Protein 6EEZ (pdb70)

Foldseek 3Di:
DDDVVLVVLLVLCVVCVCLQVPPVFAKAADPPAPWEKEKEDQLQDPLRLVCLVLVVVVRVVRRYIYGYQQAHDPDDQRLVLLLLLVLVCVLPSVLSSQSVNVSSVPHDGDDPVVSVVSCVVSPHDPVSSVCSSPVCVVVSVVRNVSSNVVCVSSPLPDDIWMDINSGIGGTNDDSVVVVVVSVVVD/DDDPVLVVLLVLCVVCVCLQVVPVAAKAAEPPAPWEKEKEAQLVDLLRLVCLVLVVVLRVVRHYIYGYQQAHDPDDQSLVLQLLLVLVCVLPSVLSSQSVNVSSVDPDTHDPVVSVVSCVVSPHDPVSSVCSSPVCVVVSVVSNVSSNVSCVSSPLPDDIWMDINSGIGGTNDDSVVVVVVSVVPDDDDD/DLLQLVLCVVCVCPQQPPVAQKAAEPPAPKEKEKEDFLVDLLRLVCLVLVVVLRVVRRYIYGYQQAHDPDDQRVVLQLLLVLVCVVPSVLSSQSVNLSSPDPDTHDPVVSQVSVVVRPDHPDCSVVSCVVCVVVSCVRNVSSNVSCVSSVQDDDIWMDINSDIRHTHDDSVVVVVSSVVVD/DDPQLVLCVVCVCLQVPPVAAKAADPPQPWEKEKEFFLQDLLLLVCLVLVVVLRVVRRYMYGYQDAHDPDDLRVVLLLLLVLLCVVPSVLSVQLVNVSSVDDDTHDPVVSVVSVVVSPPDVVSSVVSSPVCVPVSCVRNVSSNVSCVSSVQDDDIWMDIDSDIRDTHDDSVVVVVVSVVVD

Organism: Wolbachia pipientis wMel (NCBI:txid163164)

Secondary structure (DSSP, 8-state):
--HHHHHHHHHHHHHTHHHHT-TTS-EEE-TT-S-EEEEEE-TT-HHHHHTHHHHHHHHHTSS-EEEEEE---S-HHHHHHHHHHHHHHHH-GGGHHHHHHHHHH--S---HHHHHHHHHHTT--HHHHHHHHHHTHHHHHHHHHHHHHHHHHHT--SS-EEEETTEEEESS--HHHHHHHHHHH-/--HHHHHHHHHHHHHTHHHHT-TTS-EEE-TT---EEEEEE-TT-HHHHHTHHHHHHHHHTSS-EEEEEE---S-HHHHHHHHHHHHHHHH-GGGHHHHHHHHHH--S---HHHHHHHHHHTT--HHHHHHHHHHTHHHHHHHHHHHHHHHHHTT--SS-EEEETTEEEESS--HHHHHHHHHHH--EE-/--HHHHHHHHTHHHHT-TTS-EEE-TT---EEEEEE-TT-HHHHHTHHHHHHHHHTSS-EEEEEE---S-HHHHHHHHHHHHHHHH-GGGHHHHHHHHHH--S---HHHHHHHHHHTT--TTHHHHHHHHTHHHHHHHHHHHHHHHHHHT--SS-EEEETTEEEESS--HHHHHHHHHHH-/--HHHHHHHHTHHHHT-TTS-EEE-TT-S-EEEEEE-TT-HHHHHTHHHHHHHHHTSS-EEEEEE---S-HHHHHHHHHHHHHHHH-GGGHHHHHHHHHH--S---HHHHHHHHHHHT--HHHHHHHHHHTHHHHHHHHHHHHHHHHHTT--SS-EEEETTEEEESS--HHHHHHHHHHT-

Structure (mmCIF, N/CA/C/O backbone):
data_6EEZ
#
_entry.id   6EEZ
#
_cell.length_a   54.407
_cell.length_b   104.796
_cell.length_c   67.691
_cell.angle_alpha   90.00
_cell.angle_beta   96.48
_cell.angle_gamma   90.00
#
_symmetry.space_group_name_H-M   'P 1 21 1'
#
loop_
_entity.id
_entity.type
_entity.pdbx_description
1 polymer 'DsbA-like disulfide oxidoreductase'
2 water water
#
loop_
_atom_site.group_PDB
_atom_site.id
_atom_site.type_symbol
_atom_site.label_atom_id
_atom_site.label_alt_id
_atom_site.label_comp_id
_atom_site.label_asym_id
_atom_site.label_entity_id
_atom_site.label_seq_id
_atom_site.pdbx_PDB_ins_code
_atom_site.Cartn_x
_atom_site.Cartn_y
_atom_site.Cartn_z
_atom_site.occupancy
_atom_site.B_iso_or_equiv
_atom_site.auth_seq_id
_atom_site.auth_comp_id
_atom_site.auth_asym_id
_atom_site.auth_atom_id
_atom_site.pdbx_PDB_model_num
ATOM 1 N N . SER A 1 1 ? 21.051 16.624 55.927 1.00 70.82 63 SER A N 1
ATOM 2 C CA . SER A 1 1 ? 21.118 18.019 55.507 1.00 72.56 63 SER A CA 1
ATOM 3 C C . SER A 1 1 ? 19.822 18.409 54.781 1.00 73.77 63 SER A C 1
ATOM 4 O O . SER A 1 1 ? 18.724 18.188 55.313 1.00 74.08 63 SER A O 1
ATOM 11 N N . ASN A 1 2 ? 19.933 18.986 53.583 1.00 55.77 64 ASN A N 1
ATOM 12 C CA . ASN A 1 2 ? 18.753 19.412 52.846 1.00 55.75 64 ASN A CA 1
ATOM 13 C C . ASN A 1 2 ? 19.064 19.670 51.368 1.00 53.66 64 ASN A C 1
ATOM 14 O O . ASN A 1 2 ? 20.149 19.330 50.887 1.00 51.79 64 ASN A O 1
ATOM 25 N N . ALA A 1 3 ? 18.109 20.263 50.656 1.00 53.41 65 ALA A N 1
ATOM 26 C CA . ALA A 1 3 ? 18.155 20.325 49.196 1.00 52.43 65 ALA A CA 1
ATOM 27 C C . ALA A 1 3 ? 19.354 21.112 48.670 1.00 51.13 65 ALA A C 1
ATOM 28 O O . ALA A 1 3 ? 20.088 20.628 47.792 1.00 49.36 65 ALA A O 1
ATOM 35 N N . ALA A 1 4 ? 19.556 22.308 49.221 1.00 47.57 66 ALA A N 1
ATOM 36 C CA . ALA A 1 4 ? 20.569 23.234 48.730 1.00 47.12 66 ALA A CA 1
ATOM 37 C C . ALA A 1 4 ? 21.927 22.585 48.808 1.00 45.57 66 ALA A C 1
ATOM 38 O O . ALA A 1 4 ? 22.690 22.592 47.846 1.00 43.86 66 ALA A O 1
ATOM 45 N N . ARG A 1 5 ? 22.202 21.982 49.952 1.00 52.24 67 ARG A N 1
ATOM 46 C CA . ARG A 1 5 ? 23.471 21.321 50.169 1.00 51.30 67 ARG A CA 1
ATOM 47 C C . ARG A 1 5 ? 23.608 20.042 49.320 1.00 48.85 67 ARG A C 1
ATOM 48 O O . ARG A 1 5 ? 24.703 19.706 48.872 1.00 46.91 67 ARG A O 1
ATOM 69 N N . ASP A 1 6 ? 22.507 19.332 49.085 1.00 43.57 68 ASP A N 1
ATOM 70 C CA . ASP A 1 6 ? 22.565 18.200 48.170 1.00 41.74 68 ASP A CA 1
ATOM 71 C C . ASP A 1 6 ? 22.833 18.686 46.754 1.00 40.44 68 ASP A C 1
ATOM 72 O O . ASP A 1 6 ? 23.550 18.033 45.997 1.00 38.84 68 ASP A O 1
ATOM 81 N N . ASN A 1 7 ? 22.263 19.827 46.387 1.00 43.42 69 ASN A N 1
ATOM 82 C CA . ASN A 1 7 ? 22.539 20.378 45.069 1.00 42.85 69 ASN A CA 1
ATOM 83 C C . ASN A 1 7 ? 24.034 20.649 44.869 1.00 42.00 69 ASN A C 1
ATOM 84 O O . ASN A 1 7 ? 24.590 20.325 43.815 1.00 40.99 69 ASN A O 1
ATOM 95 N N . VAL A 1 8 ? 24.685 21.232 45.880 1.00 39.97 70 VAL A N 1
ATOM 96 C CA . VAL A 1 8 ? 26.129 21.470 45.828 1.00 39.56 70 VAL A CA 1
ATOM 97 C C . VAL A 1 8 ? 26.881 20.164 45.666 1.00 37.51 70 VAL A C 1
ATOM 98 O O . VAL A 1 8 ? 27.827 20.081 44.873 1.00 36.87 70 VAL A O 1
ATOM 111 N N . THR A 1 9 ? 26.457 19.139 46.401 1.00 38.32 71 THR A N 1
ATOM 112 C CA . THR A 1 9 ? 27.080 17.817 46.294 1.00 36.90 71 THR A CA 1
ATOM 113 C C . THR A 1 9 ? 27.029 17.285 44.854 1.00 35.84 71 THR A C 1
ATOM 114 O O . THR A 1 9 ? 28.017 16.788 44.318 1.00 34.80 71 THR A O 1
ATOM 125 N N . LYS A 1 10 ? 25.863 17.411 44.241 1.00 43.42 72 LYS A N 1
ATOM 126 C CA . LYS A 1 10 ? 25.682 17.053 42.852 1.00 43.07 72 LYS A CA 1
ATOM 127 C C . LYS A 1 10 ? 26.648 17.813 41.911 1.00 43.32 72 LYS A C 1
ATOM 128 O O . LYS A 1 10 ? 27.287 17.185 41.045 1.00 42.63 72 LYS A O 1
ATOM 147 N N . SER A 1 11 ? 26.772 19.139 42.084 1.00 40.69 73 SER A N 1
ATOM 148 C CA . SER A 1 11 ? 27.741 19.925 41.306 1.00 41.23 73 SER A CA 1
ATOM 149 C C . SER A 1 11 ? 29.189 19.443 41.537 1.00 39.90 73 SER A C 1
ATOM 150 O O . SER A 1 11 ? 29.968 19.348 40.589 1.00 39.38 73 SER A O 1
ATOM 158 N N . LYS A 1 12 ? 29.555 19.133 42.782 1.00 39.34 74 LYS A N 1
ATOM 159 C CA . LYS A 1 12 ? 30.920 18.665 43.056 1.00 39.09 74 LYS A CA 1
ATOM 160 C C . LYS A 1 12 ? 31.175 17.316 42.379 1.00 37.71 74 LYS A C 1
ATOM 161 O O . LYS A 1 12 ? 32.226 17.110 41.779 1.00 37.18 74 LYS A O 1
ATOM 180 N N . ILE A 1 13 ? 30.217 16.401 42.477 1.00 36.76 75 ILE A N 1
ATOM 181 C CA . ILE A 1 13 ? 30.349 15.100 41.814 1.00 35.37 75 ILE A CA 1
ATOM 182 C C . ILE A 1 13 ? 30.557 15.321 40.305 1.00 35.16 75 ILE A C 1
ATOM 183 O O . ILE A 1 13 ? 31.470 14.742 39.734 1.00 34.30 75 ILE A O 1
ATOM 199 N N . SER A 1 14 ? 29.787 16.202 39.666 1.00 39.46 76 SER A N 1
ATOM 200 C CA . SER A 1 14 ? 30.056 16.514 38.259 1.00 40.47 76 SER A CA 1
ATOM 201 C C . SER A 1 14 ? 31.468 17.075 38.047 1.00 40.46 76 SER A C 1
ATOM 202 O O . SER A 1 14 ? 32.142 16.701 37.084 1.00 40.23 76 SER A O 1
ATOM 210 N N . GLN A 1 15 ? 31.922 17.963 38.934 1.00 38.14 77 GLN A N 1
ATOM 211 C CA . GLN A 1 15 ? 33.265 18.556 38.769 1.00 38.92 77 GLN A CA 1
ATOM 212 C C . GLN A 1 15 ? 34.351 17.486 38.840 1.00 38.51 77 GLN A C 1
ATOM 213 O O . GLN A 1 15 ? 35.304 17.501 38.065 1.00 38.37 77 GLN A O 1
ATOM 227 N N . TYR A 1 16 ? 34.206 16.573 39.786 1.00 36.60 78 TYR A N 1
ATOM 228 C CA . TYR A 1 16 ? 35.203 15.519 40.007 1.00 36.25 78 TYR A CA 1
ATOM 229 C C . TYR A 1 16 ? 34.826 14.177 39.369 1.00 35.52 78 TYR A C 1
ATOM 230 O O . TYR A 1 16 ? 35.343 13.129 39.768 1.00 34.63 78 TYR A O 1
ATOM 248 N N . LYS A 1 17 ? 33.947 14.202 38.368 1.00 38.25 79 LYS A N 1
ATOM 249 C CA . LYS A 1 17 ? 33.418 12.954 37.819 1.00 37.67 79 LYS A CA 1
ATOM 250 C C . LYS A 1 17 ? 34.528 12.101 37.196 1.00 37.70 79 LYS A C 1
ATOM 251 O O . LYS A 1 17 ? 34.494 10.892 37.306 1.00 37.32 79 LYS A O 1
ATOM 270 N N . ASP A 1 18 ? 35.522 12.717 36.568 1.00 40.53 80 ASP A N 1
ATOM 271 C CA . ASP A 1 18 ? 36.634 11.959 35.990 1.00 40.89 80 ASP A CA 1
ATOM 272 C C . ASP A 1 18 ? 37.432 11.231 37.056 1.00 39.50 80 ASP A C 1
ATOM 273 O O . ASP A 1 18 ? 37.989 10.169 36.816 1.00 39.33 80 ASP A O 1
ATOM 282 N N . GLN A 1 19 ? 37.502 11.828 38.235 1.00 37.48 81 GLN A N 1
ATOM 283 C CA . GLN A 1 19 ? 38.255 11.246 39.318 1.00 36.67 81 GLN A CA 1
ATOM 284 C C . GLN A 1 19 ? 37.409 10.191 40.029 1.00 35.50 81 GLN A C 1
ATOM 285 O O . GLN A 1 19 ? 37.830 9.046 40.124 1.00 35.47 81 GLN A O 1
ATOM 299 N N . ILE A 1 20 ? 36.221 10.577 40.501 1.00 33.04 82 ILE A N 1
ATOM 300 C CA . ILE A 1 20 ? 35.280 9.658 41.137 1.00 32.25 82 ILE A CA 1
ATOM 301 C C . ILE A 1 20 ? 35.048 8.367 40.329 1.00 32.13 82 ILE A C 1
ATOM 302 O O . ILE A 1 20 ? 35.057 7.278 40.886 1.00 31.48 82 ILE A O 1
ATOM 318 N N . PHE A 1 21 ? 34.825 8.490 39.029 1.00 34.53 83 PHE A N 1
ATOM 319 C CA . PHE A 1 21 ? 34.513 7.314 38.229 1.00 34.49 83 PHE A CA 1
ATOM 320 C C . PHE A 1 21 ? 35.720 6.859 37.418 1.00 35.40 83 PHE A C 1
ATOM 321 O O . PHE A 1 21 ? 35.561 6.193 36.418 1.00 35.93 83 PHE A O 1
ATOM 338 N N . ASP A 1 22 ? 36.924 7.206 37.877 1.00 35.99 84 ASP A N 1
ATOM 339 C CA . ASP A 1 22 ? 38.180 6.705 37.287 1.00 36.92 84 ASP A CA 1
ATOM 340 C C . ASP A 1 22 ? 38.141 5.171 37.097 1.00 36.78 84 ASP A C 1
ATOM 341 O O . ASP A 1 22 ? 37.806 4.427 38.020 1.00 36.30 84 ASP A O 1
ATOM 350 N N . LEU A 1 23 ? 38.491 4.713 35.897 1.00 41.91 85 LEU A N 1
ATOM 351 C CA . LEU A 1 23 ? 38.349 3.308 35.545 1.00 42.07 85 LEU A CA 1
ATOM 352 C C . LEU A 1 23 ? 39.537 2.444 35.983 1.00 42.81 85 LEU A C 1
ATOM 353 O O . LEU A 1 23 ? 39.456 1.234 35.925 1.00 43.25 85 LEU A O 1
ATOM 369 N N . THR A 1 24 ? 40.631 3.050 36.428 1.00 38.56 86 THR A N 1
ATOM 370 C CA . THR A 1 24 ? 41.827 2.289 36.804 1.00 39.41 86 THR A CA 1
ATOM 371 C C . THR A 1 24 ? 41.774 1.742 38.240 1.00 38.96 86 THR A C 1
ATOM 372 O O . THR A 1 24 ? 42.710 1.085 38.703 1.00 39.92 86 THR A O 1
ATOM 383 N N . TYR A 1 25 ? 40.682 1.999 38.939 1.00 35.68 87 TYR A N 1
ATOM 384 C CA . TYR A 1 25 ? 40.542 1.550 40.321 1.00 35.54 87 TYR A CA 1
ATOM 385 C C . TYR A 1 25 ? 39.745 0.256 40.374 1.00 35.39 87 TYR A C 1
ATOM 386 O O . TYR A 1 25 ? 39.001 -0.020 39.456 1.00 35.28 87 TYR A O 1
ATOM 404 N N . PRO A 1 26 ? 39.889 -0.530 41.448 1.00 35.44 88 PRO A N 1
ATOM 405 C CA . PRO A 1 26 ? 39.225 -1.842 41.464 1.00 35.37 88 PRO A CA 1
ATOM 406 C C . PRO A 1 26 ? 37.723 -1.715 41.551 1.00 34.02 88 PRO A C 1
ATOM 407 O O . PRO A 1 26 ? 37.246 -0.830 42.276 1.00 33.29 88 PRO A O 1
ATOM 418 N N . TYR A 1 27 ? 37.005 -2.618 40.882 1.00 35.82 89 TYR A N 1
ATOM 419 C CA . TYR A 1 27 ? 35.560 -2.614 40.898 1.00 34.87 89 TYR A CA 1
ATOM 420 C C . TYR A 1 27 ? 34.971 -4.042 40.908 1.00 35.29 89 TYR A C 1
ATOM 421 O O . TYR A 1 27 ? 35.600 -5.006 40.464 1.00 36.05 89 TYR A O 1
ATOM 439 N N . SER A 1 28 ? 33.740 -4.155 41.400 1.00 36.13 90 SER A N 1
ATOM 440 C CA . SER A 1 28 ? 32.960 -5.385 41.267 1.00 37.15 90 SER A CA 1
ATOM 441 C C . SER A 1 28 ? 31.589 -5.058 40.724 1.00 36.56 90 SER A C 1
ATOM 442 O O . SER A 1 28 ? 31.165 -3.899 40.716 1.00 35.79 90 SER A O 1
ATOM 450 N N . GLY A 1 29 ? 30.895 -6.086 40.275 1.00 35.36 91 GLY A N 1
ATOM 451 C CA . GLY A 1 29 ? 29.560 -5.920 39.762 1.00 35.46 91 GLY A CA 1
ATOM 452 C C . GLY A 1 29 ? 29.574 -5.759 38.255 1.00 35.93 91 GLY A C 1
ATOM 453 O O . GLY A 1 29 ? 30.459 -6.286 37.568 1.00 36.25 91 GLY A O 1
ATOM 457 N N . ASN A 1 30 ? 28.586 -5.042 37.728 1.00 39.09 92 ASN A N 1
ATOM 458 C CA . ASN A 1 30 ? 28.420 -4.977 36.288 1.00 39.76 92 ASN A CA 1
ATOM 459 C C . ASN A 1 30 ? 29.215 -3.823 35.708 1.00 39.25 92 ASN A C 1
ATOM 460 O O . ASN A 1 30 ? 28.869 -2.657 35.894 1.00 38.76 92 ASN A O 1
ATOM 471 N N . GLU A 1 31 ? 30.291 -4.178 35.015 1.00 43.12 93 GLU A N 1
ATOM 472 C CA . GLU A 1 31 ? 31.185 -3.229 34.362 1.00 43.45 93 GLU A CA 1
ATOM 473 C C . GLU A 1 31 ? 30.420 -2.241 33.498 1.00 43.87 93 GLU A C 1
ATOM 474 O O . GLU A 1 31 ? 30.816 -1.082 33.370 1.00 43.17 93 GLU A O 1
ATOM 486 N N . ASN A 1 32 ? 29.325 -2.710 32.907 1.00 46.69 94 ASN A N 1
ATOM 487 C CA . ASN A 1 32 ? 28.599 -1.928 31.911 1.00 47.62 94 ASN A CA 1
ATOM 488 C C . ASN A 1 32 ? 27.337 -1.241 32.440 1.00 47.02 94 ASN A C 1
ATOM 489 O O . ASN A 1 32 ? 26.575 -0.638 31.667 1.00 48.64 94 ASN A O 1
ATOM 500 N N . SER A 1 33 ? 27.130 -1.324 33.748 1.00 38.84 95 SER A N 1
ATOM 501 C CA . SER A 1 33 ? 26.006 -0.655 34.386 1.00 38.55 95 SER A CA 1
ATOM 502 C C . SER A 1 33 ? 26.240 0.849 34.425 1.00 38.20 95 SER A C 1
ATOM 503 O O . SER A 1 33 ? 27.353 1.285 34.721 1.00 37.61 95 SER A O 1
ATOM 511 N N . SER A 1 34 ? 25.207 1.644 34.143 1.00 41.86 96 SER A N 1
ATOM 512 C CA . SER A 1 34 ? 25.324 3.109 34.273 1.00 41.61 96 SER A CA 1
ATOM 513 C C . SER A 1 34 ? 25.133 3.573 35.720 1.00 40.64 96 SER A C 1
ATOM 514 O O . SER A 1 34 ? 25.397 4.739 36.044 1.00 40.75 96 SER A O 1
ATOM 522 N N . VAL A 1 35 ? 24.651 2.674 36.578 1.00 36.99 97 VAL A N 1
ATOM 523 C CA . VAL A 1 35 ? 24.488 2.981 37.989 1.00 36.11 97 VAL A CA 1
ATOM 524 C C . VAL A 1 35 ? 25.739 2.556 38.741 1.00 35.10 97 VAL A C 1
ATOM 525 O O . VAL A 1 35 ? 25.904 1.388 39.093 1.00 35.28 97 VAL A O 1
ATOM 538 N N . ILE A 1 36 ? 26.610 3.522 38.978 1.00 31.26 98 ILE A N 1
ATOM 539 C CA . ILE A 1 36 ? 27.936 3.274 39.495 1.00 30.68 98 ILE A CA 1
ATOM 540 C C . ILE A 1 36 ? 28.057 3.791 40.926 1.00 30.42 98 ILE A C 1
ATOM 541 O O . ILE A 1 36 ? 27.820 4.972 41.196 1.00 31.04 98 ILE A O 1
ATOM 557 N N . ALA A 1 37 ? 28.400 2.896 41.842 1.00 31.08 99 ALA A N 1
ATOM 558 C CA . ALA A 1 37 ? 28.656 3.284 43.215 1.00 30.42 99 ALA A CA 1
ATOM 559 C C . ALA A 1 37 ? 30.161 3.407 43.420 1.00 30.01 99 ALA A C 1
ATOM 560 O O . ALA A 1 37 ? 30.927 2.645 42.831 1.00 30.17 99 ALA A O 1
ATOM 567 N N . VAL A 1 38 ? 30.587 4.373 44.232 1.00 26.93 100 VAL A N 1
ATOM 568 C CA . VAL A 1 38 ? 32.001 4.557 44.538 1.00 26.86 100 VAL A CA 1
ATOM 569 C C . VAL A 1 38 ? 32.210 4.666 46.049 1.00 26.60 100 VAL A C 1
ATOM 570 O O . VAL A 1 38 ? 31.805 5.652 46.678 1.00 26.23 100 VAL A O 1
ATOM 583 N N . GLY A 1 39 ? 32.841 3.640 46.630 1.00 27.10 101 GLY A N 1
ATOM 584 C CA . GLY A 1 39 ? 32.944 3.518 48.080 1.00 27.32 101 GLY A CA 1
ATOM 585 C C . GLY A 1 39 ? 34.316 3.949 48.550 1.00 27.83 101 GLY A C 1
ATOM 586 O O . GLY A 1 39 ? 35.310 3.601 47.916 1.00 28.70 101 GLY A O 1
ATOM 590 N N . PHE A 1 40 ? 34.355 4.738 49.628 1.00 27.96 102 PHE A N 1
ATOM 591 C CA . PHE A 1 40 ? 35.611 5.238 50.221 1.00 29.04 102 PHE A CA 1
ATOM 592 C C . PHE A 1 40 ? 35.774 4.695 51.631 1.00 29.67 102 PHE A C 1
ATOM 593 O O . PHE A 1 40 ? 34.956 4.988 52.493 1.00 28.85 102 PHE A O 1
ATOM 610 N N . LEU A 1 41 ? 36.837 3.916 51.853 1.00 33.02 103 LEU A N 1
ATOM 611 C CA . LEU A 1 41 ? 37.011 3.117 53.078 1.00 33.54 103 LEU A CA 1
ATOM 612 C C . LEU A 1 41 ? 38.450 3.133 53.614 1.00 33.96 103 LEU A C 1
ATOM 613 O O . LEU A 1 41 ? 39.413 3.205 52.862 1.00 34.56 103 LEU A O 1
ATOM 629 N N . ASP A 1 42 ? 38.556 3.085 54.936 1.00 32.67 104 ASP A N 1
ATOM 630 C CA . ASP A 1 42 ? 39.798 2.818 55.653 1.00 33.51 104 ASP A CA 1
ATOM 631 C C . ASP A 1 42 ? 39.578 1.470 56.323 1.00 34.91 104 ASP A C 1
ATOM 632 O O . ASP A 1 42 ? 38.576 1.277 57.017 1.00 35.42 104 ASP A O 1
ATOM 641 N N . TYR A 1 43 ? 40.492 0.529 56.108 1.00 35.37 105 TYR A N 1
ATOM 642 C CA . TYR A 1 43 ? 40.290 -0.821 56.621 1.00 37.19 105 TYR A CA 1
ATOM 643 C C . TYR A 1 43 ? 40.259 -0.920 58.163 1.00 38.41 105 TYR A C 1
ATOM 644 O O . TYR A 1 43 ? 39.629 -1.837 58.706 1.00 39.96 105 TYR A O 1
ATOM 662 N N . SER A 1 44 ? 40.910 0.008 58.868 1.00 39.62 106 SER A N 1
ATOM 663 C CA . SER A 1 44 ? 40.961 -0.040 60.334 1.00 40.45 106 SER A CA 1
ATOM 664 C C . SER A 1 44 ? 39.809 0.736 60.980 1.00 40.27 106 SER A C 1
ATOM 665 O O . SER A 1 44 ? 39.696 0.789 62.202 1.00 41.40 106 SER A O 1
ATOM 673 N N . CYS A 1 45 ? 38.956 1.342 60.164 1.00 37.30 107 CYS A N 1
ATOM 674 C CA A CYS A 1 45 ? 37.841 2.136 60.675 0.63 37.10 107 CYS A CA 1
ATOM 675 C CA B CYS A 1 45 ? 37.836 2.128 60.675 0.37 37.09 107 CYS A CA 1
ATOM 676 C C . CYS A 1 45 ? 36.670 1.232 61.087 1.00 38.09 107 CYS A C 1
ATOM 677 O O . CYS A 1 45 ? 36.225 0.379 60.317 1.00 38.60 107 CYS A O 1
ATOM 690 N N . GLY A 1 46 ? 36.182 1.419 62.310 1.00 37.63 108 GLY A N 1
ATOM 691 C CA . GLY A 1 46 ? 35.113 0.588 62.855 1.00 38.92 108 GLY A CA 1
ATOM 692 C C . GLY A 1 46 ? 33.841 0.565 62.004 1.00 38.49 108 GLY A C 1
ATOM 693 O O . GLY A 1 46 ? 33.230 -0.494 61.845 1.00 39.32 108 GLY A O 1
ATOM 697 N N . HIS A 1 47 ? 33.417 1.725 61.481 1.00 35.16 109 HIS A N 1
ATOM 698 C CA . HIS A 1 47 ? 32.202 1.779 60.671 1.00 35.17 109 HIS A CA 1
ATOM 699 C C . HIS A 1 47 ? 32.457 1.191 59.304 1.00 35.32 109 HIS A C 1
ATOM 700 O O . HIS A 1 47 ? 31.558 0.613 58.729 1.00 36.28 109 HIS A O 1
ATOM 714 N N . CYS A 1 48 ? 33.673 1.311 58.791 1.00 34.32 110 CYS A N 1
ATOM 715 C CA A CYS A 1 48 ? 34.018 0.702 57.519 0.40 34.61 110 CYS A CA 1
ATOM 716 C CA B CYS A 1 48 ? 34.006 0.699 57.508 0.60 34.61 110 CYS A CA 1
ATOM 717 C C . CYS A 1 48 ? 33.918 -0.822 57.649 1.00 36.17 110 CYS A C 1
ATOM 718 O O . CYS A 1 48 ? 33.374 -1.498 56.792 1.00 36.58 110 CYS A O 1
ATOM 731 N N . LYS A 1 49 ? 34.449 -1.349 58.744 1.00 37.46 111 LYS A N 1
ATOM 732 C CA . LYS A 1 49 ? 34.382 -2.780 59.018 1.00 38.73 111 LYS A CA 1
ATOM 733 C C . LYS A 1 49 ? 32.931 -3.268 59.107 1.00 39.51 111 LYS A C 1
ATOM 734 O O . LYS A 1 49 ? 32.607 -4.329 58.603 1.00 40.11 111 LYS A O 1
ATOM 753 N N . ALA A 1 50 ? 32.057 -2.491 59.743 1.00 41.41 112 ALA A N 1
ATOM 754 C CA . ALA A 1 50 ? 30.707 -2.961 60.048 1.00 42.33 112 ALA A CA 1
ATOM 755 C C . ALA A 1 50 ? 29.779 -3.017 58.825 1.00 41.71 112 ALA A C 1
ATOM 756 O O . ALA A 1 50 ? 28.786 -3.738 58.838 1.00 42.46 112 ALA A O 1
ATOM 763 N N . ILE A 1 51 ? 30.095 -2.262 57.779 1.00 37.48 113 ILE A N 1
ATOM 764 C CA . ILE A 1 51 ? 29.225 -2.207 56.594 1.00 36.15 113 ILE A CA 1
ATOM 765 C C . ILE A 1 51 ? 29.707 -3.153 55.503 1.00 35.77 113 ILE A C 1
ATOM 766 O O . ILE A 1 51 ? 29.208 -3.107 54.391 1.00 33.88 113 ILE A O 1
ATOM 782 N N . LYS A 1 52 ? 30.672 -4.011 55.829 1.00 39.57 114 LYS A N 1
ATOM 783 C CA . LYS A 1 52 ? 31.309 -4.845 54.821 1.00 38.33 114 LYS A CA 1
ATOM 784 C C . LYS A 1 52 ? 30.277 -5.736 54.111 1.00 39.27 114 LYS A C 1
ATOM 785 O O . LYS A 1 52 ? 30.406 -6.012 52.913 1.00 38.67 114 LYS A O 1
ATOM 804 N N . ASN A 1 53 ? 29.235 -6.128 54.839 1.00 45.10 115 ASN A N 1
ATOM 805 C CA . ASN A 1 53 ? 28.200 -7.006 54.301 1.00 45.76 115 ASN A CA 1
ATOM 806 C C . ASN A 1 53 ? 27.076 -6.238 53.634 1.00 47.15 115 ASN A C 1
ATOM 807 O O . ASN A 1 53 ? 26.338 -6.791 52.819 1.00 47.23 115 ASN A O 1
ATOM 818 N N . ASP A 1 54 ? 26.941 -4.963 53.978 1.00 40.60 116 ASP A N 1
ATOM 819 C CA . ASP A 1 54 ? 26.055 -4.081 53.235 1.00 42.40 116 ASP A CA 1
ATOM 820 C C . ASP A 1 54 ? 26.596 -3.961 51.826 1.00 40.54 116 ASP A C 1
ATOM 821 O O . ASP A 1 54 ? 25.864 -4.127 50.852 1.00 40.67 116 ASP A O 1
ATOM 830 N N . ILE A 1 55 ? 27.897 -3.687 51.744 1.00 39.76 117 ILE A N 1
ATOM 831 C CA . ILE A 1 55 ? 28.600 -3.560 50.477 1.00 37.28 117 ILE A CA 1
ATOM 832 C C . ILE A 1 55 ? 28.488 -4.853 49.667 1.00 36.14 117 ILE A C 1
ATOM 833 O O . ILE A 1 55 ? 28.100 -4.825 48.505 1.00 35.73 117 ILE A O 1
ATOM 849 N N . LYS A 1 56 ? 28.818 -5.984 50.299 1.00 35.67 118 LYS A N 1
ATOM 850 C CA . LYS A 1 56 ? 28.732 -7.276 49.630 1.00 35.41 118 LYS A CA 1
ATOM 851 C C . LYS A 1 56 ? 27.331 -7.508 49.048 1.00 36.34 118 LYS A C 1
ATOM 852 O O . LYS A 1 56 ? 27.195 -7.827 47.874 1.00 36.10 118 LYS A O 1
ATOM 871 N N . GLN A 1 57 ? 26.292 -7.319 49.857 1.00 39.78 119 GLN A N 1
ATOM 872 C CA . GLN A 1 57 ? 24.929 -7.534 49.399 1.00 41.22 119 GLN A CA 1
ATOM 873 C C . GLN A 1 57 ? 24.534 -6.561 48.285 1.00 40.31 119 GLN A C 1
ATOM 874 O O . GLN A 1 57 ? 23.868 -6.961 47.332 1.00 39.95 119 GLN A O 1
ATOM 888 N N . LEU A 1 58 ? 24.961 -5.302 48.381 1.00 36.01 120 LEU A N 1
ATOM 889 C CA . LEU A 1 58 ? 24.593 -4.290 47.387 1.00 34.47 120 LEU A CA 1
ATOM 890 C C . LEU A 1 58 ? 25.212 -4.619 46.042 1.00 32.99 120 LEU A C 1
ATOM 891 O O . LEU A 1 58 ? 24.585 -4.441 44.998 1.00 32.24 120 LEU A O 1
ATOM 907 N N . ILE A 1 59 ? 26.450 -5.109 46.086 1.00 36.46 121 ILE A N 1
ATOM 908 C CA . ILE A 1 59 ? 27.142 -5.612 44.902 1.00 36.27 121 ILE A CA 1
ATOM 909 C C . ILE A 1 59 ? 26.430 -6.862 44.324 1.00 37.25 121 ILE A C 1
ATOM 910 O O . ILE A 1 59 ? 26.210 -6.949 43.115 1.00 37.62 121 ILE A O 1
ATOM 926 N N . ASN A 1 60 ? 26.022 -7.799 45.180 1.00 44.59 122 ASN A N 1
ATOM 927 C CA . ASN A 1 60 ? 25.475 -9.077 44.714 1.00 45.95 122 ASN A CA 1
ATOM 928 C C . ASN A 1 60 ? 24.053 -8.924 44.166 1.00 46.49 122 ASN A C 1
ATOM 929 O O . ASN A 1 60 ? 23.629 -9.726 43.341 1.00 48.18 122 ASN A O 1
ATOM 940 N N . ASP A 1 61 ? 23.325 -7.898 44.610 1.00 40.52 123 ASP A N 1
ATOM 941 C CA . ASP A 1 61 ? 22.059 -7.499 43.962 1.00 41.96 123 ASP A CA 1
ATOM 942 C C . ASP A 1 61 ? 22.133 -7.444 42.421 1.00 42.22 123 ASP A C 1
ATOM 943 O O . ASP A 1 61 ? 21.126 -7.621 41.747 1.00 43.48 123 ASP A O 1
ATOM 952 N N . GLY A 1 62 ? 23.317 -7.160 41.877 1.00 38.97 124 GLY A N 1
ATOM 953 C CA . GLY A 1 62 ? 23.577 -7.331 40.454 1.00 39.21 124 GLY A CA 1
ATOM 954 C C . GLY A 1 62 ? 23.353 -6.093 39.591 1.00 38.66 124 GLY A C 1
ATOM 955 O O . GLY A 1 62 ? 23.544 -6.129 38.374 1.00 38.76 124 GLY A O 1
ATOM 959 N N . LYS A 1 63 ? 22.958 -4.991 40.212 1.00 40.50 125 LYS A N 1
ATOM 960 C CA . LYS A 1 63 ? 22.459 -3.849 39.451 1.00 40.83 125 LYS A CA 1
ATOM 961 C C . LYS A 1 63 ? 23.498 -2.770 39.154 1.00 39.88 125 LYS A C 1
ATOM 962 O O . LYS A 1 63 ? 23.282 -1.931 38.281 1.00 40.48 125 LYS A O 1
ATOM 981 N N . ILE A 1 64 ? 24.623 -2.794 39.858 1.00 34.38 126 ILE A N 1
ATOM 982 C CA . ILE A 1 64 ? 25.549 -1.673 39.840 1.00 33.01 126 ILE A CA 1
ATOM 983 C C . ILE A 1 64 ? 26.967 -2.067 39.480 1.00 32.21 126 ILE A C 1
ATOM 984 O O . ILE A 1 64 ? 27.315 -3.251 39.444 1.00 32.55 126 ILE A O 1
ATOM 1000 N N . LYS A 1 65 ? 27.781 -1.047 39.213 1.00 34.31 127 LYS A N 1
ATOM 1001 C CA . LYS A 1 65 ? 29.213 -1.196 39.278 1.00 33.69 127 LYS A CA 1
ATOM 1002 C C . LYS A 1 65 ? 29.616 -0.547 40.588 1.00 33.09 127 LYS A C 1
ATOM 1003 O O . LYS A 1 65 ? 29.169 0.556 40.899 1.00 33.12 127 LYS A O 1
ATOM 1022 N N . TYR A 1 66 ? 30.446 -1.238 41.353 1.00 30.81 128 TYR A N 1
ATOM 1023 C CA . TYR A 1 66 ? 30.950 -0.726 42.616 1.00 30.41 128 TYR A CA 1
ATOM 1024 C C . TYR A 1 66 ? 32.462 -0.570 42.541 1.00 30.49 128 TYR A C 1
ATOM 1025 O O . TYR A 1 66 ? 33.200 -1.552 42.451 1.00 30.95 128 TYR A O 1
ATOM 1043 N N . ILE A 1 67 ? 32.915 0.676 42.583 1.00 29.67 129 ILE A N 1
ATOM 1044 C CA . ILE A 1 67 ? 34.337 0.996 42.556 1.00 30.20 129 ILE A CA 1
ATOM 1045 C C . ILE A 1 67 ? 34.840 1.157 43.991 1.00 30.09 129 ILE A C 1
ATOM 1046 O O . ILE A 1 67 ? 34.156 1.745 44.818 1.00 29.23 129 ILE A O 1
ATOM 1062 N N . PHE A 1 68 ? 36.028 0.626 44.273 1.00 32.85 130 PHE A N 1
ATOM 1063 C CA . PHE A 1 68 ? 36.627 0.653 45.621 1.00 33.08 130 PHE A CA 1
ATOM 1064 C C . PHE A 1 68 ? 37.743 1.675 45.679 1.00 33.44 130 PHE A C 1
ATOM 1065 O O . PHE A 1 68 ? 38.743 1.560 44.954 1.00 34.49 130 PHE A O 1
ATOM 1082 N N . ARG A 1 69 ? 37.555 2.688 46.528 1.00 32.85 131 ARG A N 1
ATOM 1083 C CA . ARG A 1 69 ? 38.599 3.668 46.795 1.00 33.32 131 ARG A CA 1
ATOM 1084 C C . ARG A 1 69 ? 39.205 3.497 48.165 1.00 33.36 131 ARG A C 1
ATOM 1085 O O . ARG A 1 69 ? 38.588 3.794 49.175 1.00 32.13 131 ARG A O 1
ATOM 1106 N N . ASP A 1 70 ? 40.431 2.996 48.164 1.00 35.39 132 ASP A N 1
ATOM 1107 C CA . ASP A 1 70 ? 41.186 2.771 49.380 1.00 35.93 132 ASP A CA 1
ATOM 1108 C C . ASP A 1 70 ? 41.716 4.116 49.844 1.00 35.49 132 ASP A C 1
ATOM 1109 O O . ASP A 1 70 ? 42.588 4.693 49.190 1.00 36.10 132 ASP A O 1
ATOM 1118 N N . ALA A 1 71 ? 41.167 4.617 50.945 1.00 31.96 133 ALA A N 1
ATOM 1119 C CA . ALA A 1 71 ? 41.491 5.969 51.426 1.00 31.30 133 ALA A CA 1
ATOM 1120 C C . ALA A 1 71 ? 41.970 5.906 52.859 1.00 32.36 133 ALA A C 1
ATOM 1121 O O . ALA A 1 71 ? 41.272 6.341 53.775 1.00 32.19 133 ALA A O 1
ATOM 1128 N N . PRO A 1 72 ? 43.163 5.340 53.063 1.00 33.59 134 PRO A N 1
ATOM 1129 C CA . PRO A 1 72 ? 43.732 5.232 54.405 1.00 35.42 134 PRO A CA 1
ATOM 1130 C C . PRO A 1 72 ? 43.996 6.616 55.014 1.00 36.20 134 PRO A C 1
ATOM 1131 O O . PRO A 1 72 ? 44.724 7.415 54.403 1.00 36.55 134 PRO A O 1
ATOM 1142 N N . ILE A 1 73 ? 43.404 6.886 56.181 1.00 39.29 135 ILE A N 1
ATOM 1143 C CA . ILE A 1 73 ? 43.680 8.107 56.951 1.00 39.55 135 ILE A CA 1
ATOM 1144 C C . ILE A 1 73 ? 43.893 7.842 58.454 1.00 40.36 135 ILE A C 1
ATOM 1145 O O . ILE A 1 73 ? 44.225 8.766 59.214 1.00 40.75 135 ILE A O 1
ATOM 1161 N N . LEU A 1 74 ? 43.732 6.590 58.890 1.00 42.45 136 LEU A N 1
ATOM 1162 C CA . LEU A 1 74 ? 43.792 6.282 60.323 1.00 43.39 136 LEU A CA 1
ATOM 1163 C C . LEU A 1 74 ? 45.144 5.727 60.768 1.00 45.64 136 LEU A C 1
ATOM 1164 O O . LEU A 1 74 ? 45.262 5.173 61.861 1.00 47.06 136 LEU A O 1
ATOM 1180 N N . GLY A 1 75 ? 46.164 5.894 59.931 1.00 47.58 137 GLY A N 1
ATOM 1181 C CA . GLY A 1 75 ? 47.530 5.589 60.333 1.00 50.15 137 GLY A CA 1
ATOM 1182 C C . GLY A 1 75 ? 48.300 4.564 59.511 1.00 50.02 137 GLY A C 1
ATOM 1183 O O . GLY A 1 75 ? 47.910 4.156 58.406 1.00 48.22 137 GLY A O 1
ATOM 1187 N N . ASN A 1 76 ? 49.415 4.143 60.086 1.00 51.84 138 ASN A N 1
ATOM 1188 C CA . ASN A 1 76 ? 50.387 3.312 59.401 1.00 53.27 138 ASN A CA 1
ATOM 1189 C C . ASN A 1 76 ? 49.807 1.940 59.010 1.00 52.29 138 ASN A C 1
ATOM 1190 O O . ASN A 1 76 ? 49.989 1.474 57.877 1.00 52.17 138 ASN A O 1
ATOM 1201 N N . ALA A 1 77 ? 49.089 1.321 59.948 1.00 49.83 139 ALA A N 1
ATOM 1202 C CA . ALA A 1 77 ? 48.431 0.032 59.729 1.00 48.79 139 ALA A CA 1
ATOM 1203 C C . ALA A 1 77 ? 47.410 0.085 58.569 1.00 47.70 139 ALA A C 1
ATOM 1204 O O . ALA A 1 77 ? 47.290 -0.862 57.798 1.00 47.68 139 ALA A O 1
ATOM 1211 N N . SER A 1 78 ? 46.693 1.199 58.441 1.00 45.53 140 SER A N 1
ATOM 1212 C CA . SER A 1 78 ? 45.695 1.353 57.380 1.00 44.84 140 SER A CA 1
ATOM 1213 C C . SER A 1 78 ? 46.364 1.519 56.024 1.00 45.61 140 SER A C 1
ATOM 1214 O O . SER A 1 78 ? 45.886 1.015 55.022 1.00 45.34 140 SER A O 1
ATOM 1222 N N . LEU A 1 79 ? 47.477 2.237 56.009 1.00 45.44 141 LEU A N 1
ATOM 1223 C CA . LEU A 1 79 ? 48.210 2.488 54.780 1.00 46.34 141 LEU A CA 1
ATOM 1224 C C . LEU A 1 79 ? 48.787 1.200 54.261 1.00 47.28 141 LEU A C 1
ATOM 1225 O O . LEU A 1 79 ? 48.767 0.948 53.064 1.00 47.49 141 LEU A O 1
ATOM 1241 N N . LYS A 1 80 ? 49.308 0.386 55.180 1.00 48.69 142 LYS A N 1
ATOM 1242 C CA . LYS A 1 80 ? 49.823 -0.939 54.848 1.00 49.90 142 LYS A CA 1
ATOM 1243 C C . LYS A 1 80 ? 48.751 -1.832 54.246 1.00 49.05 142 LYS A C 1
ATOM 1244 O O . LYS A 1 80 ? 48.964 -2.457 53.211 1.00 49.98 142 LYS A O 1
ATOM 1263 N N . ALA A 1 81 ? 47.603 -1.898 54.906 1.00 42.08 143 ALA A N 1
ATOM 1264 C CA . ALA A 1 81 ? 46.537 -2.762 54.441 1.00 41.24 143 ALA A CA 1
ATOM 1265 C C . ALA A 1 81 ? 46.008 -2.232 53.108 1.00 40.72 143 ALA A C 1
ATOM 1266 O O . ALA A 1 81 ? 45.709 -3.003 52.199 1.00 40.69 143 ALA A O 1
ATOM 1273 N N . ALA A 1 82 ? 45.969 -0.914 52.960 1.00 43.70 144 ALA A N 1
ATOM 1274 C CA . ALA A 1 82 ? 45.529 -0.333 51.702 1.00 43.41 144 ALA A CA 1
ATOM 1275 C C . ALA A 1 82 ? 46.507 -0.689 50.590 1.00 44.91 144 ALA A C 1
ATOM 1276 O O . ALA A 1 82 ? 46.089 -1.131 49.523 1.00 44.98 144 ALA A O 1
ATOM 1283 N N . LYS A 1 83 ? 47.797 -0.498 50.841 1.00 46.18 145 LYS A N 1
ATOM 1284 C CA . LYS A 1 83 ? 48.823 -0.781 49.845 1.00 47.53 145 LYS A CA 1
ATOM 1285 C C . LYS A 1 83 ? 48.812 -2.256 49.427 1.00 47.92 145 LYS A C 1
ATOM 1286 O O . LYS A 1 83 ? 49.018 -2.599 48.258 1.00 48.32 145 LYS A O 1
ATOM 1305 N N . SER A 1 84 ? 48.592 -3.122 50.407 1.00 45.65 146 SER A N 1
ATOM 1306 C CA . SER A 1 84 ? 48.603 -4.558 50.188 1.00 46.05 146 SER A CA 1
ATOM 1307 C C . SER A 1 84 ? 47.405 -4.944 49.312 1.00 44.82 146 SER A C 1
ATOM 1308 O O . SER A 1 84 ? 47.530 -5.743 48.375 1.00 45.18 146 SER A O 1
ATOM 1316 N N . ALA A 1 85 ? 46.257 -4.339 49.595 1.00 45.31 147 ALA A N 1
ATOM 1317 C CA . ALA A 1 85 ? 45.048 -4.568 48.817 1.00 44.26 147 ALA A CA 1
ATOM 1318 C C . ALA A 1 85 ? 45.292 -4.314 47.339 1.00 44.26 147 ALA A C 1
ATOM 1319 O O . ALA A 1 85 ? 44.964 -5.144 46.492 1.00 44.12 147 ALA A O 1
ATOM 1326 N N . LEU A 1 86 ? 45.875 -3.173 47.012 1.00 42.66 148 LEU A N 1
ATOM 1327 C CA . LEU A 1 86 ? 46.120 -2.886 45.610 1.00 43.10 148 LEU A CA 1
ATOM 1328 C C . LEU A 1 86 ? 47.235 -3.783 45.057 1.00 44.86 148 LEU A C 1
ATOM 1329 O O . LEU A 1 86 ? 47.262 -4.052 43.865 1.00 45.13 148 LEU A O 1
ATOM 1345 N N . ALA A 1 87 ? 48.135 -4.267 45.911 1.00 47.97 149 ALA A N 1
ATOM 1346 C CA . ALA A 1 87 ? 49.210 -5.133 45.437 1.00 49.30 149 ALA A CA 1
ATOM 1347 C C . ALA A 1 87 ? 48.628 -6.466 44.960 1.00 48.91 149 ALA A C 1
ATOM 1348 O O . ALA A 1 87 ? 49.138 -7.085 44.025 1.00 49.47 149 ALA A O 1
ATOM 1355 N N . VAL A 1 88 ? 47.547 -6.879 45.611 1.00 51.76 150 VAL A N 1
ATOM 1356 C CA . VAL A 1 88 ? 46.769 -8.037 45.198 1.00 50.56 150 VAL A CA 1
ATOM 1357 C C . VAL A 1 88 ? 46.003 -7.759 43.895 1.00 49.34 150 VAL A C 1
ATOM 1358 O O . VAL A 1 88 ? 45.981 -8.580 42.979 1.00 49.63 150 VAL A O 1
ATOM 1371 N N . TYR A 1 89 ? 45.359 -6.604 43.829 1.00 48.01 151 TYR A N 1
ATOM 1372 C CA . TYR A 1 89 ? 44.605 -6.198 42.650 1.00 47.11 151 TYR A CA 1
ATOM 1373 C C . TYR A 1 89 ? 45.408 -6.336 41.364 1.00 48.43 151 TYR A C 1
ATOM 1374 O O . TYR A 1 89 ? 44.920 -6.855 40.362 1.00 48.48 151 TYR A O 1
ATOM 1392 N N . PHE A 1 90 ? 46.644 -5.867 41.396 1.00 48.79 152 PHE A N 1
ATOM 1393 C CA . PHE A 1 90 ? 47.450 -5.861 40.200 1.00 49.48 152 PHE A CA 1
ATOM 1394 C C . PHE A 1 90 ? 47.979 -7.239 39.835 1.00 50.41 152 PHE A C 1
ATOM 1395 O O . PHE A 1 90 ? 48.313 -7.472 38.676 1.00 51.15 152 PHE A O 1
ATOM 1412 N N . LEU A 1 91 ? 48.044 -8.150 40.801 1.00 56.96 153 LEU A N 1
ATOM 1413 C CA . LEU A 1 91 ? 48.379 -9.553 40.504 1.00 58.46 153 LEU A CA 1
ATOM 1414 C C . LEU A 1 91 ? 47.195 -10.268 39.887 1.00 57.79 153 LEU A C 1
ATOM 1415 O O . LEU A 1 91 ? 47.330 -10.999 38.906 1.00 59.69 153 LEU A O 1
ATOM 1431 N N . ASP A 1 92 ? 46.036 -10.056 40.490 1.00 50.95 154 ASP A N 1
ATOM 1432 C CA . ASP A 1 92 ? 44.827 -10.737 40.102 1.00 51.38 154 ASP A CA 1
ATOM 1433 C C . ASP A 1 92 ? 43.664 -9.958 40.653 1.00 50.90 154 ASP A C 1
ATOM 1434 O O . ASP A 1 92 ? 43.471 -9.885 41.860 1.00 50.72 154 ASP A O 1
ATOM 1443 N N . LYS A 1 93 ? 42.892 -9.376 39.747 1.00 51.87 155 LYS A N 1
ATOM 1444 C CA . LYS A 1 93 ? 41.814 -8.475 40.090 1.00 51.28 155 LYS A CA 1
ATOM 1445 C C . LYS A 1 93 ? 40.638 -9.190 40.719 1.00 51.64 155 LYS A C 1
ATOM 1446 O O . LYS A 1 93 ? 39.850 -8.577 41.450 1.00 51.17 155 LYS A O 1
ATOM 1465 N N . GLU A 1 94 ? 40.525 -10.482 40.424 1.00 59.41 156 GLU A N 1
ATOM 1466 C CA . GLU A 1 94 ? 39.445 -11.315 40.942 1.00 58.67 156 GLU A CA 1
ATOM 1467 C C . GLU A 1 94 ? 39.631 -11.605 42.428 1.00 57.73 156 GLU A C 1
ATOM 1468 O O . GLU A 1 94 ? 38.724 -12.112 43.089 1.00 57.49 156 GLU A O 1
ATOM 1480 N N . LYS A 1 95 ? 40.817 -11.291 42.942 1.00 44.68 157 LYS A N 1
ATOM 1481 C CA . LYS A 1 95 ? 41.154 -11.557 44.335 1.00 44.03 157 LYS A CA 1
ATOM 1482 C C . LYS A 1 95 ? 41.080 -10.270 45.176 1.00 43.36 157 LYS A C 1
ATOM 1483 O O . LYS A 1 95 ? 41.196 -10.317 46.406 1.00 42.71 157 LYS A O 1
ATOM 1502 N N . TYR A 1 96 ? 40.879 -9.122 44.522 1.00 44.06 158 TYR A N 1
ATOM 1503 C CA . TYR A 1 96 ? 40.889 -7.870 45.259 1.00 43.27 158 TYR A CA 1
ATOM 1504 C C . TYR A 1 96 ? 39.749 -7.846 46.279 1.00 42.17 158 TYR A C 1
ATOM 1505 O O . TYR A 1 96 ? 39.974 -7.481 47.424 1.00 41.45 158 TYR A O 1
ATOM 1523 N N . PHE A 1 97 ? 38.539 -8.232 45.884 1.00 46.02 159 PHE A N 1
ATOM 1524 C CA . PHE A 1 97 ? 37.434 -8.192 46.833 1.00 44.60 159 PHE A CA 1
ATOM 1525 C C . PHE A 1 97 ? 37.671 -9.138 48.018 1.00 45.38 159 PHE A C 1
ATOM 1526 O O . PHE A 1 97 ? 37.202 -8.871 49.138 1.00 44.78 159 PHE A O 1
ATOM 1543 N N . ASP A 1 98 ? 38.383 -10.240 47.775 1.00 44.48 160 ASP A N 1
ATOM 1544 C CA . ASP A 1 98 ? 38.670 -11.208 48.835 1.00 44.82 160 ASP A CA 1
ATOM 1545 C C . ASP A 1 98 ? 39.623 -10.636 49.867 1.00 44.99 160 ASP A C 1
ATOM 1546 O O . ASP A 1 98 ? 39.442 -10.836 51.067 1.00 44.94 160 ASP A O 1
ATOM 1555 N N . PHE A 1 99 ? 40.642 -9.925 49.403 1.00 44.48 161 PHE A N 1
ATOM 1556 C CA . PHE A 1 99 ? 41.515 -9.232 50.325 1.00 44.47 161 PHE A CA 1
ATOM 1557 C C . PHE A 1 99 ? 40.691 -8.174 51.045 1.00 43.52 161 PHE A C 1
ATOM 1558 O O . PHE A 1 99 ? 40.730 -8.081 52.264 1.00 43.70 161 PHE A O 1
ATOM 1575 N N . HIS A 1 100 ? 39.931 -7.399 50.276 1.00 42.25 162 HIS A N 1
ATOM 1576 C CA . HIS A 1 100 ? 39.097 -6.323 50.804 1.00 40.88 162 HIS A CA 1
ATOM 1577 C C . HIS A 1 100 ? 38.239 -6.788 51.971 1.00 40.40 162 HIS A C 1
ATOM 1578 O O . HIS A 1 100 ? 38.252 -6.186 53.046 1.00 40.12 162 HIS A O 1
ATOM 1592 N N . HIS A 1 101 ? 37.492 -7.864 51.747 1.00 43.25 163 HIS A N 1
ATOM 1593 C CA . HIS A 1 101 ? 36.504 -8.317 52.713 1.00 42.92 163 HIS A CA 1
ATOM 1594 C C . HIS A 1 101 ? 37.188 -8.937 53.935 1.00 44.48 163 HIS A C 1
ATOM 1595 O O . HIS A 1 101 ? 36.728 -8.766 55.078 1.00 44.52 163 HIS A O 1
ATOM 1609 N N . ALA A 1 102 ? 38.284 -9.652 53.700 1.00 42.98 164 ALA A N 1
ATOM 1610 C CA . ALA A 1 102 ? 39.064 -10.195 54.811 1.00 43.95 164 ALA A CA 1
ATOM 1611 C C . ALA A 1 102 ? 39.668 -9.076 55.649 1.00 44.04 164 ALA A C 1
ATOM 1612 O O . ALA A 1 102 ? 39.720 -9.183 56.862 1.00 44.97 164 ALA A O 1
ATOM 1619 N N . ALA A 1 103 ? 40.132 -8.005 55.012 1.00 43.35 165 ALA A N 1
ATOM 1620 C CA . ALA A 1 103 ? 40.730 -6.909 55.758 1.00 42.87 165 ALA A CA 1
ATOM 1621 C C . ALA A 1 103 ? 39.671 -6.258 56.647 1.00 41.95 165 ALA A C 1
ATOM 1622 O O . ALA A 1 103 ? 39.926 -5.942 57.816 1.00 42.36 165 ALA A O 1
ATOM 1629 N N . LEU A 1 104 ? 38.480 -6.067 56.094 1.00 41.12 166 LEU A N 1
ATOM 1630 C CA . LEU A 1 104 ? 37.367 -5.541 56.872 1.00 40.47 166 LEU A CA 1
ATOM 1631 C C . LEU A 1 104 ? 36.935 -6.513 57.980 1.00 41.75 166 LEU A C 1
ATOM 1632 O O . LEU A 1 104 ? 36.422 -6.087 59.019 1.00 41.81 166 LEU A O 1
ATOM 1648 N N . SER A 1 105 ? 37.157 -7.812 57.770 1.00 44.04 167 SER A N 1
ATOM 1649 C CA . SER A 1 105 ? 36.787 -8.815 58.772 1.00 44.79 167 SER A CA 1
ATOM 1650 C C . SER A 1 105 ? 37.856 -8.942 59.869 1.00 46.51 167 SER A C 1
ATOM 1651 O O . SER A 1 105 ? 37.588 -9.413 60.965 1.00 46.68 167 SER A O 1
ATOM 1659 N N . HIS A 1 106 ? 39.068 -8.502 59.556 1.00 49.39 168 HIS A N 1
ATOM 1660 C CA . HIS A 1 106 ? 40.192 -8.494 60.489 1.00 51.16 168 HIS A CA 1
ATOM 1661 C C . HIS A 1 106 ? 39.921 -7.531 61.643 1.00 50.85 168 HIS A C 1
ATOM 1662 O O . HIS A 1 106 ? 40.002 -6.315 61.469 1.00 49.27 168 HIS A O 1
ATOM 1676 N N . LYS A 1 107 ? 39.598 -8.066 62.816 1.00 60.72 169 LYS A N 1
ATOM 1677 C CA . LYS A 1 107 ? 39.086 -7.232 63.904 1.00 61.09 169 LYS A CA 1
ATOM 1678 C C . LYS A 1 107 ? 40.149 -6.369 64.620 1.00 61.82 169 LYS A C 1
ATOM 1679 O O . LYS A 1 107 ? 39.920 -5.168 64.844 1.00 60.89 169 LYS A O 1
ATOM 1698 N N . GLY A 1 108 ? 41.287 -6.964 64.988 1.00 58.17 170 GLY A N 1
ATOM 1699 C CA . GLY A 1 108 ? 42.366 -6.213 65.626 1.00 58.93 170 GLY A CA 1
ATOM 1700 C C . GLY A 1 108 ? 43.149 -5.327 64.658 1.00 56.32 170 GLY A C 1
ATOM 1701 O O . GLY A 1 108 ? 42.816 -5.259 63.478 1.00 53.64 170 GLY A O 1
ATOM 1705 N N . GLU A 1 109 ? 44.188 -4.649 65.153 1.00 58.99 171 GLU A N 1
ATOM 1706 C CA . GLU A 1 109 ? 45.058 -3.822 64.306 1.00 57.71 171 GLU A CA 1
ATOM 1707 C C . GLU A 1 109 ? 45.976 -4.651 63.411 1.00 58.69 171 GLU A C 1
ATOM 1708 O O . GLU A 1 109 ? 46.456 -5.725 63.801 1.00 61.48 171 GLU A O 1
ATOM 1720 N N . PHE A 1 110 ? 46.234 -4.141 62.210 1.00 52.49 172 PHE A N 1
ATOM 1721 C CA . PHE A 1 110 ? 47.041 -4.880 61.250 1.00 52.88 172 PHE A CA 1
ATOM 1722 C C . PHE A 1 110 ? 48.508 -4.926 61.679 1.00 56.04 172 PHE A C 1
ATOM 1723 O O . PHE A 1 110 ? 49.020 -4.011 62.335 1.00 57.01 172 PHE A O 1
ATOM 1740 N N . SER A 1 111 ? 49.154 -6.024 61.312 1.00 55.63 173 SER A N 1
ATOM 1741 C CA . SER A 1 111 ? 50.595 -6.192 61.420 1.00 59.35 173 SER A CA 1
ATOM 1742 C C . SER A 1 111 ? 51.070 -6.826 60.114 1.00 58.68 173 SER A C 1
ATOM 1743 O O . SER A 1 111 ? 50.252 -7.337 59.345 1.00 56.21 173 SER A O 1
ATOM 1751 N N . ASP A 1 112 ? 52.373 -6.772 59.855 1.00 66.21 174 ASP A N 1
ATOM 1752 C CA . ASP A 1 112 ? 52.927 -7.310 58.621 1.00 66.68 174 ASP A CA 1
ATOM 1753 C C . ASP A 1 112 ? 52.464 -8.741 58.455 1.00 66.94 174 ASP A C 1
ATOM 1754 O O . ASP A 1 112 ? 52.058 -9.164 57.369 1.00 65.66 174 ASP A O 1
ATOM 1763 N N . GLU A 1 113 ? 52.500 -9.465 59.567 1.00 66.20 175 GLU A N 1
ATOM 1764 C CA . GLU A 1 113 ? 52.253 -10.896 59.577 1.00 67.25 175 GLU A CA 1
ATOM 1765 C C . GLU A 1 113 ? 50.786 -11.191 59.275 1.00 64.51 175 GLU A C 1
ATOM 1766 O O . GLU A 1 113 ? 50.476 -12.014 58.416 1.00 63.96 175 GLU A O 1
ATOM 1778 N N . SER A 1 114 ? 49.893 -10.506 59.982 1.00 61.14 176 SER A N 1
ATOM 1779 C CA . SER A 1 114 ? 48.460 -10.727 59.839 1.00 58.95 176 SER A CA 1
ATOM 1780 C C . SER A 1 114 ? 47.982 -10.416 58.418 1.00 57.02 176 SER A C 1
ATOM 1781 O O . SER A 1 114 ? 47.062 -11.064 57.914 1.00 56.29 176 SER A O 1
ATOM 1789 N N . ILE A 1 115 ? 48.602 -9.419 57.784 1.00 57.85 177 ILE A N 1
ATOM 1790 C CA . ILE A 1 115 ? 48.323 -9.105 56.387 1.00 56.76 177 ILE A CA 1
ATOM 1791 C C . ILE A 1 115 ? 48.754 -10.267 55.481 1.00 58.42 177 ILE A C 1
ATOM 1792 O O . ILE A 1 115 ? 48.056 -10.578 54.521 1.00 57.45 177 ILE A O 1
ATOM 1808 N N . LEU A 1 116 ? 49.886 -10.907 55.778 1.00 64.96 178 LEU A N 1
ATOM 1809 C CA . LEU A 1 116 ? 50.312 -12.096 55.015 1.00 65.99 178 LEU A CA 1
ATOM 1810 C C . LEU A 1 116 ? 49.381 -13.282 55.234 1.00 65.53 178 LEU A C 1
ATOM 1811 O O . LEU A 1 116 ? 49.046 -13.988 54.289 1.00 65.00 178 LEU A O 1
ATOM 1827 N N . ASP A 1 117 ? 48.974 -13.510 56.479 1.00 67.49 179 ASP A N 1
ATOM 1828 C CA . ASP A 1 117 ? 47.972 -14.526 56.770 1.00 67.56 179 ASP A CA 1
ATOM 1829 C C . ASP A 1 117 ? 46.770 -14.351 55.847 1.00 65.77 179 ASP A C 1
ATOM 1830 O O . ASP A 1 117 ? 46.173 -15.327 55.408 1.00 65.74 179 ASP A O 1
ATOM 1839 N N . ILE A 1 118 ? 46.424 -13.104 55.546 1.00 59.41 180 ILE A N 1
ATOM 1840 C CA . ILE A 1 118 ? 45.292 -12.828 54.676 1.00 57.54 180 ILE A CA 1
ATOM 1841 C C . ILE A 1 118 ? 45.646 -13.131 53.218 1.00 57.04 180 ILE A C 1
ATOM 1842 O O . ILE A 1 118 ? 44.845 -13.699 52.482 1.00 55.97 180 ILE A O 1
ATOM 1858 N N . VAL A 1 119 ? 46.846 -12.747 52.800 1.00 60.11 181 VAL A N 1
ATOM 1859 C CA . VAL A 1 119 ? 47.264 -12.971 51.426 1.00 60.33 181 VAL A CA 1
ATOM 1860 C C . VAL A 1 119 ? 47.359 -14.472 51.159 1.00 61.49 181 VAL A C 1
ATOM 1861 O O . VAL A 1 119 ? 47.152 -14.928 50.036 1.00 61.38 181 VAL A O 1
ATOM 1874 N N . LYS A 1 120 ? 47.648 -15.242 52.200 1.00 63.22 182 LYS A N 1
ATOM 1875 C CA . LYS A 1 120 ? 47.704 -16.690 52.068 1.00 64.52 182 LYS A CA 1
ATOM 1876 C C . LYS A 1 120 ? 46.328 -17.334 52.002 1.00 63.21 182 LYS A C 1
ATOM 1877 O O . LYS A 1 120 ? 46.120 -18.277 51.238 1.00 63.48 182 LYS A O 1
ATOM 1896 N N . ASN A 1 121 ? 45.394 -16.857 52.819 1.00 62.39 183 ASN A N 1
ATOM 1897 C CA . ASN A 1 121 ? 44.081 -17.498 52.903 1.00 61.71 183 ASN A CA 1
ATOM 1898 C C . ASN A 1 121 ? 43.231 -17.275 51.649 1.00 59.53 183 ASN A C 1
ATOM 1899 O O . ASN A 1 121 ? 42.227 -17.965 51.438 1.00 59.00 183 ASN A O 1
ATOM 1910 N N . ILE A 1 122 ? 43.638 -16.321 50.814 1.00 55.10 184 ILE A N 1
ATOM 1911 C CA . ILE A 1 122 ? 42.874 -16.007 49.608 1.00 53.27 184 ILE A CA 1
ATOM 1912 C C . ILE A 1 122 ? 43.530 -16.544 48.335 1.00 53.75 184 ILE A C 1
ATOM 1913 O O . ILE A 1 122 ? 43.074 -16.239 47.233 1.00 52.06 184 ILE A O 1
ATOM 1929 N N . GLY A 1 123 ? 44.592 -17.330 48.486 1.00 62.72 185 GLY A N 1
ATOM 1930 C CA . GLY A 1 123 ? 45.151 -18.081 47.375 1.00 63.80 185 GLY A CA 1
ATOM 1931 C C . GLY A 1 123 ? 46.396 -17.507 46.717 1.00 64.81 185 GLY A C 1
ATOM 1932 O O . GLY A 1 123 ? 46.885 -18.063 45.728 1.00 65.94 185 GLY A O 1
ATOM 1936 N N . ILE A 1 124 ? 46.926 -16.420 47.271 1.00 58.97 186 ILE A N 1
ATOM 1937 C CA . ILE A 1 124 ? 48.075 -15.734 46.686 1.00 60.32 186 ILE A CA 1
ATOM 1938 C C . ILE A 1 124 ? 49.413 -16.104 47.345 1.00 62.50 186 ILE A C 1
ATOM 1939 O O . ILE A 1 124 ? 49.524 -16.158 48.565 1.00 63.26 186 ILE A O 1
ATOM 1955 N N . ASP A 1 125 ? 50.432 -16.347 46.524 1.00 66.42 187 ASP A N 1
ATOM 1956 C CA . ASP A 1 125 ? 51.743 -16.770 47.014 1.00 69.93 187 ASP A CA 1
ATOM 1957 C C . ASP A 1 125 ? 52.558 -15.591 47.538 1.00 70.24 187 ASP A C 1
ATOM 1958 O O . ASP A 1 125 ? 52.560 -14.514 46.941 1.00 69.06 187 ASP A O 1
ATOM 1967 N N . GLU A 1 126 ? 53.242 -15.798 48.659 1.00 71.30 188 GLU A N 1
ATOM 1968 C CA . GLU A 1 126 ? 53.987 -14.722 49.310 1.00 71.60 188 GLU A CA 1
ATOM 1969 C C . GLU A 1 126 ? 54.941 -14.009 48.355 1.00 72.48 188 GLU A C 1
ATOM 1970 O O . GLU A 1 126 ? 55.080 -12.789 48.415 1.00 72.55 188 GLU A O 1
ATOM 1982 N N . ASP A 1 127 ? 55.591 -14.767 47.475 1.00 74.43 189 ASP A N 1
ATOM 1983 C CA . ASP A 1 127 ? 56.597 -14.203 46.574 1.00 76.44 189 ASP A CA 1
ATOM 1984 C C . ASP A 1 127 ? 55.963 -13.393 45.439 1.00 73.08 189 ASP A C 1
ATOM 1985 O O . ASP A 1 127 ? 56.494 -12.358 45.030 1.00 72.94 189 ASP A O 1
ATOM 1994 N N . ASP A 1 128 ? 54.834 -13.864 44.924 1.00 71.58 190 ASP A N 1
ATOM 1995 C CA . ASP A 1 128 ? 54.071 -13.070 43.979 1.00 68.22 190 ASP A CA 1
ATOM 1996 C C . ASP A 1 128 ? 53.611 -11.778 44.649 1.00 64.24 190 ASP A C 1
ATOM 1997 O O . ASP A 1 128 ? 53.518 -10.725 44.006 1.00 62.63 190 ASP A O 1
ATOM 2006 N N . PHE A 1 129 ? 53.327 -11.865 45.945 1.00 61.46 191 PHE A N 1
ATOM 2007 C CA . PHE A 1 129 ? 52.788 -10.729 46.682 1.00 59.68 191 PHE A CA 1
ATOM 2008 C C . PHE A 1 129 ? 53.894 -9.714 46.935 1.00 62.16 191 PHE A C 1
ATOM 2009 O O . PHE A 1 129 ? 53.686 -8.514 46.768 1.00 61.23 191 PHE A O 1
ATOM 2026 N N . ASN A 1 130 ? 55.080 -10.193 47.307 1.00 66.40 192 ASN A N 1
ATOM 2027 C CA . ASN A 1 130 ? 56.198 -9.290 47.561 1.00 69.91 192 ASN A CA 1
ATOM 2028 C C . ASN A 1 130 ? 56.650 -8.589 46.280 1.00 69.80 192 ASN A C 1
ATOM 2029 O O . ASN A 1 130 ? 56.977 -7.402 46.308 1.00 70.70 192 ASN A O 1
ATOM 2040 N N . ASP A 1 131 ? 56.650 -9.304 45.158 1.00 67.95 193 ASP A N 1
ATOM 2041 C CA . ASP A 1 131 ? 57.074 -8.713 43.890 1.00 68.00 193 ASP A CA 1
ATOM 2042 C C . ASP A 1 131 ? 56.060 -7.664 43.424 1.00 64.19 193 ASP A C 1
ATOM 2043 O O . ASP A 1 131 ? 56.416 -6.699 42.747 1.00 64.62 193 ASP A O 1
ATOM 2052 N N . SER A 1 132 ? 54.795 -7.849 43.787 1.00 61.55 194 SER A N 1
ATOM 2053 C CA . SER A 1 132 ? 53.745 -6.914 43.379 1.00 58.74 194 SER A CA 1
ATOM 2054 C C . SER A 1 132 ? 53.877 -5.584 44.132 1.00 59.83 194 SER A C 1
ATOM 2055 O O . SER A 1 132 ? 53.760 -4.508 43.539 1.00 58.89 194 SER A O 1
ATOM 2063 N N . ILE A 1 133 ? 54.122 -5.674 45.438 1.00 60.79 195 ILE A N 1
ATOM 2064 C CA . ILE A 1 133 ? 54.360 -4.503 46.267 1.00 62.03 195 ILE A CA 1
ATOM 2065 C C . ILE A 1 133 ? 55.443 -3.626 45.647 1.00 63.92 195 ILE A C 1
ATOM 2066 O O . ILE A 1 133 ? 55.267 -2.419 45.488 1.00 62.95 195 ILE A O 1
ATOM 2082 N N . LYS A 1 134 ? 56.558 -4.248 45.283 1.00 74.84 196 LYS A N 1
ATOM 2083 C CA . LYS A 1 134 ? 57.737 -3.502 44.877 1.00 78.43 196 LYS A CA 1
ATOM 2084 C C . LYS A 1 134 ? 57.607 -3.006 43.445 1.00 76.98 196 LYS A C 1
ATOM 2085 O O . LYS A 1 134 ? 57.876 -1.840 43.160 1.00 77.98 196 LYS A O 1
ATOM 2104 N N . ASP A 1 135 ? 57.196 -3.892 42.546 1.00 66.49 197 ASP A N 1
ATOM 2105 C CA . ASP A 1 135 ? 57.116 -3.556 41.131 1.00 65.30 197 ASP A CA 1
ATOM 2106 C C . ASP A 1 135 ? 56.115 -2.439 40.869 1.00 61.84 197 ASP A C 1
ATOM 2107 O O . ASP A 1 135 ? 56.365 -1.573 40.030 1.00 62.72 197 ASP A O 1
ATOM 2116 N N . ASN A 1 136 ? 54.979 -2.472 41.568 1.00 59.17 198 ASN A N 1
ATOM 2117 C CA . ASN A 1 136 ? 53.901 -1.496 41.355 1.00 56.49 198 ASN A CA 1
ATOM 2118 C C . ASN A 1 136 ? 53.856 -0.378 42.404 1.00 57.80 198 ASN A C 1
ATOM 2119 O O . ASN A 1 136 ? 52.816 0.256 42.605 1.00 54.98 198 ASN A O 1
ATOM 2130 N N . ALA A 1 137 ? 54.986 -0.130 43.058 1.00 53.21 199 ALA A N 1
ATOM 2131 C CA . ALA A 1 137 ? 55.024 0.779 44.202 1.00 52.41 199 ALA A CA 1
ATOM 2132 C C . ALA A 1 137 ? 54.605 2.190 43.791 1.00 51.10 199 ALA A C 1
ATOM 2133 O O . ALA A 1 137 ? 53.725 2.778 44.423 1.00 48.90 199 ALA A O 1
ATOM 2140 N N . ASP A 1 138 ? 55.210 2.720 42.729 1.00 54.78 200 ASP A N 1
ATOM 2141 C CA . ASP A 1 138 ? 54.845 4.052 42.238 1.00 53.31 200 ASP A CA 1
ATOM 2142 C C . ASP A 1 138 ? 53.352 4.175 41.948 1.00 51.43 200 ASP A C 1
ATOM 2143 O O . ASP A 1 138 ? 52.747 5.195 42.257 1.00 49.73 200 ASP A O 1
ATOM 2152 N N . LYS A 1 139 ? 52.753 3.147 41.347 1.00 52.34 201 LYS A N 1
ATOM 2153 C CA . LYS A 1 139 ? 51.381 3.274 40.879 1.00 50.79 201 LYS A CA 1
ATOM 2154 C C . LYS A 1 139 ? 50.409 3.142 42.031 1.00 49.59 201 LYS A C 1
ATOM 2155 O O . LYS A 1 139 ? 49.388 3.816 42.066 1.00 48.16 201 LYS A O 1
ATOM 2174 N N . ILE A 1 140 ? 50.730 2.269 42.975 1.00 45.85 202 ILE A N 1
ATOM 2175 C CA . ILE A 1 140 ? 49.929 2.136 44.183 1.00 44.93 202 ILE A CA 1
ATOM 2176 C C . ILE A 1 140 ? 49.970 3.447 44.971 1.00 43.97 202 ILE A C 1
ATOM 2177 O O . ILE A 1 140 ? 48.951 3.919 45.464 1.00 42.57 202 ILE A O 1
ATOM 2193 N N . GLU A 1 141 ? 51.168 4.003 45.108 1.00 54.14 203 GLU A N 1
ATOM 2194 C CA . GLU A 1 141 ? 51.355 5.242 45.833 1.00 53.26 203 GLU A CA 1
ATOM 2195 C C . GLU A 1 141 ? 50.514 6.339 45.170 1.00 52.12 203 GLU A C 1
ATOM 2196 O O . GLU A 1 141 ? 49.796 7.066 45.843 1.00 50.25 203 GLU A O 1
ATOM 2208 N N . GLN A 1 142 ? 50.596 6.422 43.844 1.00 53.79 204 GLN A N 1
ATOM 2209 C CA . GLN A 1 142 ? 49.848 7.407 43.066 1.00 52.52 204 GLN A CA 1
ATOM 2210 C C . GLN A 1 142 ? 48.351 7.265 43.270 1.00 51.30 204 GLN A C 1
ATOM 2211 O O . GLN A 1 142 ? 47.646 8.268 43.450 1.00 50.33 204 GLN A O 1
ATOM 2225 N N . MET A 1 143 ? 47.872 6.022 43.255 1.00 43.30 205 MET A N 1
ATOM 2226 C CA . MET A 1 143 ? 46.434 5.769 43.383 1.00 42.09 205 MET A CA 1
ATOM 2227 C C . MET A 1 143 ? 45.919 6.156 44.758 1.00 41.02 205 MET A C 1
ATOM 2228 O O . MET A 1 143 ? 44.808 6.660 44.886 1.00 39.52 205 MET A O 1
ATOM 2242 N N . ILE A 1 144 ? 46.714 5.913 45.791 1.00 42.89 206 ILE A N 1
ATOM 2243 C CA . ILE A 1 144 ? 46.271 6.194 47.148 1.00 41.90 206 ILE A CA 1
ATOM 2244 C C . ILE A 1 144 ? 46.296 7.704 47.385 1.00 40.77 206 ILE A C 1
ATOM 2245 O O . ILE A 1 144 ? 45.405 8.258 48.026 1.00 39.13 206 ILE A O 1
ATOM 2261 N N . ASN A 1 145 ? 47.308 8.368 46.855 1.00 41.41 207 ASN A N 1
ATOM 2262 C CA . ASN A 1 145 ? 47.388 9.810 46.982 1.00 40.54 207 ASN A CA 1
ATOM 2263 C C . ASN A 1 145 ? 46.214 10.457 46.275 1.00 39.63 207 ASN A C 1
ATOM 2264 O O . ASN A 1 145 ? 45.618 11.419 46.786 1.00 38.60 207 ASN A O 1
ATOM 2275 N N . ASN A 1 146 ? 45.854 9.914 45.114 1.00 40.67 208 ASN A N 1
ATOM 2276 C CA . ASN A 1 146 ? 44.774 10.504 44.346 1.00 39.77 208 ASN A CA 1
ATOM 2277 C C . ASN A 1 146 ? 43.461 10.317 45.066 1.00 38.66 208 ASN A C 1
ATOM 2278 O O . ASN A 1 146 ? 42.633 11.213 45.045 1.00 37.86 208 ASN A O 1
ATOM 2289 N N . SER A 1 147 ? 43.284 9.196 45.763 1.00 36.61 209 SER A N 1
ATOM 2290 C CA . SER A 1 147 ? 42.058 8.992 46.540 1.00 34.93 209 SER A CA 1
ATOM 2291 C C . SER A 1 147 ? 42.004 9.890 47.765 1.00 33.62 209 SER A C 1
ATOM 2292 O O . SER A 1 147 ? 40.931 10.385 48.129 1.00 31.62 209 SER A O 1
ATOM 2300 N N . ARG A 1 148 ? 43.143 10.093 48.422 1.00 39.60 210 ARG A N 1
ATOM 2301 C CA . ARG A 1 148 ? 43.174 10.971 49.576 1.00 38.28 210 ARG A CA 1
ATOM 2302 C C . ARG A 1 148 ? 42.804 12.405 49.181 1.00 38.72 210 ARG A C 1
ATOM 2303 O O . ARG A 1 148 ? 42.047 13.075 49.875 1.00 36.71 210 ARG A O 1
ATOM 2324 N N . LEU A 1 149 ? 43.352 12.877 48.068 1.00 42.93 211 LEU A N 1
ATOM 2325 C CA . LEU A 1 149 ? 43.049 14.221 47.597 1.00 43.78 211 LEU A CA 1
ATOM 2326 C C . LEU A 1 149 ? 41.568 14.332 47.217 1.00 42.93 211 LEU A C 1
ATOM 2327 O O . LEU A 1 149 ? 40.929 15.365 47.467 1.00 42.93 211 LEU A O 1
ATOM 2343 N N . LEU A 1 150 ? 41.025 13.260 46.631 1.00 36.59 212 LEU A N 1
ATOM 2344 C CA . LEU A 1 150 ? 39.623 13.240 46.273 1.00 35.31 212 LEU A CA 1
ATOM 2345 C C . LEU A 1 150 ? 38.758 13.323 47.520 1.00 32.56 212 LEU A C 1
ATOM 2346 O O . LEU A 1 150 ? 37.798 14.100 47.551 1.00 31.75 212 LEU A O 1
ATOM 2362 N N . VAL A 1 151 ? 39.064 12.512 48.538 1.00 34.20 213 VAL A N 1
ATOM 2363 C CA . VAL A 1 151 ? 38.383 12.657 49.828 1.00 31.86 213 VAL A CA 1
ATOM 2364 C C . VAL A 1 151 ? 38.489 14.106 50.337 1.00 32.76 213 VAL A C 1
ATOM 2365 O O . VAL A 1 151 ? 37.503 14.641 50.827 1.00 31.50 213 VAL A O 1
ATOM 2378 N N . ARG A 1 152 ? 39.659 14.736 50.230 1.00 35.55 214 ARG A N 1
ATOM 2379 C CA . ARG A 1 152 ? 39.786 16.134 50.652 1.00 36.59 214 ARG A CA 1
ATOM 2380 C C . ARG A 1 152 ? 38.864 17.031 49.811 1.00 38.02 214 ARG A C 1
ATOM 2381 O O . ARG A 1 152 ? 38.147 17.861 50.356 1.00 37.95 214 ARG A O 1
ATOM 2402 N N . ASP A 1 153 ? 38.879 16.848 48.492 1.00 35.54 215 ASP A N 1
ATOM 2403 C CA . ASP A 1 153 ? 38.105 17.711 47.585 1.00 37.01 215 ASP A CA 1
ATOM 2404 C C . ASP A 1 153 ? 36.604 17.604 47.805 1.00 35.32 215 ASP A C 1
ATOM 2405 O O . ASP A 1 153 ? 35.860 18.565 47.595 1.00 36.95 215 ASP A O 1
ATOM 2414 N N . LEU A 1 154 ? 36.165 16.437 48.242 1.00 33.73 216 LEU A N 1
ATOM 2415 C CA . LEU A 1 154 ? 34.758 16.203 48.482 1.00 31.27 216 LEU A CA 1
ATOM 2416 C C . LEU A 1 154 ? 34.388 16.690 49.869 1.00 31.39 216 LEU A C 1
ATOM 2417 O O . LEU A 1 154 ? 33.220 16.768 50.198 1.00 30.32 216 LEU A O 1
ATOM 2433 N N . GLY A 1 155 ? 35.393 16.991 50.695 1.00 33.19 217 GLY A N 1
ATOM 2434 C CA . GLY A 1 155 ? 35.186 17.642 51.980 1.00 35.77 217 GLY A CA 1
ATOM 2435 C C . GLY A 1 155 ? 34.419 16.890 53.058 1.00 35.93 217 GLY A C 1
ATOM 2436 O O . GLY A 1 155 ? 33.992 17.484 54.044 1.00 37.83 217 GLY A O 1
ATOM 2440 N N . VAL A 1 156 ? 34.259 15.586 52.893 1.00 31.23 218 VAL A N 1
ATOM 2441 C CA . VAL A 1 156 ? 33.538 14.770 53.866 1.00 30.68 218 VAL A CA 1
ATOM 2442 C C . VAL A 1 156 ? 34.235 14.737 55.235 1.00 31.63 218 VAL A C 1
ATOM 2443 O O . VAL A 1 156 ? 33.578 14.849 56.274 1.00 32.53 218 VAL A O 1
ATOM 2456 N N . GLY A 1 157 ? 35.560 14.588 55.216 1.00 30.71 219 GLY A N 1
ATOM 2457 C CA . GLY A 1 157 ? 36.366 14.682 56.418 1.00 32.27 219 GLY A CA 1
ATOM 2458 C C . GLY A 1 157 ? 36.504 13.397 57.225 1.00 31.73 219 GLY A C 1
ATOM 2459 O O . GLY A 1 157 ? 37.004 13.446 58.340 1.00 32.97 219 GLY A O 1
ATOM 2463 N N . GLY A 1 158 ? 36.055 12.268 56.675 1.00 35.73 220 GLY A N 1
ATOM 2464 C CA . GLY A 1 158 ? 36.325 10.961 57.269 1.00 35.18 220 GLY A CA 1
ATOM 2465 C C . GLY A 1 158 ? 35.791 9.813 56.425 1.00 33.28 220 GLY A C 1
ATOM 2466 O O . GLY A 1 158 ? 35.321 10.048 55.319 1.00 32.69 220 GLY A O 1
ATOM 2470 N N . THR A 1 159 ? 35.901 8.583 56.926 1.00 32.74 221 THR A N 1
ATOM 2471 C CA . THR A 1 159 ? 35.295 7.408 56.288 1.00 31.72 221 THR A CA 1
ATOM 2472 C C . THR A 1 159 ? 34.344 6.679 57.251 1.00 31.92 221 THR A C 1
ATOM 2473 O O . THR A 1 159 ? 34.446 6.831 58.470 1.00 33.00 221 THR A O 1
ATOM 2484 N N . PRO A 1 160 ? 33.427 5.867 56.698 1.00 27.09 222 PRO A N 1
ATOM 2485 C CA . PRO A 1 160 ? 33.254 5.652 55.256 1.00 25.94 222 PRO A CA 1
ATOM 2486 C C . PRO A 1 160 ? 32.294 6.649 54.654 1.00 26.02 222 PRO A C 1
ATOM 2487 O O . PRO A 1 160 ? 31.565 7.300 55.400 1.00 27.20 222 PRO A O 1
ATOM 2498 N N . PHE A 1 161 ? 32.265 6.698 53.322 1.00 27.52 223 PHE A N 1
ATOM 2499 C CA . PHE A 1 161 ? 31.183 7.360 52.622 1.00 27.94 223 PHE A CA 1
ATOM 2500 C C . PHE A 1 161 ? 31.083 6.741 51.255 1.00 27.03 223 PHE A C 1
ATOM 2501 O O . PHE A 1 161 ? 32.045 6.113 50.780 1.00 25.82 223 PHE A O 1
ATOM 2518 N N . LEU A 1 162 ? 29.899 6.894 50.661 1.00 29.48 224 LEU A N 1
ATOM 2519 C CA . LEU A 1 162 ? 29.560 6.248 49.409 1.00 29.06 224 LEU A CA 1
ATOM 2520 C C . LEU A 1 162 ? 28.821 7.189 48.454 1.00 29.80 224 LEU A C 1
ATOM 2521 O O . LEU A 1 162 ? 27.817 7.829 48.791 1.00 31.98 224 LEU A O 1
ATOM 2537 N N . ILE A 1 163 ? 29.352 7.263 47.248 1.00 25.93 225 ILE A N 1
ATOM 2538 C CA . ILE A 1 163 ? 28.723 7.978 46.162 1.00 26.32 225 ILE A CA 1
ATOM 2539 C C . ILE A 1 163 ? 27.955 7.020 45.294 1.00 27.09 225 ILE A C 1
ATOM 2540 O O . ILE A 1 163 ? 28.505 6.039 44.817 1.00 25.64 225 ILE A O 1
ATOM 2556 N N . ILE A 1 164 ? 26.682 7.306 45.085 1.00 26.31 226 ILE A N 1
ATOM 2557 C CA . ILE A 1 164 ? 25.917 6.628 44.041 1.00 27.71 226 ILE A CA 1
ATOM 2558 C C . ILE A 1 164 ? 25.246 7.681 43.167 1.00 29.31 226 ILE A C 1
ATOM 2559 O O . ILE A 1 164 ? 24.426 8.448 43.654 1.00 30.65 226 ILE A O 1
ATOM 2575 N N . GLY A 1 165 ? 25.565 7.678 41.877 1.00 31.46 227 GLY A N 1
ATOM 2576 C CA . GLY A 1 165 ? 24.964 8.608 40.947 1.00 33.14 227 GLY A CA 1
ATOM 2577 C C . GLY A 1 165 ? 25.345 10.042 41.321 1.00 32.42 227 GLY A C 1
ATOM 2578 O O . GLY A 1 165 ? 26.529 10.376 41.318 1.00 30.63 227 GLY A O 1
ATOM 2582 N N . ASP A 1 166 ? 24.355 10.859 41.683 1.00 39.29 228 ASP A N 1
ATOM 2583 C CA . ASP A 1 166 ? 24.594 12.252 42.061 1.00 39.66 228 ASP A CA 1
ATOM 2584 C C . ASP A 1 166 ? 24.428 12.464 43.559 1.00 39.64 228 ASP A C 1
ATOM 2585 O O . ASP A 1 166 ? 24.318 13.610 44.020 1.00 40.41 228 ASP A O 1
ATOM 2594 N N . SER A 1 167 ? 24.442 11.360 44.305 1.00 33.36 229 SER A N 1
ATOM 2595 C CA . SER A 1 167 ? 24.244 11.370 45.748 1.00 34.21 229 SER A CA 1
ATOM 2596 C C . SER A 1 167 ? 25.457 10.910 46.547 1.00 32.59 229 SER A C 1
ATOM 2597 O O . SER A 1 167 ? 26.268 10.114 46.090 1.00 30.47 229 SER A O 1
ATOM 2605 N N . LEU A 1 168 ? 25.568 11.402 47.770 1.00 34.68 230 LEU A N 1
ATOM 2606 C CA . LEU A 1 168 ? 26.706 11.055 48.600 1.00 33.54 230 LEU A CA 1
ATOM 2607 C C . LEU A 1 168 ? 26.164 10.707 49.967 1.00 35.23 230 LEU A C 1
ATOM 2608 O O . LEU A 1 168 ? 25.508 11.525 50.607 1.00 37.41 230 LEU A O 1
ATOM 2624 N N . PHE A 1 169 ? 26.412 9.454 50.363 1.00 32.24 231 PHE A N 1
ATOM 2625 C CA . PHE A 1 169 ? 25.957 8.897 51.641 1.00 34.09 231 PHE A CA 1
ATOM 2626 C C . PHE A 1 169 ? 27.124 8.783 52.613 1.00 31.98 231 PHE A C 1
ATOM 2627 O O . PHE A 1 169 ? 28.133 8.183 52.285 1.00 29.41 231 PHE A O 1
ATOM 2644 N N . VAL A 1 170 ? 26.994 9.376 53.792 1.00 33.27 232 VAL A N 1
ATOM 2645 C CA . VAL A 1 170 ? 28.107 9.468 54.741 1.00 32.13 232 VAL A CA 1
ATOM 2646 C C . VAL A 1 170 ? 27.875 8.525 55.947 1.00 32.58 232 VAL A C 1
ATOM 2647 O O . VAL A 1 170 ? 26.795 8.506 56.526 1.00 34.60 232 VAL A O 1
ATOM 2660 N N . GLY A 1 171 ? 28.886 7.754 56.324 1.00 33.42 233 GLY A N 1
ATOM 2661 C CA . GLY A 1 171 ? 28.782 6.896 57.499 1.00 33.95 233 GLY A CA 1
ATOM 2662 C C . G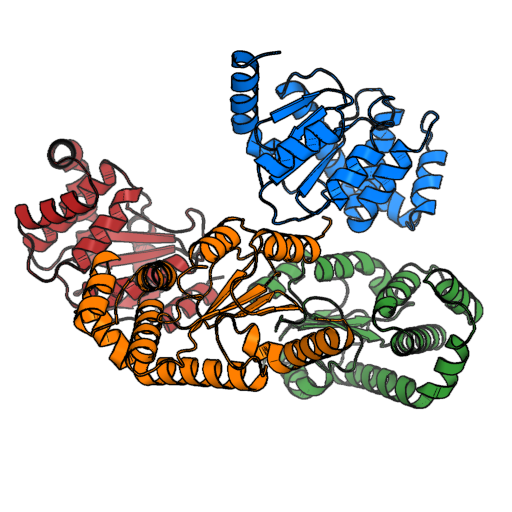LY A 1 171 ? 28.119 5.545 57.210 1.00 33.70 233 GLY A C 1
ATOM 2663 O O . GLY A 1 171 ? 28.087 5.096 56.069 1.00 32.68 233 GLY A O 1
ATOM 2667 N N . ALA A 1 172 ? 27.598 4.901 58.252 1.00 38.30 234 ALA A N 1
ATOM 2668 C CA . ALA A 1 172 ? 26.999 3.575 58.131 1.00 38.94 234 ALA A CA 1
ATOM 2669 C C . ALA A 1 172 ? 25.568 3.681 57.656 1.00 41.38 234 ALA A C 1
ATOM 2670 O O . ALA A 1 172 ? 24.634 3.532 58.431 1.00 44.22 234 ALA A O 1
ATOM 2677 N N . THR A 1 173 ? 25.410 3.926 56.373 1.00 39.88 235 THR A N 1
ATOM 2678 C CA . THR A 1 173 ? 24.100 4.087 55.781 1.00 41.08 235 THR A CA 1
ATOM 2679 C C . THR A 1 173 ? 23.378 2.770 55.730 1.00 41.59 235 THR A C 1
ATOM 2680 O O . THR A 1 173 ? 23.942 1.779 55.294 1.00 40.39 235 THR A O 1
ATOM 2691 N N . ASP A 1 174 ? 22.121 2.772 56.145 1.00 45.71 236 ASP A N 1
ATOM 2692 C CA . ASP A 1 174 ? 21.285 1.581 56.054 1.00 46.08 236 ASP A CA 1
ATOM 2693 C C . ASP A 1 174 ? 21.186 1.076 54.617 1.00 44.62 236 ASP A C 1
ATOM 2694 O O . ASP A 1 174 ? 21.090 1.861 53.661 1.00 44.69 236 ASP A O 1
ATOM 2703 N N . LEU A 1 175 ? 21.198 -0.244 54.484 1.00 40.39 237 LEU A N 1
ATOM 2704 C CA . LEU A 1 175 ? 21.167 -0.908 53.184 1.00 39.31 237 LEU A CA 1
ATOM 2705 C C . LEU A 1 175 ? 19.925 -0.552 52.365 1.00 40.74 237 LEU A C 1
ATOM 2706 O O . LEU A 1 175 ? 20.011 -0.391 51.153 1.00 39.76 237 LEU A O 1
ATOM 2722 N N . ASN A 1 176 ? 18.781 -0.418 53.032 1.00 51.66 238 ASN A N 1
ATOM 2723 C CA . ASN A 1 176 ? 17.524 -0.144 52.345 1.00 53.76 238 ASN A CA 1
ATOM 2724 C C . ASN A 1 176 ? 17.514 1.224 51.669 1.00 54.21 238 ASN A C 1
ATOM 2725 O O . ASN A 1 176 ? 16.829 1.424 50.674 1.00 55.34 238 ASN A O 1
ATOM 2736 N N . VAL A 1 177 ? 18.280 2.165 52.206 1.00 41.11 239 VAL A N 1
ATOM 2737 C CA . VAL A 1 177 ? 18.365 3.501 51.616 1.00 41.17 239 VAL A CA 1
ATOM 2738 C C . VAL A 1 177 ? 19.188 3.447 50.353 1.00 39.74 239 VAL A C 1
ATOM 2739 O O . VAL A 1 177 ? 18.825 4.023 49.324 1.00 40.41 239 VAL A O 1
ATOM 2752 N N . LEU A 1 178 ? 20.305 2.747 50.438 1.00 38.14 240 LEU A N 1
ATOM 2753 C CA . LEU A 1 178 ? 21.146 2.534 49.283 1.00 36.38 240 LEU A CA 1
ATOM 2754 C C . LEU A 1 178 ? 20.388 1.784 48.187 1.00 36.84 240 LEU A C 1
ATOM 2755 O O . LEU A 1 178 ? 20.490 2.131 47.015 1.00 36.72 240 LEU A O 1
ATOM 2771 N N . ARG A 1 179 ? 19.593 0.787 48.564 1.00 39.35 241 ARG A N 1
ATOM 2772 C CA . ARG A 1 179 ? 18.880 -0.025 47.566 1.00 39.99 241 ARG A CA 1
ATOM 2773 C C . ARG A 1 179 ? 17.794 0.762 46.819 1.00 42.37 241 ARG A C 1
ATOM 2774 O O . ARG A 1 179 ? 17.602 0.572 45.620 1.00 42.35 241 ARG A O 1
ATOM 2795 N N . LYS A 1 180 ? 17.082 1.619 47.540 1.00 47.60 242 LYS A N 1
ATOM 2796 C CA . LYS A 1 180 ? 16.058 2.470 46.952 1.00 50.00 242 LYS A CA 1
ATOM 2797 C C . LYS A 1 180 ? 16.680 3.475 45.964 1.00 49.34 242 LYS A C 1
ATOM 2798 O O . LYS A 1 180 ? 16.131 3.717 44.888 1.00 50.44 242 LYS A O 1
ATOM 2817 N N . LYS A 1 181 ? 17.823 4.057 46.327 1.00 43.77 243 LYS A N 1
ATOM 2818 C CA . LYS A 1 181 ? 18.510 4.973 45.425 1.00 42.96 243 LYS A CA 1
ATOM 2819 C C . LYS A 1 181 ? 18.969 4.248 44.172 1.00 41.96 243 LYS A C 1
ATOM 2820 O O . LYS A 1 181 ? 18.801 4.749 43.064 1.00 42.81 243 LYS A O 1
ATOM 2839 N N . VAL A 1 182 ? 19.553 3.070 44.344 1.00 38.68 244 VAL A N 1
ATOM 284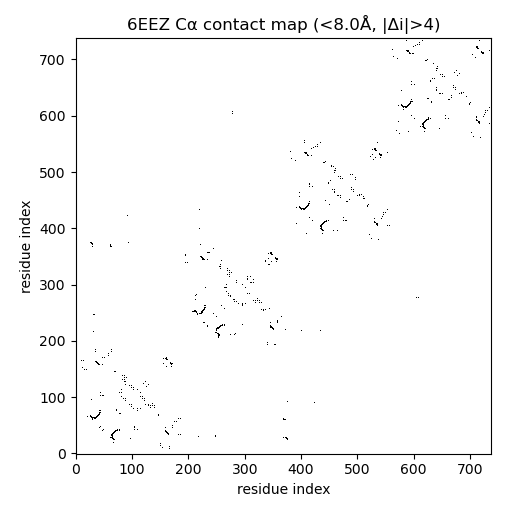0 C CA . VAL A 1 182 ? 19.940 2.243 43.199 1.00 37.85 244 VAL A CA 1
ATOM 2841 C C . VAL A 1 182 ? 18.763 1.906 42.288 1.00 40.13 244 VAL A C 1
ATOM 2842 O O . VAL A 1 182 ? 18.908 1.891 41.075 1.00 40.51 244 VAL A O 1
ATOM 2855 N N . ASP A 1 183 ? 17.608 1.603 42.865 1.00 48.94 245 ASP A N 1
ATOM 2856 C CA . ASP A 1 183 ? 16.440 1.219 42.064 1.00 51.16 245 ASP A CA 1
ATOM 2857 C C . ASP A 1 183 ? 15.876 2.424 41.338 1.00 53.01 245 ASP A C 1
ATOM 2858 O O . ASP A 1 183 ? 15.484 2.344 40.176 1.00 54.30 245 ASP A O 1
ATOM 2867 N N . GLU A 1 184 ? 15.809 3.533 42.061 1.00 54.24 246 GLU A N 1
ATOM 2868 C CA . GLU A 1 184 ? 15.365 4.797 41.507 1.00 55.29 246 GLU A CA 1
ATOM 2869 C C . GLU A 1 184 ? 16.187 5.132 40.265 1.00 54.73 246 GLU A C 1
ATOM 2870 O O . GLU A 1 184 ? 15.640 5.503 39.228 1.00 56.26 246 GLU A O 1
ATOM 2882 N N . LEU A 1 185 ? 17.501 4.969 40.368 1.00 46.06 247 LEU A N 1
ATOM 2883 C CA . LEU A 1 185 ? 18.403 5.246 39.259 1.00 45.44 247 LEU A CA 1
ATOM 2884 C C . LEU A 1 185 ? 18.363 4.171 38.164 1.00 46.51 247 LEU A C 1
ATOM 2885 O O . LEU A 1 185 ? 18.774 4.428 37.045 1.00 47.24 247 LEU A O 1
ATOM 2901 N N . SER A 1 186 ? 17.884 2.970 38.473 1.00 49.85 248 SER A N 1
ATOM 2902 C CA . SER A 1 186 ? 17.795 1.926 37.452 1.00 50.56 248 SER A CA 1
ATOM 2903 C C . SER A 1 186 ? 16.533 2.135 36.635 1.00 53.37 248 SER A C 1
ATOM 2904 O O . SER A 1 186 ? 16.078 1.213 35.980 1.00 55.21 248 SER A O 1
ATOM 2912 N N . SER B 1 1 ? 7.632 -23.814 30.148 1.00 55.33 63 SER B N 1
ATOM 2913 C CA . SER B 1 1 ? 7.944 -23.288 31.479 1.00 56.21 63 SER B CA 1
ATOM 2914 C C . SER B 1 1 ? 9.232 -23.866 32.062 1.00 57.62 63 SER B C 1
ATOM 2915 O O . SER B 1 1 ? 10.270 -23.193 32.082 1.00 57.51 63 SER B O 1
ATOM 2922 N N . ASN B 1 2 ? 9.150 -25.116 32.527 1.00 51.60 64 ASN B N 1
ATOM 2923 C CA . ASN B 1 2 ? 10.117 -25.647 33.482 1.00 52.62 64 ASN B CA 1
ATOM 2924 C C . ASN B 1 2 ? 11.501 -25.990 32.889 1.00 52.69 64 ASN B C 1
ATOM 2925 O O . ASN B 1 2 ? 11.767 -25.767 31.698 1.00 52.16 64 ASN B O 1
ATOM 2936 N N . ALA B 1 3 ? 12.361 -26.534 33.749 1.00 44.65 65 ALA B N 1
ATOM 2937 C CA . ALA B 1 3 ? 13.802 -26.599 33.530 1.00 44.31 65 ALA B CA 1
ATOM 2938 C C . ALA B 1 3 ? 14.235 -27.433 32.322 1.00 44.85 65 ALA B C 1
ATOM 2939 O O . ALA B 1 3 ? 15.044 -26.980 31.509 1.00 44.54 65 ALA B O 1
ATOM 2946 N N . ALA B 1 4 ? 13.718 -28.657 32.230 1.00 47.83 66 ALA B N 1
ATOM 2947 C CA . ALA B 1 4 ? 14.147 -29.595 31.200 1.00 47.62 66 ALA B CA 1
ATOM 2948 C C . ALA B 1 4 ? 14.123 -28.950 29.814 1.00 46.80 66 ALA B C 1
ATOM 2949 O O . ALA B 1 4 ? 15.117 -28.988 29.093 1.00 45.92 66 ALA B O 1
ATOM 2956 N N . ARG B 1 5 ? 13.015 -28.327 29.435 1.00 59.27 67 ARG B N 1
ATOM 2957 C CA . ARG B 1 5 ? 12.944 -27.804 28.084 1.00 58.55 67 ARG B CA 1
ATOM 2958 C C . ARG B 1 5 ? 13.568 -26.406 28.001 1.00 57.26 67 ARG B C 1
ATOM 2959 O O . ARG B 1 5 ? 13.722 -25.870 26.904 1.00 56.43 67 ARG B O 1
ATOM 2980 N N . ASP B 1 6 ? 13.932 -25.825 29.149 1.00 44.55 68 ASP B N 1
ATOM 2981 C CA . ASP B 1 6 ? 14.779 -24.633 29.148 1.00 43.03 68 ASP B CA 1
ATOM 2982 C C . ASP B 1 6 ? 16.173 -25.071 28.759 1.00 42.94 68 ASP B C 1
ATOM 2983 O O . ASP B 1 6 ? 16.876 -24.369 28.033 1.00 42.06 68 ASP B O 1
ATOM 2992 N N . ASN B 1 7 ? 16.566 -26.247 29.238 1.00 41.96 69 ASN B N 1
ATOM 2993 C CA . ASN B 1 7 ? 17.865 -26.793 28.893 1.00 41.86 69 ASN B CA 1
ATOM 2994 C C . ASN B 1 7 ? 17.969 -27.129 27.403 1.00 41.38 69 ASN B C 1
ATOM 2995 O O . ASN B 1 7 ? 19.039 -26.982 26.797 1.00 40.82 69 ASN B O 1
ATOM 3006 N N . VAL B 1 8 ? 16.863 -27.568 26.808 1.00 40.23 70 VAL B N 1
ATOM 3007 C CA . VAL B 1 8 ? 16.834 -27.825 25.372 1.00 39.64 70 VAL B CA 1
ATOM 3008 C C . VAL B 1 8 ? 17.018 -26.506 24.636 1.00 38.14 70 VAL B C 1
ATOM 3009 O O . VAL B 1 8 ? 17.819 -26.410 23.708 1.00 37.52 70 VAL B O 1
ATOM 3022 N N . THR B 1 9 ? 16.322 -25.472 25.081 1.00 36.79 71 THR B N 1
ATOM 3023 C CA . THR B 1 9 ? 16.439 -24.141 24.450 1.00 35.60 71 THR B CA 1
ATOM 3024 C C . THR B 1 9 ? 17.882 -23.630 24.481 1.00 34.98 71 THR B C 1
ATOM 3025 O O . THR B 1 9 ? 18.388 -23.087 23.501 1.00 33.37 71 THR B O 1
ATOM 3036 N N . LYS B 1 10 ? 18.534 -23.825 25.624 1.00 37.78 72 LYS B N 1
ATOM 3037 C CA . LYS B 1 10 ? 19.932 -23.488 25.769 1.00 37.47 72 LYS B CA 1
ATOM 3038 C C . LYS B 1 10 ? 20.768 -24.223 24.712 1.00 37.32 72 LYS B C 1
ATOM 3039 O O . LYS B 1 10 ? 21.559 -23.605 24.000 1.00 36.76 72 LYS B O 1
ATOM 3058 N N . SER B 1 11 ? 20.566 -25.533 24.582 1.00 36.23 73 SER B N 1
ATOM 3059 C CA . SER B 1 11 ? 21.294 -26.293 23.568 1.00 36.93 73 SER B CA 1
ATOM 3060 C C . SER B 1 11 ? 20.978 -25.818 22.134 1.00 35.74 73 SER B C 1
ATOM 3061 O O . SER B 1 11 ? 21.867 -25.773 21.277 1.00 35.94 73 SER B O 1
ATOM 3069 N N . LYS B 1 12 ? 19.715 -25.507 21.866 1.00 39.71 74 LYS B N 1
ATOM 3070 C CA . LYS B 1 12 ? 19.327 -25.038 20.534 1.00 39.11 74 LYS B CA 1
ATOM 3071 C C . LYS B 1 12 ? 19.983 -23.687 20.221 1.00 37.60 74 LYS B C 1
ATOM 3072 O O . LYS B 1 12 ? 20.482 -23.460 19.110 1.00 37.53 74 LYS B O 1
ATOM 3091 N N . ILE B 1 13 ? 19.985 -22.795 21.211 1.00 33.32 75 ILE B N 1
ATOM 3092 C CA . ILE B 1 13 ? 20.643 -21.514 21.065 1.00 31.45 75 ILE B CA 1
ATOM 3093 C C . ILE B 1 13 ? 22.130 -21.736 20.780 1.00 31.62 75 ILE B C 1
ATOM 3094 O O . ILE B 1 13 ? 22.660 -21.114 19.852 1.00 30.31 75 ILE B O 1
ATOM 3110 N N . SER B 1 14 ? 22.793 -22.631 21.524 1.00 33.61 76 SER B N 1
ATOM 3111 C CA . SER B 1 14 ? 24.205 -22.904 21.258 1.00 34.79 76 SER B CA 1
ATOM 3112 C C . SER B 1 14 ? 24.410 -23.391 19.831 1.00 35.17 76 SER B C 1
ATOM 3113 O O . SER B 1 14 ? 25.353 -22.962 19.161 1.00 34.53 76 SER B O 1
ATOM 3121 N N . GLN B 1 15 ? 23.548 -24.312 19.387 1.00 38.29 77 GLN B N 1
ATOM 3122 C CA . GLN B 1 15 ? 23.661 -24.867 18.035 1.00 39.44 77 GLN B CA 1
ATOM 3123 C C . GLN B 1 15 ? 23.589 -23.736 17.006 1.00 38.36 77 GLN B C 1
ATOM 3124 O O . GLN B 1 15 ? 24.412 -23.634 16.098 1.00 38.86 77 GLN B O 1
ATOM 3138 N N . TYR B 1 16 ? 22.605 -22.878 17.164 1.00 35.23 78 TYR B N 1
ATOM 3139 C CA . TYR B 1 16 ? 22.393 -21.819 16.185 1.00 34.21 78 TYR B CA 1
ATOM 3140 C C . TYR B 1 16 ? 23.084 -20.494 16.553 1.00 31.73 78 TYR B C 1
ATOM 3141 O O . TYR B 1 16 ? 22.678 -19.439 16.059 1.00 30.47 78 TYR B O 1
ATOM 3159 N N . LYS B 1 17 ? 24.133 -20.553 17.382 1.00 35.56 79 LYS B N 1
ATOM 3160 C CA . LYS B 1 17 ? 24.731 -19.330 17.931 1.00 33.56 79 LYS B CA 1
ATOM 3161 C C . LYS B 1 17 ? 25.347 -18.447 16.844 1.00 33.15 79 LYS B C 1
ATOM 3162 O O . LYS B 1 17 ? 25.227 -17.215 16.902 1.00 32.01 79 LYS B O 1
ATOM 3181 N N . ASP B 1 18 ? 25.994 -19.051 15.855 1.00 37.25 80 ASP B N 1
ATOM 3182 C CA . ASP B 1 18 ? 26.576 -18.270 14.769 1.00 37.46 80 ASP B CA 1
ATOM 3183 C C . ASP B 1 18 ? 25.499 -17.548 13.967 1.00 36.72 80 ASP B C 1
ATOM 3184 O O . ASP B 1 18 ? 25.775 -16.542 13.341 1.00 36.79 80 ASP B O 1
ATOM 3193 N N . GLN B 1 19 ? 24.277 -18.065 13.998 1.00 33.76 81 GLN B N 1
ATOM 3194 C CA . GLN B 1 19 ? 23.165 -17.480 13.267 1.00 33.78 81 GLN B CA 1
ATOM 3195 C C . GLN B 1 19 ? 22.460 -16.444 14.153 1.00 31.51 81 GLN B C 1
ATOM 3196 O O . GLN B 1 19 ? 22.186 -15.325 13.703 1.00 31.12 81 GLN B O 1
ATOM 3210 N N . ILE B 1 20 ? 22.190 -16.822 15.408 1.00 29.96 82 ILE B N 1
ATOM 3211 C CA . ILE B 1 20 ? 21.464 -15.978 16.336 1.00 27.99 82 ILE B CA 1
ATOM 3212 C C . ILE B 1 20 ? 22.212 -14.691 16.708 1.00 27.10 82 ILE B C 1
ATOM 3213 O O . ILE B 1 20 ? 21.600 -13.652 16.834 1.00 26.25 82 ILE B O 1
ATOM 3229 N N . PHE B 1 21 ? 23.521 -14.785 16.905 1.00 29.44 83 PHE B N 1
ATOM 3230 C CA . PHE B 1 21 ? 24.319 -13.650 17.368 1.00 29.41 83 PHE B CA 1
ATOM 3231 C C . PHE B 1 21 ? 25.130 -13.047 16.218 1.00 30.35 83 PHE B C 1
ATOM 3232 O O . PHE B 1 21 ? 26.120 -12.369 16.431 1.00 31.12 83 PHE B O 1
ATOM 3249 N N . ASP B 1 22 ? 24.655 -13.269 14.994 1.00 32.46 84 ASP B N 1
ATOM 3250 C CA . ASP B 1 22 ? 25.218 -12.643 13.802 1.00 33.84 84 ASP B CA 1
ATOM 3251 C C . ASP B 1 22 ? 25.079 -11.114 13.893 1.00 33.75 84 ASP B C 1
ATOM 3252 O O . ASP B 1 22 ? 23.976 -10.590 13.814 1.00 33.27 84 ASP B O 1
ATOM 3261 N N . LEU B 1 23 ? 26.192 -10.406 14.074 1.00 35.12 85 LEU B N 1
ATOM 3262 C CA . LEU B 1 23 ? 26.150 -8.951 14.264 1.00 35.70 85 LEU B CA 1
ATOM 3263 C C . LEU B 1 23 ? 26.168 -8.192 12.932 1.00 37.42 85 LEU B C 1
ATOM 3264 O O . LEU B 1 23 ? 26.356 -6.970 12.927 1.00 39.08 85 LEU B O 1
ATOM 3280 N N . THR B 1 24 ? 25.945 -8.895 11.815 1.00 33.72 86 THR B N 1
ATOM 3281 C CA . THR B 1 24 ? 25.704 -8.232 10.519 1.00 34.84 86 THR B CA 1
ATOM 3282 C C . THR B 1 24 ? 24.233 -7.849 10.328 1.00 34.43 86 THR B C 1
ATOM 3283 O O . THR B 1 24 ? 23.892 -7.172 9.365 1.00 35.63 86 THR B O 1
ATOM 3294 N N . TYR B 1 25 ? 23.361 -8.287 11.237 1.00 31.37 87 TYR B N 1
ATOM 3295 C CA . TYR B 1 25 ? 21.980 -7.806 11.260 1.00 31.62 87 TYR B CA 1
ATOM 3296 C C . TYR B 1 25 ? 21.986 -6.489 12.014 1.00 31.83 87 TYR B C 1
ATOM 3297 O O . TYR B 1 25 ? 22.938 -6.218 12.738 1.00 31.87 87 TYR B O 1
ATOM 3315 N N . PRO B 1 26 ? 20.939 -5.659 11.853 1.00 32.41 88 PRO B N 1
ATOM 3316 C CA . PRO B 1 26 ? 20.955 -4.365 12.566 1.00 32.98 88 PRO B CA 1
ATOM 3317 C C . PRO B 1 26 ? 20.952 -4.544 14.080 1.00 31.67 88 PRO B C 1
ATOM 3318 O O . PRO B 1 26 ? 20.198 -5.390 14.563 1.00 30.31 88 PRO B O 1
ATOM 3329 N N . TYR B 1 27 ? 21.756 -3.776 14.810 1.00 33.35 89 TYR B N 1
ATOM 3330 C CA . TYR B 1 27 ? 21.676 -3.786 16.266 1.00 32.69 89 TYR B CA 1
ATOM 3331 C C . TYR B 1 27 ? 21.960 -2.446 16.923 1.00 33.64 89 TYR B C 1
ATOM 3332 O O . TYR B 1 27 ? 22.591 -1.563 16.343 1.00 34.56 89 TYR B O 1
ATOM 3350 N N . SER B 1 28 ? 21.521 -2.348 18.172 1.00 31.61 90 SER B N 1
ATOM 3351 C CA . SER B 1 28 ? 21.705 -1.159 19.001 1.00 32.42 90 SER B CA 1
ATOM 3352 C C . SER B 1 28 ? 22.330 -1.509 20.334 1.00 31.54 90 SER B C 1
ATOM 3353 O O . SER B 1 28 ? 22.342 -2.691 20.747 1.00 30.31 90 SER B O 1
ATOM 3361 N N . GLY B 1 29 ? 22.814 -0.474 21.018 1.00 31.92 91 GLY B N 1
ATOM 3362 C CA . GLY B 1 29 ? 23.217 -0.592 22.408 1.00 31.69 91 GLY B CA 1
ATOM 3363 C C . GLY B 1 29 ? 24.711 -0.500 22.614 1.00 32.36 91 GLY B C 1
ATOM 3364 O O . GLY B 1 29 ? 25.401 0.249 21.942 1.00 32.90 91 GLY B O 1
ATOM 3368 N N . ASN B 1 30 ? 25.227 -1.293 23.539 1.00 37.37 92 ASN B N 1
ATOM 3369 C CA . ASN B 1 30 ? 26.559 -1.041 24.082 1.00 38.09 92 ASN B CA 1
ATOM 3370 C C . ASN B 1 30 ? 27.657 -1.882 23.451 1.00 37.94 92 ASN B C 1
ATOM 3371 O O . ASN B 1 30 ? 27.689 -3.109 23.626 1.00 37.15 92 ASN B O 1
ATOM 3382 N N . GLU B 1 31 ? 28.552 -1.210 22.730 1.00 42.58 93 GLU B N 1
ATOM 3383 C CA . GLU B 1 31 ? 29.630 -1.857 21.981 1.00 43.15 93 GLU B CA 1
ATOM 3384 C C . GLU B 1 31 ? 30.553 -2.689 22.867 1.00 44.83 93 GLU B C 1
ATOM 3385 O O . GLU B 1 31 ? 31.099 -3.706 22.424 1.00 45.64 93 GLU B O 1
ATOM 3397 N N . ASN B 1 32 ? 30.737 -2.249 24.108 1.00 45.66 94 ASN B N 1
ATOM 3398 C CA . ASN B 1 32 ? 31.635 -2.932 25.039 1.00 47.71 94 ASN B CA 1
ATOM 3399 C C . ASN B 1 32 ? 30.947 -4.019 25.891 1.00 45.77 94 ASN B C 1
ATOM 3400 O O . ASN B 1 32 ? 31.568 -4.540 26.813 1.00 48.00 94 ASN B O 1
ATOM 3411 N N . SER B 1 33 ? 29.690 -4.368 25.577 1.00 37.99 95 SER B N 1
ATOM 3412 C CA . SER B 1 33 ? 28.968 -5.440 26.280 1.00 36.61 95 SER B CA 1
ATOM 3413 C C . SER B 1 33 ? 28.901 -6.733 25.486 1.00 35.62 95 SER B C 1
ATOM 3414 O O . SER B 1 33 ? 28.533 -6.722 24.314 1.00 35.27 95 SER B O 1
ATOM 3422 N N . SER B 1 34 ? 29.189 -7.846 26.146 1.00 37.38 96 SER B N 1
ATOM 3423 C CA . SER B 1 34 ? 29.032 -9.172 25.542 1.00 36.47 96 SER B CA 1
ATOM 3424 C C . SER B 1 34 ? 27.671 -9.819 25.834 1.00 35.49 96 SER B C 1
ATOM 3425 O O . SER B 1 34 ? 27.403 -10.934 25.389 1.00 35.13 96 SER B O 1
ATOM 3433 N N . VAL B 1 35 ? 26.800 -9.115 26.548 1.00 31.24 97 VAL B N 1
ATOM 3434 C CA . VAL B 1 35 ? 25.451 -9.605 26.779 1.00 30.75 97 VAL B CA 1
ATOM 3435 C C . VAL B 1 35 ? 24.616 -9.258 25.556 1.00 29.86 97 VAL B C 1
ATOM 3436 O O . VAL B 1 35 ? 24.310 -8.087 25.340 1.00 30.26 97 VAL B O 1
ATOM 3449 N N . ILE B 1 36 ? 24.259 -10.265 24.757 1.00 29.41 98 ILE B N 1
ATOM 3450 C CA . ILE B 1 36 ? 23.504 -10.028 23.543 1.00 28.55 98 ILE B CA 1
ATOM 3451 C C . ILE B 1 36 ? 22.075 -10.554 23.635 1.00 27.96 98 ILE B C 1
ATOM 3452 O O . ILE B 1 36 ? 21.844 -11.731 23.991 1.00 28.11 98 ILE B O 1
ATOM 3468 N N . ALA B 1 37 ? 21.136 -9.652 23.323 1.00 23.94 99 ALA B N 1
ATOM 3469 C CA . ALA B 1 37 ? 19.740 -9.974 23.132 1.00 23.55 99 ALA B CA 1
ATOM 3470 C C . ALA B 1 37 ? 19.391 -9.917 21.649 1.00 22.54 99 ALA B C 1
ATOM 3471 O O . ALA B 1 37 ? 19.929 -9.073 20.922 1.00 22.79 99 ALA B O 1
ATOM 3478 N N . VAL B 1 38 ? 18.470 -10.789 21.214 1.00 23.98 100 VAL B N 1
ATOM 3479 C CA . VAL B 1 38 ? 18.105 -10.895 19.809 1.00 23.45 100 VAL B CA 1
ATOM 3480 C C . VAL B 1 38 ? 16.580 -10.969 19.694 1.00 23.38 100 VAL B C 1
ATOM 3481 O O . VAL B 1 38 ? 15.951 -11.929 20.176 1.00 23.46 100 VAL B O 1
ATOM 3494 N N . GLY B 1 39 ? 15.976 -9.916 19.129 1.00 23.96 101 GLY B N 1
ATOM 3495 C CA . GLY B 1 39 ? 14.518 -9.802 19.106 1.00 23.58 101 GLY B CA 1
ATOM 3496 C C . GLY B 1 39 ? 13.934 -10.147 17.746 1.00 23.32 101 GLY B C 1
ATOM 3497 O O . GLY B 1 39 ? 14.445 -9.722 16.731 1.00 23.72 101 GLY B O 1
ATOM 3501 N N . PHE B 1 40 ? 12.850 -10.915 17.755 1.00 25.24 102 PHE B N 1
ATOM 3502 C CA . PHE B 1 40 ? 12.212 -11.397 16.547 1.00 26.25 102 PHE B CA 1
ATOM 3503 C C . PHE B 1 40 ? 10.822 -10.821 16.504 1.00 27.04 102 PHE B C 1
ATOM 3504 O O . PHE B 1 40 ? 9.997 -11.113 17.363 1.00 27.10 102 PHE B O 1
ATOM 3521 N N . LEU B 1 41 ? 10.566 -9.995 15.504 1.00 29.82 103 LEU B N 1
ATOM 3522 C CA . LEU B 1 41 ? 9.346 -9.189 15.474 1.00 30.32 103 LEU B CA 1
ATOM 3523 C C . LEU B 1 41 ? 8.755 -9.137 14.056 1.00 31.05 103 LEU B C 1
ATOM 3524 O O . LEU B 1 41 ? 9.460 -9.237 13.069 1.00 31.59 103 LEU B O 1
ATOM 3540 N N . ASP B 1 42 ? 7.439 -9.006 13.997 1.00 28.16 104 ASP B N 1
ATOM 3541 C CA . ASP B 1 42 ? 6.680 -8.744 12.769 1.00 29.40 104 ASP B CA 1
ATOM 3542 C C . ASP B 1 42 ? 5.961 -7.408 13.004 1.00 29.67 104 ASP B C 1
ATOM 3543 O O . ASP B 1 42 ? 5.142 -7.306 13.937 1.00 29.18 104 ASP B O 1
ATOM 3552 N N . TYR B 1 43 ? 6.271 -6.391 12.191 1.00 30.47 105 TYR B N 1
ATOM 3553 C CA . TYR B 1 43 ? 5.723 -5.034 12.403 1.00 31.25 105 TYR B CA 1
ATOM 3554 C C . TYR B 1 43 ? 4.204 -4.926 12.423 1.00 31.87 105 TYR B C 1
ATOM 3555 O O . TYR B 1 43 ? 3.665 -3.866 12.811 1.00 32.82 105 TYR B O 1
ATOM 3573 N N . SER B 1 44 ? 3.499 -5.976 12.015 1.00 32.19 106 SER B N 1
ATOM 3574 C CA . SER B 1 44 ? 2.025 -5.932 11.996 1.00 33.15 106 SER B CA 1
ATOM 3575 C C . SER B 1 44 ? 1.439 -6.633 13.218 1.00 32.82 106 SER B C 1
ATOM 3576 O O . SER B 1 44 ? 0.242 -6.553 13.477 1.00 34.07 106 SER B O 1
ATOM 3584 N N . CYS B 1 45 ? 2.272 -7.340 13.962 1.00 33.13 107 CYS B N 1
ATOM 3585 C CA A CYS B 1 45 ? 1.791 -8.096 15.106 0.76 32.87 107 CYS B CA 1
ATOM 3586 C CA B CYS B 1 45 ? 1.785 -8.088 15.118 0.24 32.83 107 CYS B CA 1
ATOM 3587 C C . CYS B 1 45 ? 1.472 -7.138 16.261 1.00 32.64 107 CYS B C 1
ATOM 3588 O O . CYS B 1 45 ? 2.268 -6.262 16.578 1.00 32.26 107 CYS B O 1
ATOM 3600 N N . GLY B 1 46 ? 0.297 -7.299 16.863 1.00 33.57 108 GLY B N 1
ATOM 3601 C CA . GLY B 1 46 ? -0.169 -6.404 17.905 1.00 34.26 108 GLY B CA 1
ATOM 3602 C C . GLY B 1 46 ? 0.687 -6.449 19.161 1.00 33.48 108 GLY B C 1
ATOM 3603 O O . GLY B 1 46 ? 0.840 -5.429 19.837 1.00 33.89 108 GLY B O 1
ATOM 3607 N N . HIS B 1 47 ? 1.246 -7.624 19.474 1.00 30.70 109 HIS B N 1
ATOM 3608 C CA . HIS B 1 47 ? 2.052 -7.790 20.684 1.00 29.91 109 HIS B CA 1
ATOM 3609 C C . HIS B 1 47 ? 3.435 -7.228 20.405 1.00 28.68 109 HIS B C 1
ATOM 3610 O O . HIS B 1 47 ? 4.049 -6.628 21.284 1.00 28.91 109 HIS B O 1
ATOM 3624 N N . CYS B 1 48 ? 3.910 -7.414 19.175 1.00 29.08 110 CYS B N 1
ATOM 3625 C CA A CYS B 1 48 ? 5.131 -6.775 18.711 0.42 28.75 110 CYS B CA 1
ATOM 3626 C CA B CYS B 1 48 ? 5.139 -6.770 18.715 0.58 28.77 110 CYS B CA 1
ATOM 3627 C C . CYS B 1 48 ? 5.043 -5.250 18.864 1.00 29.82 110 CYS B C 1
ATOM 3628 O O . CYS B 1 48 ? 5.978 -4.602 19.354 1.00 30.55 110 CYS B O 1
ATOM 3641 N N . LYS B 1 49 ? 3.916 -4.677 18.446 1.00 32.32 111 LYS B N 1
ATOM 3642 C CA . LYS B 1 49 ? 3.729 -3.240 18.545 1.00 33.57 111 LYS B CA 1
ATOM 3643 C C . LYS B 1 49 ? 3.745 -2.796 20.013 1.00 33.95 111 LYS B C 1
ATOM 3644 O O . LYS B 1 49 ? 4.369 -1.788 20.349 1.00 34.55 111 LYS B O 1
ATOM 3663 N N . ALA B 1 50 ? 3.090 -3.554 20.886 1.00 33.87 112 ALA B N 1
ATOM 3664 C CA . ALA B 1 50 ? 2.890 -3.098 22.258 1.00 34.82 112 ALA B CA 1
ATOM 3665 C C . ALA B 1 50 ? 4.164 -3.163 23.119 1.00 34.32 112 ALA B C 1
ATOM 3666 O O . ALA B 1 50 ? 4.250 -2.474 24.127 1.00 35.61 112 ALA B O 1
ATOM 3673 N N . ILE B 1 51 ? 5.153 -3.957 22.717 1.00 32.38 113 ILE B N 1
ATOM 3674 C CA . ILE B 1 51 ? 6.437 -4.029 23.437 1.00 32.55 113 ILE B CA 1
ATOM 3675 C C . ILE B 1 51 ? 7.512 -3.069 22.888 1.00 33.02 113 ILE B C 1
ATOM 3676 O O . ILE B 1 51 ? 8.678 -3.173 23.263 1.00 33.37 113 ILE B O 1
ATOM 3692 N N . LYS B 1 52 ? 7.146 -2.166 21.977 1.00 32.80 114 LYS B N 1
ATOM 3693 C CA . LYS B 1 52 ? 8.139 -1.286 21.363 1.00 33.59 114 LYS B CA 1
ATOM 3694 C C . LYS B 1 52 ? 8.911 -0.456 22.404 1.00 34.90 114 LYS B C 1
ATOM 3695 O O . LYS B 1 52 ? 10.096 -0.190 22.234 1.00 35.59 114 LYS B O 1
ATOM 3714 N N . ASN B 1 53 ? 8.247 -0.039 23.469 1.00 33.01 115 ASN B N 1
ATOM 3715 C CA . ASN B 1 53 ? 8.892 0.872 24.417 1.00 34.29 115 ASN B CA 1
ATOM 3716 C C . ASN B 1 53 ? 9.707 0.098 25.448 1.00 34.63 115 ASN B C 1
ATOM 3717 O O . ASN B 1 53 ? 10.691 0.609 25.975 1.00 35.28 115 ASN B O 1
ATOM 3728 N N . ASP B 1 54 ? 9.283 -1.140 25.711 1.00 35.33 116 ASP B N 1
ATOM 3729 C CA . ASP B 1 54 ? 10.109 -2.122 26.429 1.00 35.05 116 ASP B CA 1
ATOM 3730 C C . ASP B 1 54 ? 11.460 -2.303 25.801 1.00 34.81 116 ASP B C 1
ATOM 3731 O O . ASP B 1 54 ? 12.464 -2.211 26.475 1.00 35.66 116 ASP B O 1
ATOM 3740 N N . ILE B 1 55 ? 11.454 -2.620 24.511 1.00 34.19 117 ILE B N 1
ATOM 3741 C CA . ILE B 1 55 ? 12.667 -2.776 23.716 1.00 34.48 117 ILE B CA 1
ATOM 3742 C C . ILE B 1 55 ? 13.519 -1.502 23.787 1.00 35.56 117 ILE B C 1
ATOM 3743 O O . ILE B 1 55 ? 14.721 -1.570 24.070 1.00 35.49 117 ILE B O 1
ATOM 3759 N N . LYS B 1 56 ? 12.899 -0.350 23.508 1.00 32.87 118 LYS B N 1
ATOM 3760 C CA . LYS B 1 56 ? 13.597 0.929 23.583 1.00 33.92 118 LYS B CA 1
ATOM 3761 C C . LYS B 1 56 ? 14.267 1.135 24.966 1.00 34.32 118 LYS B C 1
ATOM 3762 O O . LYS B 1 56 ? 15.404 1.616 25.062 1.00 34.19 118 LYS B O 1
ATOM 3781 N N . GLN B 1 57 ? 13.588 0.738 26.031 1.00 37.00 119 GLN B N 1
ATOM 3782 C CA . GLN B 1 57 ? 14.127 0.996 27.356 1.00 37.78 119 GLN B CA 1
ATOM 3783 C C . GLN B 1 57 ? 15.202 0.015 27.764 1.00 36.81 119 GLN B C 1
ATOM 3784 O O . GLN B 1 57 ? 16.137 0.382 28.474 1.00 36.60 119 GLN B O 1
ATOM 3798 N N . LEU B 1 58 ? 15.059 -1.223 27.304 1.00 35.05 120 LEU B N 1
ATOM 3799 C CA . LEU B 1 58 ? 16.049 -2.261 27.539 1.00 34.55 120 LEU B CA 1
ATOM 3800 C C . LEU B 1 58 ? 17.338 -1.817 26.889 1.00 33.73 120 LEU B C 1
ATOM 3801 O O . LEU B 1 58 ? 18.404 -1.950 27.469 1.00 33.64 120 LEU B O 1
ATOM 3817 N N . ILE B 1 59 ? 17.222 -1.223 25.708 1.00 31.52 121 ILE B N 1
ATOM 3818 C CA . ILE B 1 59 ? 18.378 -0.710 24.984 1.00 31.67 121 ILE B CA 1
ATOM 3819 C C . ILE B 1 59 ? 18.978 0.499 25.701 1.00 32.20 121 ILE B C 1
ATOM 3820 O O . ILE B 1 59 ? 20.205 0.648 25.788 1.00 32.07 121 ILE B O 1
ATOM 3836 N N . ASN B 1 60 ? 18.116 1.370 26.209 1.00 38.92 122 ASN B N 1
ATOM 3837 C CA . ASN B 1 60 ? 18.584 2.616 26.798 1.00 40.02 122 ASN B CA 1
ATOM 3838 C C . ASN B 1 60 ? 19.244 2.345 28.144 1.00 39.97 122 ASN B C 1
ATOM 3839 O O . ASN B 1 60 ? 20.007 3.176 28.619 1.00 40.47 122 ASN B O 1
ATOM 3850 N N . ASP B 1 61 ? 18.966 1.187 28.754 1.00 36.40 123 ASP B N 1
ATOM 3851 C CA . ASP B 1 61 ? 19.653 0.795 29.996 1.00 36.83 123 ASP B CA 1
ATOM 3852 C C . ASP B 1 61 ? 21.178 0.716 29.811 1.00 36.33 123 ASP B C 1
ATOM 3853 O O . ASP B 1 61 ? 21.908 0.875 30.766 1.00 37.09 123 ASP B O 1
ATOM 3862 N N . GLY B 1 62 ? 21.651 0.427 28.598 1.00 34.13 124 GLY B N 1
ATOM 3863 C CA . GLY B 1 62 ? 23.072 0.538 28.293 1.00 34.26 124 GLY B CA 1
ATOM 3864 C C . GLY B 1 62 ? 23.924 -0.699 28.564 1.00 33.93 124 GLY B C 1
ATOM 3865 O O . GLY B 1 62 ? 25.155 -0.618 28.483 1.00 33.89 124 GLY B O 1
ATOM 3869 N N . LYS B 1 63 ? 23.280 -1.834 28.872 1.00 37.29 125 LYS B N 1
ATOM 3870 C CA . LYS B 1 63 ? 23.975 -3.050 29.346 1.00 37.45 125 LYS B CA 1
ATOM 3871 C C . LYS B 1 63 ? 24.118 -4.149 28.296 1.00 35.87 125 LYS B C 1
ATOM 3872 O O . LYS B 1 63 ? 24.802 -5.142 28.540 1.00 35.87 125 LYS B O 1
ATOM 3891 N N . ILE B 1 64 ? 23.467 -3.993 27.147 1.00 31.75 126 ILE B N 1
ATOM 3892 C CA . ILE B 1 64 ? 23.399 -5.071 26.155 1.00 30.42 126 ILE B CA 1
ATOM 3893 C C . ILE B 1 64 ? 23.643 -4.553 24.764 1.00 30.07 126 ILE B C 1
ATOM 3894 O O . ILE B 1 64 ? 23.531 -3.348 24.535 1.00 31.32 126 ILE B O 1
ATOM 3910 N N . LYS B 1 65 ? 23.977 -5.463 23.850 1.00 31.24 127 LYS B N 1
ATOM 3911 C CA . LYS B 1 65 ? 23.709 -5.264 22.422 1.00 31.02 127 LYS B CA 1
ATOM 3912 C C . LYS B 1 65 ? 22.369 -5.889 22.146 1.00 30.04 127 LYS B C 1
ATOM 3913 O O . LYS B 1 65 ? 22.054 -6.936 22.679 1.00 29.18 127 LYS B O 1
ATOM 3932 N N . TYR B 1 66 ? 21.570 -5.236 21.323 1.00 28.41 128 TYR B N 1
ATOM 3933 C CA . TYR B 1 66 ? 20.249 -5.746 20.956 1.00 27.71 128 TYR B CA 1
ATOM 3934 C C . TYR B 1 66 ? 20.101 -5.840 19.444 1.00 27.62 128 TYR B C 1
ATOM 3935 O O . TYR B 1 66 ? 19.990 -4.830 18.773 1.00 29.37 128 TYR B O 1
ATOM 3953 N N . ILE B 1 67 ? 20.068 -7.066 18.935 1.00 26.38 129 ILE B N 1
ATOM 3954 C CA . ILE B 1 67 ? 20.006 -7.345 17.513 1.00 26.32 129 ILE B CA 1
ATOM 3955 C C . ILE B 1 67 ? 18.558 -7.467 17.099 1.00 26.26 129 ILE B C 1
ATOM 3956 O O . ILE B 1 67 ? 17.753 -8.103 17.776 1.00 24.54 129 ILE B O 1
ATOM 3972 N N . PHE B 1 68 ? 18.234 -6.853 15.968 1.00 26.18 130 PHE B N 1
ATOM 3973 C CA . PHE B 1 68 ? 16.875 -6.868 15.439 1.00 26.84 130 PHE B CA 1
ATOM 3974 C C . PHE B 1 68 ? 16.759 -7.871 14.318 1.00 27.08 130 PHE B C 1
ATOM 3975 O O . PHE B 1 68 ? 17.399 -7.729 13.281 1.00 28.98 130 PHE B O 1
ATOM 3992 N N . ARG B 1 69 ? 15.948 -8.902 14.552 1.00 29.44 131 ARG B N 1
ATOM 3993 C CA . ARG B 1 69 ? 15.641 -9.886 13.525 1.00 30.68 131 ARG B CA 1
ATOM 3994 C C . ARG B 1 69 ? 14.233 -9.678 12.990 1.00 31.26 131 ARG B C 1
ATOM 3995 O O . ARG B 1 69 ? 13.248 -10.049 13.598 1.00 29.73 131 ARG B O 1
ATOM 4016 N N . ASP B 1 70 ? 14.154 -9.026 11.848 1.00 29.20 132 ASP B N 1
ATOM 4017 C CA . ASP B 1 70 ? 12.878 -8.825 11.172 1.00 29.60 132 ASP B CA 1
ATOM 4018 C C . ASP B 1 70 ? 12.385 -10.142 10.637 1.00 29.99 132 ASP B C 1
ATOM 4019 O O . ASP B 1 70 ? 13.015 -10.698 9.754 1.00 31.77 132 ASP B O 1
ATOM 4028 N N . ALA B 1 71 ? 11.275 -10.630 11.184 1.00 29.42 133 ALA B N 1
ATOM 4029 C CA . ALA B 1 71 ? 10.730 -11.941 10.824 1.00 30.16 133 ALA B CA 1
ATOM 4030 C C . ALA B 1 71 ? 9.258 -11.850 10.458 1.00 30.50 133 ALA B C 1
ATOM 4031 O O . ALA B 1 71 ? 8.389 -12.284 11.209 1.00 29.74 133 ALA B O 1
ATOM 4038 N N . PRO B 1 72 ? 8.976 -11.283 9.283 1.00 31.18 134 PRO B N 1
ATOM 4039 C CA . PRO B 1 72 ? 7.590 -11.118 8.839 1.00 31.29 134 PRO B CA 1
ATOM 4040 C C . PRO B 1 72 ? 6.894 -12.455 8.578 1.00 31.84 134 PRO B C 1
ATOM 4041 O O . PRO B 1 72 ? 7.423 -13.276 7.819 1.00 32.81 134 PRO B O 1
ATOM 4052 N N . ILE B 1 73 ? 5.730 -12.661 9.195 1.00 35.00 135 ILE B N 1
ATOM 4053 C CA . ILE B 1 73 ? 4.931 -13.864 8.954 1.00 36.11 135 ILE B CA 1
ATOM 4054 C C . ILE B 1 73 ? 3.441 -13.599 8.755 1.00 37.06 135 ILE B C 1
ATOM 4055 O O . ILE B 1 73 ? 2.711 -14.513 8.412 1.00 38.49 135 ILE B O 1
ATOM 4071 N N . LEU B 1 74 ? 2.981 -12.370 8.954 1.00 39.03 136 LEU B N 1
ATOM 4072 C CA . LEU B 1 74 ? 1.541 -12.058 8.845 1.00 40.31 136 LEU B CA 1
ATOM 4073 C C . LEU B 1 74 ? 1.086 -11.563 7.465 1.00 42.34 136 LEU B C 1
ATOM 4074 O O . LEU B 1 74 ? -0.083 -11.157 7.300 1.00 44.61 136 LEU B O 1
ATOM 4090 N N . GLY B 1 75 ? 1.980 -11.594 6.475 1.00 38.54 137 GLY B N 1
ATOM 4091 C CA . GLY B 1 75 ? 1.589 -11.273 5.098 1.00 40.38 137 GLY B CA 1
ATOM 4092 C C . GLY B 1 75 ? 2.470 -10.272 4.360 1.00 39.51 137 GLY B C 1
ATOM 4093 O O . GLY B 1 75 ? 3.519 -9.838 4.870 1.00 38.05 137 GLY B O 1
ATOM 4097 N N . ASN B 1 76 ? 2.027 -9.921 3.148 1.00 42.69 138 ASN B N 1
ATOM 4098 C CA . ASN B 1 76 ? 2.776 -9.045 2.244 1.00 42.87 138 ASN B CA 1
ATOM 4099 C C . ASN B 1 76 ? 3.078 -7.673 2.849 1.00 41.48 138 ASN B C 1
ATOM 4100 O O . ASN B 1 76 ? 4.159 -7.110 2.651 1.00 40.91 138 ASN B O 1
ATOM 4111 N N . ALA B 1 77 ? 2.121 -7.145 3.596 1.00 40.29 139 ALA B N 1
ATOM 4112 C CA . ALA B 1 77 ? 2.295 -5.863 4.263 1.00 39.42 139 ALA B CA 1
ATOM 4113 C C . ALA B 1 77 ? 3.401 -5.943 5.315 1.00 37.30 139 ALA B C 1
ATOM 4114 O O . ALA B 1 77 ? 4.239 -5.041 5.418 1.00 36.75 139 ALA B O 1
ATOM 4121 N N . SER B 1 78 ? 3.432 -7.049 6.062 1.00 36.20 140 SER B N 1
ATOM 4122 C CA . SER B 1 78 ? 4.485 -7.279 7.054 1.00 34.72 140 SER B CA 1
ATOM 4123 C C . SER B 1 78 ? 5.820 -7.427 6.365 1.00 34.88 140 SER B C 1
ATOM 4124 O O . SER B 1 78 ? 6.824 -6.867 6.799 1.00 34.32 140 SER B O 1
ATOM 4132 N N . LEU B 1 79 ? 5.834 -8.194 5.284 1.00 34.20 141 LEU B N 1
ATOM 4133 C CA . LEU B 1 79 ? 7.064 -8.434 4.532 1.00 34.69 141 LEU B CA 1
ATOM 4134 C C . LEU B 1 79 ? 7.645 -7.141 3.985 1.00 35.36 141 LEU B C 1
ATOM 4135 O O . LEU B 1 79 ? 8.866 -6.951 3.952 1.00 35.32 141 LEU B O 1
ATOM 4151 N N . LYS B 1 80 ? 6.741 -6.281 3.531 1.00 38.54 142 LYS B N 1
ATOM 4152 C CA . LYS B 1 80 ? 7.082 -4.979 2.980 1.00 39.58 142 LYS B CA 1
ATOM 4153 C C . LYS B 1 80 ? 7.764 -4.119 4.023 1.00 38.59 142 LYS B C 1
ATOM 4154 O O . LYS B 1 80 ? 8.821 -3.538 3.785 1.00 38.77 142 LYS B O 1
ATOM 4173 N N . ALA B 1 81 ? 7.132 -4.031 5.180 1.00 35.36 143 ALA B N 1
ATOM 4174 C CA . ALA B 1 81 ? 7.638 -3.198 6.253 1.00 34.76 143 ALA B CA 1
ATOM 4175 C C . ALA B 1 81 ? 9.022 -3.660 6.621 1.00 34.33 143 ALA B C 1
ATOM 4176 O O . ALA B 1 81 ? 9.900 -2.851 6.889 1.00 34.46 143 ALA B O 1
ATOM 4183 N N . ALA B 1 82 ? 9.224 -4.974 6.572 1.00 32.11 144 ALA B N 1
ATOM 4184 C CA . ALA B 1 82 ? 10.483 -5.589 6.987 1.00 31.81 144 ALA B CA 1
ATOM 4185 C C . ALA B 1 82 ? 11.573 -5.310 5.973 1.00 33.18 144 ALA B C 1
ATOM 4186 O O . ALA B 1 82 ? 12.690 -4.969 6.349 1.00 33.61 144 ALA B O 1
ATOM 4193 N N . LYS B 1 83 ? 11.245 -5.466 4.687 1.00 37.42 145 LYS B N 1
ATOM 4194 C CA . LYS B 1 83 ? 12.155 -5.144 3.597 1.00 38.84 145 LYS B CA 1
ATOM 4195 C C . LYS B 1 83 ? 12.540 -3.657 3.636 1.00 38.92 145 LYS B C 1
ATOM 4196 O O . LYS B 1 83 ? 13.683 -3.277 3.388 1.00 39.41 145 LYS B O 1
ATOM 4215 N N . SER B 1 84 ? 11.560 -2.821 3.942 1.00 36.51 146 SER B N 1
ATOM 4216 C CA . SER B 1 84 ? 11.772 -1.381 3.988 1.00 37.28 146 SER B CA 1
ATOM 4217 C C . SER B 1 84 ? 12.696 -1.016 5.160 1.00 37.16 146 SER B C 1
ATOM 4218 O O . SER B 1 84 ? 13.555 -0.122 5.040 1.00 38.22 146 SER B O 1
ATOM 4226 N N . ALA B 1 85 ? 12.541 -1.730 6.275 1.00 35.96 147 ALA B N 1
ATOM 4227 C CA . ALA B 1 85 ? 13.396 -1.517 7.445 1.00 35.70 147 ALA B CA 1
ATOM 4228 C C . ALA B 1 85 ? 14.843 -1.763 7.074 1.00 36.61 147 ALA B C 1
ATOM 4229 O O . ALA B 1 85 ? 15.708 -0.947 7.357 1.00 37.27 147 ALA B O 1
ATOM 4236 N N . LEU B 1 86 ? 15.113 -2.876 6.404 1.00 36.15 148 LEU B N 1
ATOM 4237 C CA . LEU B 1 86 ? 16.484 -3.188 6.028 1.00 36.70 148 LEU B CA 1
ATOM 4238 C C . LEU B 1 86 ? 17.004 -2.295 4.912 1.00 37.92 148 LEU B C 1
ATOM 4239 O O . LEU B 1 86 ? 18.191 -2.010 4.867 1.00 38.57 148 LEU B O 1
ATOM 4255 N N . ALA B 1 87 ? 16.142 -1.837 4.015 1.00 38.61 149 ALA B N 1
ATOM 4256 C CA . ALA B 1 87 ? 16.600 -0.894 3.000 1.00 39.97 149 ALA B CA 1
ATOM 4257 C C . ALA B 1 87 ? 17.160 0.355 3.686 1.00 40.33 149 ALA B C 1
ATOM 4258 O O . ALA B 1 87 ? 18.139 0.942 3.225 1.00 41.33 149 ALA B O 1
ATOM 4265 N N . VAL B 1 88 ? 16.542 0.751 4.793 1.00 40.55 150 VAL B N 1
ATOM 4266 C CA . VAL B 1 88 ? 17.005 1.906 5.547 1.00 40.75 150 VAL B CA 1
ATOM 4267 C C . VAL B 1 88 ? 18.351 1.597 6.179 1.00 40.48 150 VAL B C 1
ATOM 4268 O O . VAL B 1 88 ? 19.290 2.382 6.074 1.00 41.46 150 VAL B O 1
ATOM 4281 N N . TYR B 1 89 ? 18.446 0.441 6.814 1.00 40.40 151 TYR B N 1
ATOM 4282 C CA . TYR B 1 89 ? 19.696 0.011 7.428 1.00 40.23 151 TYR B CA 1
ATOM 4283 C C . TYR B 1 89 ? 20.899 0.120 6.485 1.00 41.06 151 TYR B C 1
ATOM 4284 O O . TYR B 1 89 ? 21.981 0.534 6.897 1.00 41.33 151 TYR B O 1
ATOM 4302 N N . PHE B 1 90 ? 20.725 -0.259 5.226 1.00 41.44 152 PHE B N 1
ATOM 4303 C CA . PHE B 1 90 ? 21.842 -0.212 4.305 1.00 42.57 152 PHE B CA 1
ATOM 4304 C C . PHE B 1 90 ? 22.127 1.201 3.843 1.00 43.81 152 PHE B C 1
ATOM 4305 O O . PHE B 1 90 ? 23.236 1.485 3.420 1.00 44.57 152 PHE B O 1
ATOM 4322 N N . LEU B 1 91 ? 21.142 2.087 3.922 1.00 46.03 153 LEU B N 1
ATOM 4323 C CA . LEU B 1 91 ? 21.398 3.491 3.647 1.00 47.45 153 LEU B CA 1
ATOM 4324 C C . LEU B 1 91 ? 22.166 4.098 4.809 1.00 47.21 153 LEU B C 1
ATOM 4325 O O . LEU B 1 91 ? 23.199 4.734 4.606 1.00 48.36 153 LEU B O 1
ATOM 4341 N N . ASP B 1 92 ? 21.643 3.896 6.014 1.00 46.43 154 ASP B N 1
ATOM 4342 C CA . ASP B 1 92 ? 22.278 4.380 7.223 1.00 46.63 154 ASP B CA 1
ATOM 4343 C C . ASP B 1 92 ? 21.849 3.572 8.439 1.00 45.46 154 ASP B C 1
ATOM 4344 O O . ASP B 1 92 ? 20.680 3.571 8.828 1.00 44.68 154 ASP B O 1
ATOM 4353 N N . LYS B 1 93 ? 22.827 2.920 9.051 1.00 43.39 155 LYS B N 1
ATOM 4354 C CA . LYS B 1 93 ? 22.593 2.018 10.179 1.00 42.49 155 LYS B CA 1
ATOM 4355 C C . LYS B 1 93 ? 21.925 2.702 11.367 1.00 42.28 155 LYS B C 1
ATOM 4356 O O . LYS B 1 93 ? 21.095 2.099 12.053 1.00 41.32 155 LYS B O 1
ATOM 4375 N N . GLU B 1 94 ? 22.301 3.955 11.617 1.00 45.74 156 GLU B N 1
ATOM 4376 C CA . GLU B 1 94 ? 21.772 4.698 12.746 1.00 44.92 156 GLU B CA 1
ATOM 4377 C C . GLU B 1 94 ? 20.304 5.102 12.582 1.00 44.39 156 GLU B C 1
ATOM 4378 O O . GLU B 1 94 ? 19.729 5.615 13.529 1.00 44.14 156 GLU B O 1
ATOM 4390 N N . LYS B 1 95 ? 19.695 4.887 11.412 1.00 44.04 157 LYS B N 1
ATOM 4391 C CA . LYS B 1 95 ? 18.280 5.250 11.205 1.00 43.50 157 LYS B CA 1
ATOM 4392 C C . LYS B 1 95 ? 17.366 4.024 11.285 1.00 42.34 157 LYS B C 1
ATOM 4393 O O . LYS B 1 95 ? 16.136 4.161 11.286 1.00 41.88 157 LYS B O 1
ATOM 4412 N N . TYR B 1 96 ? 17.958 2.823 11.307 1.00 40.07 158 TYR B N 1
ATOM 4413 C CA . TYR B 1 96 ? 17.163 1.609 11.343 1.00 38.70 158 TYR B CA 1
ATOM 4414 C C . TYR B 1 96 ? 16.181 1.677 12.513 1.00 37.33 158 TYR B C 1
ATOM 4415 O O . TYR B 1 96 ? 14.984 1.451 12.344 1.00 36.50 158 TYR B O 1
ATOM 4433 N N . PHE B 1 97 ? 16.677 2.037 13.694 1.00 40.03 159 PHE B N 1
ATOM 4434 C CA . PHE B 1 97 ? 15.828 1.991 14.876 1.00 39.16 159 PHE B CA 1
ATOM 4435 C C . PHE B 1 97 ? 14.689 2.994 14.806 1.00 39.23 159 PHE B C 1
ATOM 4436 O O . PHE B 1 97 ? 13.592 2.712 15.270 1.00 38.49 159 PHE B O 1
ATOM 4453 N N . ASP B 1 98 ? 14.942 4.174 14.253 1.00 38.53 160 ASP B N 1
ATOM 4454 C CA . ASP B 1 98 ? 13.858 5.132 14.032 1.00 39.03 160 ASP B CA 1
ATOM 4455 C C . ASP B 1 98 ? 12.783 4.572 13.096 1.00 38.91 160 ASP B C 1
ATOM 4456 O O . ASP B 1 98 ? 11.599 4.710 13.362 1.00 39.15 160 ASP B O 1
ATOM 4465 N N . PHE B 1 99 ? 13.183 3.934 12.006 1.00 36.69 161 PHE B N 1
ATOM 4466 C CA . PHE B 1 99 ? 12.2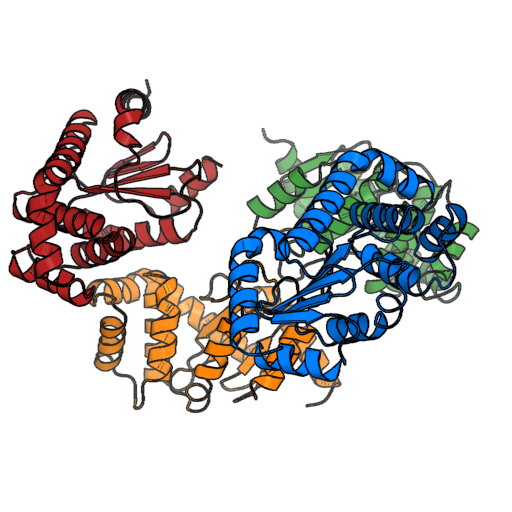02 3.269 11.161 1.00 36.85 161 PHE B CA 1
ATOM 4467 C C . PHE B 1 99 ? 11.474 2.155 11.951 1.00 35.45 161 PHE B C 1
ATOM 4468 O O . PHE B 1 99 ? 10.229 2.109 11.996 1.00 35.44 161 PHE B O 1
ATOM 4485 N N . HIS B 1 100 ? 12.263 1.280 12.573 1.00 39.46 162 HIS B N 1
ATOM 4486 C CA . HIS B 1 100 ? 11.745 0.208 13.410 1.00 38.06 162 HIS B CA 1
ATOM 4487 C C . HIS B 1 100 ? 10.656 0.696 14.365 1.00 38.03 162 HIS B C 1
ATOM 4488 O O . HIS B 1 100 ? 9.535 0.166 14.368 1.00 37.75 162 HIS B O 1
ATOM 4502 N N . HIS B 1 101 ? 10.987 1.719 15.156 1.00 36.45 163 HIS B N 1
ATOM 4503 C CA . HIS B 1 101 ? 10.096 2.206 16.202 1.00 36.84 163 HIS B CA 1
ATOM 4504 C C . HIS B 1 101 ? 8.855 2.851 15.597 1.00 37.78 163 HIS B C 1
ATOM 4505 O O . HIS B 1 101 ? 7.737 2.661 16.080 1.00 37.96 163 HIS B O 1
ATOM 4519 N N . ALA B 1 102 ? 9.062 3.612 14.532 1.00 33.56 164 ALA B N 1
ATOM 4520 C CA . ALA B 1 102 ? 7.963 4.264 13.840 1.00 35.02 164 ALA B CA 1
ATOM 4521 C C . ALA B 1 102 ? 7.016 3.249 13.222 1.00 35.19 164 ALA B C 1
ATOM 4522 O O . ALA B 1 102 ? 5.806 3.463 13.227 1.00 36.06 164 ALA B O 1
ATOM 4529 N N . ALA B 1 103 ? 7.555 2.162 12.671 1.00 36.06 165 ALA B N 1
ATOM 4530 C CA . ALA B 1 103 ? 6.714 1.082 12.134 1.00 36.38 165 ALA B CA 1
ATOM 4531 C C . ALA B 1 103 ? 5.859 0.444 13.229 1.00 35.60 165 ALA B C 1
ATOM 4532 O O . ALA B 1 103 ? 4.685 0.181 13.045 1.00 36.59 165 ALA B O 1
ATOM 4539 N N . LEU B 1 104 ? 6.466 0.179 14.373 1.00 35.70 166 LEU B N 1
ATOM 4540 C CA . LEU B 1 104 ? 5.715 -0.361 15.497 1.00 35.59 166 LEU B CA 1
ATOM 4541 C C . LEU B 1 104 ? 4.654 0.646 15.980 1.00 37.26 166 LEU B C 1
ATOM 4542 O O . LEU B 1 104 ? 3.559 0.249 16.381 1.00 38.09 166 LEU B O 1
ATOM 4558 N N . SER B 1 105 ? 4.941 1.943 15.898 1.00 36.65 167 SER B N 1
ATOM 4559 C CA . SER B 1 105 ? 3.950 2.941 16.291 1.00 38.10 167 SER B CA 1
ATOM 4560 C C . SER B 1 105 ? 2.871 3.096 15.198 1.00 39.51 167 SER B C 1
ATOM 4561 O O . SER B 1 105 ? 1.784 3.596 15.447 1.00 40.51 167 SER B O 1
ATOM 4569 N N . HIS B 1 106 ? 3.176 2.630 13.996 1.00 48.41 168 HIS B N 1
ATOM 4570 C CA . HIS B 1 106 ? 2.267 2.741 12.858 1.00 49.80 168 HIS B CA 1
ATOM 4571 C C . HIS B 1 106 ? 1.005 1.890 13.038 1.00 50.49 168 HIS B C 1
ATOM 4572 O O . HIS B 1 106 ? 1.029 0.666 12.861 1.00 49.95 168 HIS B O 1
ATOM 4586 N N . LYS B 1 107 ? -0.097 2.541 13.380 1.00 50.16 169 LYS B N 1
ATOM 4587 C CA . LYS B 1 107 ? -1.371 1.857 13.506 1.00 52.14 169 LYS B CA 1
ATOM 4588 C C . LYS B 1 107 ? -2.065 1.783 12.147 1.00 54.29 169 LYS B C 1
ATOM 4589 O O . LYS B 1 107 ? -2.014 2.738 11.356 1.00 55.41 169 LYS B O 1
ATOM 4608 N N . GLY B 1 108 ? -2.725 0.653 11.892 1.00 59.36 170 GLY B N 1
ATOM 4609 C CA . GLY B 1 108 ? -3.352 0.404 10.603 1.00 61.09 170 GLY B CA 1
ATOM 4610 C C . GLY B 1 108 ? -2.364 -0.323 9.709 1.00 58.72 170 GLY B C 1
ATOM 4611 O O . GLY B 1 108 ? -1.186 -0.440 10.062 1.00 56.58 170 GLY B O 1
ATOM 4615 N N . GLU B 1 109 ? -2.826 -0.803 8.557 1.00 62.95 171 GLU B N 1
ATOM 4616 C CA . GLU B 1 109 ? -1.979 -1.608 7.685 1.00 60.77 171 GLU B CA 1
ATOM 4617 C C . GLU B 1 109 ? -0.947 -0.779 6.947 1.00 59.40 171 GLU B C 1
ATOM 4618 O O . GLU B 1 109 ? -1.156 0.392 6.648 1.00 61.05 171 GLU B O 1
ATOM 4630 N N . PHE B 1 110 ? 0.187 -1.412 6.681 1.00 45.65 172 PHE B N 1
ATOM 4631 C CA . PHE B 1 110 ? 1.251 -0.797 5.923 1.00 44.91 172 PHE B CA 1
ATOM 4632 C C . PHE B 1 110 ? 0.874 -0.726 4.444 1.00 46.89 172 PHE B C 1
ATOM 4633 O O . PHE B 1 110 ? 0.324 -1.679 3.882 1.00 47.26 172 PHE B O 1
ATOM 4650 N N . SER B 1 111 ? 1.132 0.425 3.836 1.00 50.66 173 SER B N 1
ATOM 4651 C CA . SER B 1 111 ? 0.971 0.607 2.400 1.00 52.50 173 SER B CA 1
ATOM 4652 C C . SER B 1 111 ? 2.269 1.160 1.856 1.00 51.69 173 SER B C 1
ATOM 4653 O O . SER B 1 111 ? 3.111 1.645 2.613 1.00 50.15 173 SER B O 1
ATOM 4661 N N . ASP B 1 112 ? 2.440 1.085 0.547 1.00 52.78 174 ASP B N 1
ATOM 4662 C CA . ASP B 1 112 ? 3.620 1.666 -0.073 1.00 52.91 174 ASP B CA 1
ATOM 4663 C C . ASP B 1 112 ? 3.759 3.115 0.382 1.00 54.02 174 ASP B C 1
ATOM 4664 O O . ASP B 1 112 ? 4.848 3.581 0.690 1.00 53.10 174 ASP B O 1
ATOM 4673 N N . GLU B 1 113 ? 2.624 3.794 0.469 1.00 58.72 175 GLU B N 1
ATOM 4674 C CA . GLU B 1 113 ? 2.584 5.227 0.736 1.00 59.83 175 GLU B CA 1
ATOM 4675 C C . GLU B 1 113 ? 2.885 5.537 2.203 1.00 57.34 175 GLU B C 1
ATOM 4676 O O . GLU B 1 113 ? 3.636 6.470 2.504 1.00 57.11 175 GLU B O 1
ATOM 4688 N N . SER B 1 114 ? 2.298 4.762 3.114 1.00 51.29 176 SER B N 1
ATOM 4689 C CA . SER B 1 114 ? 2.483 5.023 4.540 1.00 50.01 176 SER B CA 1
ATOM 4690 C C . SER B 1 114 ? 3.919 4.686 4.947 1.00 47.43 176 SER B C 1
ATOM 4691 O O . SER B 1 114 ? 4.446 5.253 5.900 1.00 46.44 176 SER B O 1
ATOM 4699 N N . ILE B 1 115 ? 4.546 3.760 4.221 1.00 47.15 177 ILE B N 1
ATOM 4700 C CA . ILE B 1 115 ? 5.939 3.418 4.484 1.00 45.85 177 ILE B CA 1
ATOM 4701 C C . ILE B 1 115 ? 6.817 4.580 4.023 1.00 46.75 177 ILE B C 1
ATOM 4702 O O . ILE B 1 115 ? 7.777 4.960 4.708 1.00 46.12 177 ILE B O 1
ATOM 4718 N N . LEU B 1 116 ? 6.464 5.162 2.878 1.00 50.05 178 LEU B N 1
ATOM 4719 C CA . LEU B 1 116 ? 7.165 6.337 2.376 1.00 51.18 178 LEU B CA 1
ATOM 4720 C C . LEU B 1 116 ? 7.017 7.509 3.324 1.00 51.69 178 LEU B C 1
ATOM 4721 O O . LEU B 1 116 ? 7.927 8.313 3.426 1.00 52.16 178 LEU B O 1
ATOM 4737 N N . ASP B 1 117 ? 5.882 7.619 4.010 1.00 51.80 179 ASP B N 1
ATOM 4738 C CA . ASP B 1 117 ? 5.714 8.695 4.986 1.00 52.52 179 ASP B CA 1
ATOM 4739 C C . ASP B 1 117 ? 6.719 8.517 6.125 1.00 50.41 179 ASP B C 1
ATOM 4740 O O . ASP B 1 117 ? 7.393 9.472 6.512 1.00 50.70 179 ASP B O 1
ATOM 4749 N N . ILE B 1 118 ? 6.816 7.293 6.646 1.00 44.69 180 ILE B N 1
ATOM 4750 C CA . ILE B 1 118 ? 7.804 6.938 7.652 1.00 43.90 180 ILE B CA 1
ATOM 4751 C C . ILE B 1 118 ? 9.227 7.267 7.177 1.00 43.69 180 ILE B C 1
ATOM 4752 O O . ILE B 1 118 ? 9.982 7.921 7.887 1.00 43.43 180 ILE B O 1
ATOM 4768 N N . VAL B 1 119 ? 9.599 6.811 5.987 1.00 46.51 181 VAL B N 1
ATOM 4769 C CA . VAL B 1 119 ? 10.931 7.107 5.457 1.00 47.09 181 VAL B CA 1
ATOM 4770 C C . VAL B 1 119 ? 11.182 8.618 5.402 1.00 48.32 181 VAL B C 1
ATOM 4771 O O . VAL B 1 119 ? 12.275 9.077 5.738 1.00 48.89 181 VAL B O 1
ATOM 4784 N N . LYS B 1 120 ? 10.172 9.389 5.013 1.00 51.83 182 LYS B N 1
ATOM 4785 C CA . LYS B 1 120 ? 10.291 10.850 5.035 1.00 53.72 182 LYS B CA 1
ATOM 4786 C C . LYS B 1 120 ? 10.425 11.411 6.468 1.00 52.78 182 LYS B C 1
ATOM 4787 O O . LYS B 1 120 ? 11.284 12.264 6.739 1.00 53.47 182 LYS B O 1
ATOM 4806 N N . ASN B 1 121 ? 9.566 10.946 7.373 1.00 52.00 183 ASN B N 1
ATOM 4807 C CA . ASN B 1 121 ? 9.484 11.524 8.709 1.00 52.25 183 ASN B CA 1
ATOM 4808 C C . ASN B 1 121 ? 10.675 11.176 9.594 1.00 50.96 183 ASN B C 1
ATOM 4809 O O . ASN B 1 121 ? 10.833 11.751 10.671 1.00 51.01 183 ASN B O 1
ATOM 4820 N N . ILE B 1 122 ? 11.516 10.249 9.131 1.00 46.58 184 ILE B N 1
ATOM 4821 C CA . ILE B 1 122 ? 12.771 9.945 9.813 1.00 46.00 184 ILE B CA 1
ATOM 4822 C C . ILE B 1 122 ? 13.991 10.524 9.066 1.00 47.05 184 ILE B C 1
ATOM 4823 O O . ILE B 1 122 ? 15.127 10.339 9.493 1.00 46.96 184 ILE B O 1
ATOM 4839 N N . GLY B 1 123 ? 13.750 11.223 7.962 1.00 50.27 185 GLY B N 1
ATOM 4840 C CA . GLY B 1 123 ? 14.764 12.080 7.356 1.00 51.43 185 GLY B CA 1
ATOM 4841 C C . GLY B 1 123 ? 15.471 11.498 6.146 1.00 51.67 185 GLY B C 1
ATOM 4842 O O . GLY B 1 123 ? 16.414 12.101 5.633 1.00 53.43 185 GLY B O 1
ATOM 4846 N N . ILE B 1 124 ? 15.028 10.324 5.701 1.00 51.83 186 ILE B N 1
ATOM 4847 C CA . ILE B 1 124 ? 15.596 9.673 4.528 1.00 51.78 186 ILE B CA 1
ATOM 4848 C C . ILE B 1 124 ? 14.844 10.058 3.266 1.00 52.69 186 ILE B C 1
ATOM 4849 O O . ILE B 1 124 ? 13.630 10.259 3.273 1.00 52.98 186 ILE B O 1
ATOM 4865 N N . ASP B 1 125 ? 15.587 10.112 2.173 1.00 54.01 187 ASP B N 1
ATOM 4866 C CA . ASP B 1 125 ? 15.080 10.606 0.917 1.00 56.93 187 ASP B CA 1
ATOM 4867 C C . ASP B 1 125 ? 14.443 9.484 0.105 1.00 56.58 187 ASP B C 1
ATOM 4868 O O . ASP B 1 125 ? 14.961 8.375 0.081 1.00 55.28 187 ASP B O 1
ATOM 4877 N N . GLU B 1 126 ? 13.327 9.791 -0.562 1.00 59.40 188 GLU B N 1
ATOM 4878 C CA . GLU B 1 126 ? 12.538 8.796 -1.294 1.00 59.45 188 GLU B CA 1
ATOM 4879 C C . GLU B 1 126 ? 13.371 8.078 -2.362 1.00 60.89 188 GLU B C 1
ATOM 4880 O O . GLU B 1 126 ? 13.285 6.868 -2.508 1.00 59.65 188 GLU B O 1
ATOM 4892 N N . ASP B 1 127 ? 14.182 8.827 -3.102 1.00 61.88 189 ASP B N 1
ATOM 4893 C CA . ASP B 1 127 ? 15.013 8.238 -4.151 1.00 62.84 189 ASP B CA 1
ATOM 4894 C C . ASP B 1 127 ? 16.092 7.325 -3.577 1.00 59.84 189 ASP B C 1
ATOM 4895 O O . ASP B 1 127 ? 16.336 6.243 -4.098 1.00 59.32 189 ASP B O 1
ATOM 4904 N N . ASP B 1 128 ? 16.750 7.781 -2.515 1.00 56.55 190 ASP B N 1
ATOM 4905 C CA . ASP B 1 128 ? 17.787 6.997 -1.855 1.00 54.42 190 ASP B CA 1
ATOM 4906 C C . ASP B 1 128 ? 17.167 5.706 -1.322 1.00 50.96 190 ASP B C 1
ATOM 4907 O O . ASP B 1 128 ? 17.734 4.621 -1.501 1.00 50.49 190 ASP B O 1
ATOM 4916 N N . PHE B 1 129 ? 15.974 5.821 -0.740 1.00 48.59 191 PHE B N 1
ATOM 4917 C CA . PHE B 1 129 ? 15.221 4.665 -0.231 1.00 45.89 191 PHE B CA 1
ATOM 4918 C C . PHE B 1 129 ? 14.914 3.646 -1.322 1.00 46.43 191 PHE B C 1
ATOM 4919 O O . PHE B 1 129 ? 15.077 2.430 -1.120 1.00 44.99 191 PHE B O 1
ATOM 4936 N N . ASN B 1 130 ? 14.466 4.132 -2.477 1.00 49.69 192 ASN B N 1
ATOM 4937 C CA . ASN B 1 130 ? 14.084 3.219 -3.549 1.00 50.97 192 ASN B CA 1
ATOM 4938 C C . ASN B 1 130 ? 15.308 2.615 -4.222 1.00 51.84 192 ASN B C 1
ATOM 4939 O O . ASN B 1 130 ? 15.310 1.435 -4.562 1.00 51.27 192 ASN B O 1
ATOM 4950 N N . ASP B 1 131 ? 16.349 3.417 -4.412 1.00 53.56 193 ASP B N 1
ATOM 4951 C CA . ASP B 1 131 ? 17.633 2.887 -4.842 1.00 54.39 193 ASP B CA 1
ATOM 4952 C C . ASP B 1 131 ? 18.053 1.759 -3.925 1.00 50.87 193 ASP B C 1
ATOM 4953 O O . ASP B 1 131 ? 18.535 0.736 -4.396 1.00 51.15 193 ASP B O 1
ATOM 4962 N N . SER B 1 132 ? 17.884 1.961 -2.619 1.00 47.91 194 SER B N 1
ATOM 4963 C CA . SER B 1 132 ? 18.332 0.985 -1.634 1.00 45.51 194 SER B CA 1
ATOM 4964 C C . SER B 1 132 ? 17.555 -0.339 -1.725 1.00 44.36 194 SER B C 1
ATOM 4965 O O . SER B 1 132 ? 18.154 -1.418 -1.723 1.00 43.88 194 SER B O 1
ATOM 4973 N N . ILE B 1 133 ? 16.232 -0.235 -1.795 1.00 48.80 195 ILE B N 1
ATOM 4974 C CA . ILE B 1 133 ? 15.356 -1.377 -1.978 1.00 48.30 195 ILE B CA 1
ATOM 4975 C C . ILE B 1 133 ? 15.843 -2.237 -3.151 1.00 48.88 195 ILE B C 1
ATOM 4976 O O . ILE B 1 133 ? 15.838 -3.464 -3.074 1.00 48.47 195 ILE B O 1
ATOM 4992 N N . LYS B 1 134 ? 16.284 -1.581 -4.223 1.00 49.37 196 LYS B N 1
ATOM 4993 C CA . LYS B 1 134 ? 16.699 -2.277 -5.431 1.00 51.59 196 LYS B CA 1
ATOM 4994 C C . LYS B 1 134 ? 18.141 -2.805 -5.402 1.00 51.87 196 LYS B C 1
ATOM 4995 O O . LYS B 1 134 ? 18.396 -3.952 -5.784 1.00 52.43 196 LYS B O 1
ATOM 5014 N N . ASP B 1 135 ? 19.081 -1.962 -4.984 1.00 52.46 197 ASP B N 1
ATOM 5015 C CA . ASP B 1 135 ? 20.503 -2.315 -5.001 1.00 53.33 197 ASP B CA 1
ATOM 5016 C C . ASP B 1 135 ? 20.805 -3.435 -4.010 1.00 50.62 197 ASP B C 1
ATOM 5017 O O . ASP B 1 135 ? 21.660 -4.288 -4.259 1.00 51.57 197 ASP B O 1
ATOM 5026 N N . ASN B 1 136 ? 20.108 -3.406 -2.881 1.00 46.44 198 ASN B N 1
ATOM 5027 C CA . ASN B 1 136 ? 20.332 -4.355 -1.798 1.00 44.99 198 ASN B CA 1
ATOM 5028 C C . ASN B 1 136 ? 19.272 -5.470 -1.761 1.00 43.52 198 ASN B C 1
ATOM 5029 O O . ASN B 1 136 ? 19.117 -6.170 -0.756 1.00 42.57 198 ASN B O 1
ATOM 5040 N N . ALA B 1 137 ? 18.542 -5.623 -2.861 1.00 43.63 199 ALA B N 1
ATOM 5041 C CA . ALA B 1 137 ? 17.423 -6.571 -2.935 1.00 43.01 199 ALA B CA 1
ATOM 5042 C C . ALA B 1 137 ? 17.808 -8.006 -2.516 1.00 42.14 199 ALA B C 1
ATOM 5043 O O . ALA B 1 137 ? 17.107 -8.620 -1.717 1.00 40.61 199 ALA B O 1
ATOM 5050 N N . ASP B 1 138 ? 18.906 -8.527 -3.064 1.00 45.91 200 ASP B N 1
ATOM 5051 C CA . ASP B 1 138 ? 19.328 -9.898 -2.778 1.00 46.44 200 ASP B CA 1
ATOM 5052 C C . ASP B 1 138 ? 19.678 -10.061 -1.313 1.00 45.84 200 ASP B C 1
ATOM 5053 O O . ASP B 1 138 ? 19.219 -11.007 -0.652 1.00 45.28 200 ASP B O 1
ATOM 5062 N N . LYS B 1 139 ? 20.516 -9.149 -0.826 1.00 47.30 201 LYS B N 1
ATOM 5063 C CA . LYS B 1 139 ? 21.000 -9.209 0.540 1.00 46.49 201 LYS B CA 1
ATOM 5064 C C . LYS B 1 139 ? 19.831 -9.084 1.493 1.00 44.49 201 LYS B C 1
ATOM 5065 O O . LYS B 1 139 ? 19.796 -9.752 2.511 1.00 44.03 201 LYS B O 1
ATOM 5084 N N . ILE B 1 140 ? 18.862 -8.237 1.152 1.00 41.67 202 ILE B N 1
ATOM 5085 C CA . ILE B 1 140 ? 17.678 -8.039 1.994 1.00 39.45 202 ILE B CA 1
ATOM 5086 C C . ILE B 1 140 ? 16.858 -9.327 2.058 1.00 39.17 202 ILE B C 1
ATOM 5087 O O . ILE B 1 140 ? 16.338 -9.696 3.102 1.00 37.89 202 ILE B O 1
ATOM 5103 N N . GLU B 1 141 ? 16.736 -9.977 0.910 1.00 42.49 203 GLU B N 1
ATOM 5104 C CA . GLU B 1 141 ? 15.913 -11.167 0.763 1.00 42.72 203 GLU B CA 1
ATOM 5105 C C . GLU B 1 141 ? 16.527 -12.294 1.568 1.00 43.02 203 GLU B C 1
ATOM 5106 O O . GLU B 1 141 ? 15.825 -13.026 2.261 1.00 42.12 203 GLU B O 1
ATOM 5118 N N . GLN B 1 142 ? 17.845 -12.412 1.466 1.00 45.77 204 GLN B N 1
ATOM 5119 C CA . GLN B 1 142 ? 18.577 -13.424 2.200 1.00 46.56 204 GLN B CA 1
ATOM 5120 C C . GLN B 1 142 ? 18.410 -13.256 3.706 1.00 45.15 204 GLN B C 1
ATOM 5121 O O . GLN B 1 142 ? 18.140 -14.218 4.419 1.00 45.21 204 GLN B O 1
ATOM 5135 N N . MET B 1 143 ? 18.567 -12.032 4.18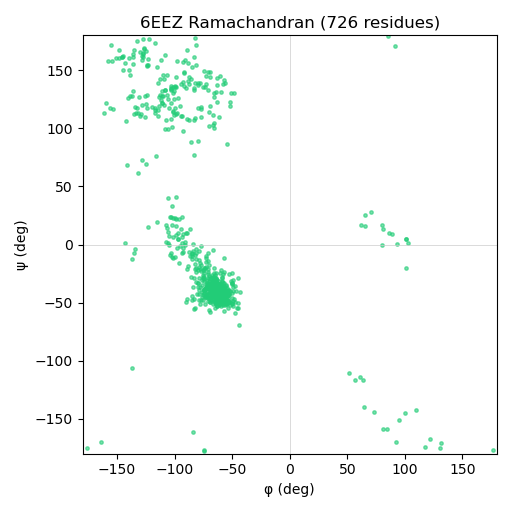4 1.00 39.11 205 MET B N 1
ATOM 5136 C CA . MET B 1 143 ? 18.465 -11.777 5.611 1.00 37.25 205 MET B CA 1
ATOM 5137 C C . MET B 1 143 ? 17.070 -12.153 6.101 1.00 35.87 205 MET B C 1
ATOM 5138 O O . MET B 1 143 ? 16.914 -12.741 7.167 1.00 34.61 205 MET B O 1
ATOM 5152 N N . ILE B 1 144 ? 16.048 -11.811 5.332 1.00 38.57 206 ILE B N 1
ATOM 5153 C CA . ILE B 1 144 ? 14.691 -12.093 5.769 1.00 37.40 206 ILE B CA 1
ATOM 5154 C C . ILE B 1 144 ? 14.513 -13.615 5.861 1.00 37.97 206 ILE B C 1
ATOM 5155 O O . ILE B 1 144 ? 13.960 -14.129 6.835 1.00 36.83 206 ILE B O 1
ATOM 5171 N N . ASN B 1 145 ? 14.981 -14.324 4.837 1.00 35.05 207 ASN B N 1
ATOM 5172 C CA . ASN B 1 145 ? 14.789 -15.772 4.774 1.00 36.11 207 ASN B CA 1
ATOM 5173 C C . ASN B 1 145 ? 15.465 -16.471 5.922 1.00 36.36 207 ASN B C 1
ATOM 5174 O O . ASN B 1 145 ? 14.875 -17.339 6.553 1.00 36.26 207 ASN B O 1
ATOM 5185 N N . ASN B 1 146 ? 16.702 -16.082 6.173 1.00 38.24 208 ASN B N 1
ATOM 5186 C CA . ASN B 1 146 ? 17.501 -16.675 7.220 1.00 38.52 208 ASN B CA 1
ATOM 5187 C C . ASN B 1 146 ? 16.847 -16.420 8.558 1.00 35.87 208 ASN B C 1
ATOM 5188 O O . ASN B 1 146 ? 16.837 -17.303 9.404 1.00 35.65 208 ASN B O 1
ATOM 5199 N N . SER B 1 147 ? 16.259 -15.239 8.736 1.00 35.60 209 SER B N 1
ATOM 5200 C CA . SER B 1 147 ? 15.510 -14.939 9.958 1.00 33.39 209 SER B CA 1
ATOM 5201 C C . SER B 1 147 ? 14.261 -15.784 10.103 1.00 33.24 209 SER B C 1
ATOM 5202 O O . SER B 1 147 ? 13.895 -16.138 11.213 1.00 32.26 209 SER B O 1
ATOM 5210 N N . ARG B 1 148 ? 13.566 -16.055 9.000 1.00 39.12 210 ARG B N 1
ATOM 5211 C CA . ARG B 1 148 ? 12.343 -16.840 9.063 1.00 39.71 210 ARG B CA 1
ATOM 5212 C C . ARG B 1 148 ? 12.644 -18.303 9.390 1.00 40.99 210 ARG B C 1
ATOM 5213 O O . ARG B 1 148 ? 11.888 -18.942 10.107 1.00 40.61 210 ARG B O 1
ATOM 5234 N N . LEU B 1 149 ? 13.739 -18.824 8.848 1.00 35.61 211 LEU B N 1
ATOM 5235 C CA . LEU B 1 149 ? 14.116 -20.217 9.082 1.00 37.27 211 LEU B CA 1
ATOM 5236 C C . LEU B 1 149 ? 14.521 -20.407 10.537 1.00 36.45 211 LEU B C 1
ATOM 5237 O O . LEU B 1 149 ? 14.158 -21.402 11.166 1.00 36.86 211 LEU B O 1
ATOM 5253 N N . LEU B 1 150 ? 15.265 -19.436 11.057 1.00 37.24 212 LEU B N 1
ATOM 5254 C CA . LEU B 1 150 ? 15.685 -19.441 12.451 1.00 35.37 212 LEU B CA 1
ATOM 5255 C C . LEU B 1 150 ? 14.466 -19.441 13.364 1.00 33.97 212 LEU B C 1
ATOM 5256 O O . LEU B 1 150 ? 14.458 -20.068 14.415 1.00 33.77 212 LEU B O 1
ATOM 5272 N N . VAL B 1 151 ? 13.417 -18.741 12.971 1.00 32.29 213 VAL B N 1
ATOM 5273 C CA . VAL B 1 151 ? 12.193 -18.790 13.760 1.00 31.37 213 VAL B CA 1
ATOM 5274 C C . VAL B 1 151 ? 11.635 -20.236 13.697 1.00 33.84 213 VAL B C 1
ATOM 5275 O O . VAL B 1 151 ? 11.088 -20.751 14.674 1.00 34.28 213 VAL B O 1
ATOM 5288 N N . ARG B 1 152 ? 11.770 -20.879 12.545 1.00 36.51 214 ARG B N 1
ATOM 5289 C CA . ARG B 1 152 ? 11.234 -22.229 12.381 1.00 39.03 214 ARG B CA 1
ATOM 5290 C C . ARG B 1 152 ? 12.055 -23.161 13.259 1.00 39.29 214 ARG B C 1
ATOM 5291 O O . ARG B 1 152 ? 11.511 -23.968 13.985 1.00 39.86 214 ARG B O 1
ATOM 5312 N N . ASP B 1 153 ? 13.371 -22.995 13.205 1.00 37.40 215 ASP B N 1
ATOM 5313 C CA . ASP B 1 153 ? 14.297 -23.878 13.895 1.00 37.58 215 ASP B CA 1
ATOM 5314 C C . ASP B 1 153 ? 14.186 -23.784 15.411 1.00 35.99 215 ASP B C 1
ATOM 5315 O O . ASP B 1 153 ? 14.373 -24.771 16.101 1.00 36.25 215 ASP B O 1
ATOM 5324 N N . LEU B 1 154 ? 13.853 -22.609 15.920 1.00 34.94 216 LEU B N 1
ATOM 5325 C CA . LEU B 1 154 ? 13.678 -22.435 17.355 1.00 33.77 216 LEU B CA 1
ATOM 5326 C C . LEU B 1 154 ? 12.294 -22.916 17.802 1.00 35.22 216 LEU B C 1
ATOM 5327 O O . LEU B 1 154 ? 12.013 -23.002 18.995 1.00 34.98 216 LEU B O 1
ATOM 5343 N N . GLY B 1 155 ? 11.448 -23.258 16.836 1.00 33.25 217 GLY B N 1
ATOM 5344 C CA . GLY B 1 155 ? 10.150 -23.857 17.106 1.00 34.47 217 GLY B CA 1
ATOM 5345 C C . GLY B 1 155 ? 9.126 -23.055 17.897 1.00 34.29 217 GLY B C 1
ATOM 5346 O O . GLY B 1 155 ? 8.146 -23.620 18.376 1.00 35.53 217 GLY B O 1
ATOM 5350 N N . VAL B 1 156 ? 9.315 -21.750 18.022 1.00 32.22 218 VAL B N 1
ATOM 5351 C CA . VAL B 1 156 ? 8.389 -20.917 18.796 1.00 31.83 218 VAL B CA 1
ATOM 5352 C C . VAL B 1 156 ? 7.021 -20.842 18.116 1.00 32.44 218 VAL B C 1
ATOM 5353 O O . VAL B 1 156 ? 5.978 -20.897 18.768 1.00 33.02 218 VAL B O 1
ATOM 5366 N N . GLY B 1 157 ? 7.019 -20.729 16.798 1.00 30.39 219 GLY B N 1
ATOM 5367 C CA . GLY B 1 157 ? 5.767 -20.760 16.057 1.00 31.45 219 GLY B CA 1
ATOM 5368 C C . GLY B 1 157 ? 4.991 -19.444 16.040 1.00 30.98 219 GLY B C 1
ATOM 5369 O O . GLY B 1 157 ? 3.808 -19.453 15.749 1.00 32.43 219 GLY B O 1
ATOM 5373 N N . GLY B 1 158 ? 5.642 -18.330 16.376 1.00 32.13 220 GLY B N 1
ATOM 5374 C CA . GLY B 1 158 ? 5.026 -17.020 16.276 1.00 31.41 220 GLY B CA 1
ATOM 5375 C C . GLY B 1 158 ? 5.944 -15.918 16.788 1.00 29.63 220 GLY B C 1
ATOM 5376 O O . GLY B 1 158 ? 7.085 -16.200 17.145 1.00 28.82 220 GLY B O 1
ATOM 5380 N N . THR B 1 159 ? 5.432 -14.673 16.792 1.00 31.10 221 THR B N 1
ATOM 5381 C CA . THR B 1 159 ? 6.121 -13.495 17.307 1.00 29.81 221 THR B CA 1
ATOM 5382 C C . THR B 1 159 ? 5.232 -12.751 18.295 1.00 29.82 221 THR B C 1
ATOM 5383 O O . THR B 1 159 ? 4.013 -12.886 18.268 1.00 30.96 221 THR B O 1
ATOM 5394 N N . PRO B 1 160 ? 5.845 -11.930 19.158 1.00 23.98 222 PRO B N 1
ATOM 5395 C CA . PRO B 1 160 ? 7.282 -11.671 19.259 1.00 22.67 222 PRO B CA 1
ATOM 5396 C C . PRO B 1 160 ? 7.952 -12.647 20.188 1.00 22.41 222 PRO B C 1
ATOM 5397 O O . PRO B 1 160 ? 7.308 -13.180 21.064 1.00 23.42 222 PRO B O 1
ATOM 5408 N N . PHE B 1 161 ? 9.243 -12.853 20.029 1.00 22.41 223 PHE B N 1
ATOM 5409 C CA . PHE B 1 161 ? 9.977 -13.484 21.117 1.00 23.17 223 PHE B CA 1
ATOM 5410 C C . PHE B 1 161 ? 11.384 -12.889 21.176 1.00 22.55 223 PHE B C 1
ATOM 5411 O O . PHE B 1 161 ? 11.831 -12.256 20.222 1.00 20.96 223 PHE B O 1
ATOM 5428 N N . LEU B 1 162 ? 12.056 -13.082 22.310 1.00 25.21 224 LEU B N 1
ATOM 5429 C CA . LEU B 1 162 ? 13.349 -12.454 22.562 1.00 24.95 224 LEU B CA 1
ATOM 5430 C C . LEU B 1 162 ? 14.331 -13.455 23.175 1.00 25.64 224 LEU B C 1
ATOM 5431 O O . LEU B 1 162 ? 13.997 -14.159 24.121 1.00 27.17 224 LEU B O 1
ATOM 5447 N N . ILE B 1 163 ? 15.541 -13.502 22.629 1.00 25.01 225 ILE B N 1
ATOM 5448 C CA . ILE B 1 163 ? 16.613 -14.280 23.211 1.00 26.06 225 ILE B CA 1
ATOM 5449 C C . ILE B 1 163 ? 17.544 -13.368 23.925 1.00 26.29 225 ILE B C 1
ATOM 5450 O O . ILE B 1 163 ? 17.936 -12.326 23.387 1.00 25.29 225 ILE B O 1
ATOM 5466 N N . ILE B 1 164 ? 17.918 -13.763 25.132 1.00 26.09 226 ILE B N 1
ATOM 5467 C CA . ILE B 1 164 ? 18.968 -13.073 25.862 1.00 26.46 226 ILE B CA 1
ATOM 5468 C C . ILE B 1 164 ? 19.893 -14.108 26.427 1.00 26.96 226 ILE B C 1
ATOM 5469 O O . ILE B 1 164 ? 19.506 -14.863 27.309 1.00 28.08 226 ILE B O 1
ATOM 5485 N N . GLY B 1 165 ? 21.122 -14.129 25.934 1.00 27.31 227 GLY B N 1
ATOM 5486 C CA . GLY B 1 165 ? 22.081 -15.105 26.391 1.00 28.41 227 GLY B CA 1
ATOM 5487 C C . GLY B 1 165 ? 21.548 -16.492 26.075 1.00 29.00 227 GLY B C 1
ATOM 5488 O O . GLY B 1 165 ? 21.366 -16.842 24.926 1.00 28.15 227 GLY B O 1
ATOM 5492 N N . ASP B 1 166 ? 21.251 -17.251 27.117 1.00 35.28 228 ASP B N 1
ATOM 5493 C CA . ASP B 1 166 ? 20.886 -18.650 26.991 1.00 35.89 228 ASP B CA 1
ATOM 5494 C C . ASP B 1 166 ? 19.395 -18.891 27.207 1.00 36.51 228 ASP B C 1
ATOM 5495 O O . ASP B 1 166 ? 18.963 -20.044 27.313 1.00 37.50 228 ASP B O 1
ATOM 5504 N N . SER B 1 167 ? 18.619 -17.807 27.257 1.00 30.40 229 SER B N 1
ATOM 5505 C CA . SER B 1 167 ? 17.192 -17.887 27.533 1.00 31.48 229 SER B CA 1
ATOM 5506 C C . SER B 1 167 ? 16.328 -17.237 26.434 1.00 30.91 229 SER B C 1
ATOM 5507 O O . SER B 1 167 ? 16.757 -16.317 25.720 1.00 29.18 229 SER B O 1
ATOM 5515 N N . LEU B 1 168 ? 15.096 -17.711 26.330 1.00 32.94 230 LEU B N 1
ATOM 5516 C CA . LEU B 1 168 ? 14.207 -17.272 25.290 1.00 31.33 230 LEU B CA 1
ATOM 5517 C C . LEU B 1 168 ? 12.897 -16.911 25.951 1.00 31.28 230 LEU B C 1
ATOM 5518 O O . LEU B 1 168 ? 12.362 -17.693 26.702 1.00 32.47 230 LEU B O 1
ATOM 5534 N N . PHE B 1 169 ? 12.419 -15.697 25.680 1.00 29.85 231 PHE B N 1
ATOM 5535 C CA . PHE B 1 169 ? 11.201 -15.151 26.290 1.00 30.06 231 PHE B CA 1
ATOM 5536 C C . PHE B 1 169 ? 10.187 -15.030 25.165 1.00 28.50 231 PHE B C 1
ATOM 5537 O O . PHE B 1 169 ? 10.512 -14.486 24.123 1.00 26.99 231 PHE B O 1
ATOM 5554 N N . VAL B 1 170 ? 8.988 -15.570 25.357 1.00 29.07 232 VAL B N 1
ATOM 5555 C CA . VAL B 1 170 ? 7.984 -15.619 24.282 1.00 28.63 232 VAL B CA 1
ATOM 5556 C C . VAL B 1 170 ? 6.802 -14.675 24.577 1.00 28.72 232 VAL B C 1
ATOM 5557 O O . VAL B 1 170 ? 6.262 -14.674 25.673 1.00 29.87 232 VAL B O 1
ATOM 5570 N N . GLY B 1 171 ? 6.415 -13.880 23.580 1.00 26.69 233 GLY B N 1
ATOM 5571 C CA . GLY B 1 171 ? 5.301 -12.947 23.703 1.00 27.04 233 GLY B CA 1
ATOM 5572 C C . GLY B 1 171 ? 5.673 -11.637 24.403 1.00 27.31 233 GLY B C 1
ATOM 5573 O O . GLY B 1 171 ? 6.840 -11.283 24.475 1.00 26.73 233 GLY B O 1
ATOM 5577 N N . ALA B 1 172 ? 4.673 -10.943 24.941 1.00 31.12 234 ALA B N 1
ATOM 5578 C CA . ALA B 1 172 ? 4.899 -9.675 25.638 1.00 31.99 234 ALA B CA 1
ATOM 5579 C C . ALA B 1 172 ? 5.406 -9.914 27.055 1.00 33.84 234 ALA B C 1
ATOM 5580 O O . ALA B 1 172 ? 4.617 -10.013 27.980 1.00 35.90 234 ALA B O 1
ATOM 5587 N N . THR B 1 173 ? 6.723 -10.000 27.206 1.00 34.59 235 THR B N 1
ATOM 5588 C CA . THR B 1 173 ? 7.374 -10.272 28.488 1.00 35.31 235 THR B CA 1
ATOM 5589 C C . THR B 1 173 ? 7.547 -9.015 29.347 1.00 35.56 235 THR B C 1
ATOM 5590 O O . THR B 1 173 ? 8.003 -8.003 28.856 1.00 35.12 235 THR B O 1
ATOM 5601 N N . ASP B 1 174 ? 7.195 -9.092 30.623 1.00 41.91 236 ASP B N 1
ATOM 5602 C CA . ASP B 1 174 ? 7.439 -7.988 31.556 1.00 42.82 236 ASP B CA 1
ATOM 5603 C C . ASP B 1 174 ? 8.897 -7.514 31.487 1.00 42.47 236 ASP B C 1
ATOM 5604 O O . ASP B 1 174 ? 9.823 -8.320 31.551 1.00 42.69 236 ASP B O 1
ATOM 5613 N N . LEU B 1 175 ? 9.082 -6.204 31.347 1.00 36.34 237 LEU B N 1
ATOM 5614 C CA . LEU B 1 175 ? 10.418 -5.569 31.292 1.00 35.88 237 LEU B CA 1
ATOM 5615 C C . LEU B 1 175 ? 11.298 -5.897 32.510 1.00 36.83 237 LEU B C 1
ATOM 5616 O O . LEU B 1 175 ? 12.512 -6.028 32.371 1.00 36.83 237 LEU B O 1
ATOM 5632 N N . ASN B 1 176 ? 10.698 -6.010 33.688 1.00 43.03 238 ASN B N 1
ATOM 5633 C CA . ASN B 1 176 ? 11.457 -6.356 34.890 1.00 43.94 238 ASN B CA 1
ATOM 5634 C C . ASN B 1 176 ? 12.067 -7.763 34.812 1.00 43.48 238 ASN B C 1
ATOM 5635 O O . ASN B 1 176 ? 13.159 -7.995 35.328 1.00 43.37 238 ASN B O 1
ATOM 5646 N N . VAL B 1 177 ? 11.371 -8.688 34.155 1.00 37.71 239 VAL B N 1
ATOM 5647 C CA . VAL B 1 177 ? 11.890 -10.046 33.992 1.00 37.83 239 VAL B CA 1
ATOM 5648 C C . VAL B 1 177 ? 13.107 -10.004 33.083 1.00 37.15 239 VAL B C 1
ATOM 5649 O O . VAL B 1 177 ? 14.131 -10.629 33.370 1.00 37.50 239 VAL B O 1
ATOM 5662 N N . LEU B 1 178 ? 12.985 -9.244 31.998 1.00 34.54 240 LEU B N 1
ATOM 5663 C CA . LEU B 1 178 ? 14.074 -9.076 31.058 1.00 33.87 240 LEU B CA 1
ATOM 5664 C C . LEU B 1 178 ? 15.285 -8.413 31.728 1.00 34.04 240 LEU B C 1
ATOM 5665 O O . LEU B 1 178 ? 16.435 -8.855 31.547 1.00 33.88 240 LEU B O 1
ATOM 5681 N N . ARG B 1 179 ? 15.034 -7.355 32.500 1.00 35.53 241 ARG B N 1
ATOM 5682 C CA . ARG B 1 179 ? 16.130 -6.642 33.127 1.00 35.68 241 ARG B CA 1
ATOM 5683 C C . ARG B 1 179 ? 16.853 -7.551 34.121 1.00 36.33 241 ARG B C 1
ATOM 5684 O O . ARG B 1 179 ? 18.071 -7.485 34.241 1.00 36.20 241 ARG B O 1
ATOM 5705 N N . LYS B 1 180 ? 16.105 -8.396 34.829 1.00 39.80 242 LYS B N 1
ATOM 5706 C CA . LYS B 1 180 ? 16.712 -9.306 35.806 1.00 40.73 242 LYS B CA 1
ATOM 5707 C C . LYS B 1 180 ? 17.596 -10.337 35.108 1.00 40.01 242 LYS B C 1
ATOM 5708 O O . LYS B 1 180 ? 18.651 -10.686 35.612 1.00 40.32 242 LYS B O 1
ATOM 5727 N N . LYS B 1 181 ? 17.187 -10.812 33.935 1.00 34.64 243 LYS B N 1
ATOM 5728 C CA . LYS B 1 181 ? 18.028 -11.749 33.204 1.00 34.19 243 LYS B CA 1
ATOM 5729 C C . LYS B 1 181 ? 19.318 -11.062 32.767 1.00 33.53 243 LYS B C 1
ATOM 5730 O O . LYS B 1 181 ? 20.391 -11.656 32.801 1.00 33.35 243 LYS B O 1
ATOM 5749 N N . VAL B 1 182 ? 19.197 -9.818 32.312 1.00 33.89 244 VAL B N 1
ATOM 5750 C CA . VAL B 1 182 ? 20.367 -9.075 31.879 1.00 33.23 244 VAL B CA 1
ATOM 5751 C C . VAL B 1 182 ? 21.351 -8.906 33.024 1.00 34.01 244 VAL B C 1
ATOM 5752 O O . VAL B 1 182 ? 22.529 -9.128 32.845 1.00 33.89 244 VAL B O 1
ATOM 5765 N N . ASP B 1 183 ? 20.868 -8.509 34.191 1.00 33.42 245 ASP B N 1
ATOM 5766 C CA . ASP B 1 183 ? 21.745 -8.314 35.326 1.00 35.23 245 ASP B CA 1
ATOM 5767 C C . ASP B 1 183 ? 22.388 -9.652 35.699 1.00 35.86 245 ASP B C 1
ATOM 5768 O O . ASP B 1 183 ? 23.580 -9.711 35.997 1.00 36.89 245 ASP B O 1
ATOM 5777 N N . GLU B 1 184 ? 21.592 -10.718 35.691 1.00 41.15 246 GLU B N 1
ATOM 5778 C CA . GLU B 1 184 ? 22.081 -12.017 36.117 1.00 42.20 246 GLU B CA 1
ATOM 5779 C C . GLU B 1 184 ? 23.226 -12.431 35.188 1.00 41.53 246 GLU B C 1
ATOM 5780 O O . GLU B 1 184 ? 24.212 -12.995 35.632 1.00 41.69 246 GLU B O 1
ATOM 5792 N N . LEU B 1 185 ? 23.117 -12.081 33.906 1.00 40.46 247 LEU B N 1
ATOM 5793 C CA . LEU B 1 185 ? 24.138 -12.453 32.917 1.00 40.10 247 LEU B CA 1
ATOM 5794 C C . LEU B 1 185 ? 25.400 -11.574 32.946 1.00 40.78 247 LEU B C 1
ATOM 5795 O O . LEU B 1 185 ? 26.437 -11.994 32.428 1.00 41.19 247 LEU B O 1
ATOM 5811 N N . SER B 1 186 ? 25.324 -10.379 33.535 1.00 51.28 248 SER B N 1
ATOM 5812 C CA . SER B 1 186 ? 26.475 -9.472 33.585 1.00 51.55 248 SER B CA 1
ATOM 5813 C C . SER B 1 186 ? 26.992 -9.173 34.998 1.00 55.68 248 SER B C 1
ATOM 5814 O O . SER B 1 186 ? 26.755 -8.093 35.539 1.00 55.73 248 SER B O 1
ATOM 5822 N N . HIS B 1 187 ? 27.708 -10.119 35.593 1.00 64.93 249 HIS B N 1
ATOM 5823 C CA . HIS B 1 187 ? 28.438 -9.848 36.836 1.00 67.73 249 HIS B CA 1
ATOM 5824 C C . HIS B 1 187 ? 29.932 -9.978 36.538 1.00 69.64 249 HIS B C 1
ATOM 5825 O O . HIS B 1 187 ? 30.353 -10.891 35.819 1.00 69.34 249 HIS B O 1
ATOM 5839 N N . LYS B 1 188 ? 30.732 -9.070 37.089 1.00 59.29 250 LYS B N 1
ATOM 5840 C CA . LYS B 1 188 ? 32.148 -8.998 36.734 1.00 61.46 250 LYS B CA 1
ATOM 5841 C C . LYS B 1 188 ? 32.985 -8.366 37.826 1.00 65.84 250 LYS B C 1
ATOM 5842 O O . LYS B 1 188 ? 32.461 -7.849 38.807 1.00 66.54 250 LYS B O 1
ATOM 5861 N N . GLN B 1 189 ? 34.298 -8.424 37.635 1.00 70.29 251 GLN B N 1
ATOM 5862 C CA . GLN B 1 189 ? 35.247 -7.764 38.511 1.00 75.61 251 GLN B CA 1
ATOM 5863 C C . GLN B 1 189 ? 36.400 -7.268 37.662 1.00 77.61 251 GLN B C 1
ATOM 5864 O O . GLN B 1 189 ? 36.713 -7.844 36.621 1.00 77.02 251 GLN B O 1
ATOM 5878 N N . GLY B 1 190 ? 37.019 -6.187 38.101 1.00 71.65 252 GLY B N 1
ATOM 5879 C CA . GLY B 1 190 ? 38.100 -5.577 37.354 1.00 74.10 252 GLY B CA 1
ATOM 5880 C C . GLY B 1 190 ? 38.551 -4.345 38.102 1.00 78.14 252 GLY B C 1
ATOM 5881 O O . GLY B 1 190 ? 38.113 -4.148 39.231 1.00 79.26 252 GLY B O 1
ATOM 5886 N N . ASP C 1 6 ? 57.543 -16.693 1.980 1.00 86.12 68 ASP C N 1
ATOM 5887 C CA . ASP C 1 6 ? 56.814 -15.457 2.246 1.00 86.93 68 ASP C CA 1
ATOM 5888 C C . ASP C 1 6 ? 56.552 -15.262 3.747 1.00 83.89 68 ASP C C 1
ATOM 5889 O O . ASP C 1 6 ? 57.490 -15.108 4.536 1.00 83.53 68 ASP C O 1
ATOM 5897 N N . ASN C 1 7 ? 55.277 -15.237 4.131 1.00 76.90 69 ASN C N 1
ATOM 5898 C CA . ASN C 1 7 ? 54.896 -15.192 5.537 1.00 74.19 69 ASN C CA 1
ATOM 5899 C C . ASN C 1 7 ? 54.854 -16.616 6.083 1.00 72.65 69 ASN C C 1
ATOM 5900 O O . ASN C 1 7 ? 53.813 -17.274 6.052 1.00 72.22 69 ASN C O 1
ATOM 5911 N N . VAL C 1 8 ? 55.996 -17.089 6.570 1.00 79.20 70 VAL C N 1
ATOM 5912 C CA . VAL C 1 8 ? 56.121 -18.470 7.024 1.00 77.79 70 VAL C CA 1
ATOM 5913 C C . VAL C 1 8 ? 55.226 -18.788 8.235 1.00 76.37 70 VAL C C 1
ATOM 5914 O O . VAL C 1 8 ? 54.789 -19.920 8.389 1.00 75.33 70 VAL C O 1
ATOM 5927 N N . THR C 1 9 ? 54.930 -17.803 9.077 1.00 74.71 71 THR C N 1
ATOM 5928 C CA . THR C 1 9 ? 54.080 -18.045 10.248 1.00 72.29 71 THR C CA 1
ATOM 5929 C C . THR C 1 9 ? 52.612 -18.309 9.873 1.00 71.52 71 THR C C 1
ATOM 5930 O O . THR C 1 9 ? 52.046 -19.331 10.263 1.00 69.52 71 THR C O 1
ATOM 5941 N N . LYS C 1 10 ? 51.992 -17.385 9.146 1.00 71.63 72 LYS C N 1
ATOM 5942 C CA . LYS C 1 10 ? 50.608 -17.574 8.710 1.00 71.39 72 LYS C CA 1
ATOM 5943 C C . LYS C 1 10 ? 50.465 -18.867 7.890 1.00 71.46 72 LYS C C 1
ATOM 5944 O O . LYS C 1 10 ? 49.432 -19.536 7.956 1.00 70.38 72 LYS C O 1
ATOM 5963 N N . SER C 1 11 ? 51.506 -19.218 7.133 1.00 70.17 73 SER C N 1
ATOM 5964 C CA . SER C 1 11 ? 51.498 -20.450 6.338 1.00 70.60 73 SER C CA 1
ATOM 5965 C C . SER C 1 11 ? 51.406 -21.669 7.243 1.00 68.09 73 SER C C 1
ATOM 5966 O O . SER C 1 11 ? 50.540 -22.524 7.045 1.00 67.99 73 SER C O 1
ATOM 5974 N N . LYS C 1 12 ? 52.318 -21.748 8.216 1.00 64.99 74 LYS C N 1
ATOM 5975 C CA . LYS C 1 12 ? 52.277 -22.782 9.247 1.00 62.52 74 LYS C CA 1
ATOM 5976 C C . LYS C 1 12 ? 50.883 -22.850 9.844 1.00 61.05 74 LYS C C 1
ATOM 5977 O O . LYS C 1 12 ? 50.303 -23.927 9.985 1.00 60.34 74 LYS C O 1
ATOM 5996 N N . ILE C 1 13 ? 50.362 -21.682 10.210 1.00 59.83 75 ILE C N 1
ATOM 5997 C CA . ILE C 1 13 ? 49.057 -21.591 10.845 1.00 58.02 75 ILE C CA 1
ATOM 5998 C C . ILE C 1 13 ? 47.968 -22.027 9.888 1.00 59.11 75 ILE C C 1
ATOM 5999 O O . ILE C 1 13 ? 47.028 -22.692 10.311 1.00 57.63 75 ILE C O 1
ATOM 6015 N N . SER C 1 14 ? 48.086 -21.653 8.613 1.00 64.13 76 SER C N 1
ATOM 6016 C CA . SER C 1 14 ? 47.139 -22.114 7.589 1.00 65.99 76 SER C CA 1
ATOM 6017 C C . SER C 1 14 ? 47.197 -23.633 7.441 1.00 65.11 76 SER C C 1
ATOM 6018 O O . SER C 1 14 ? 46.169 -24.309 7.411 1.00 64.43 76 SER C O 1
ATOM 6026 N N . GLN C 1 15 ? 48.414 -24.152 7.339 1.00 70.57 77 GLN C N 1
ATOM 6027 C CA . GLN C 1 15 ? 48.639 -25.575 7.124 1.00 70.61 77 GLN C CA 1
ATOM 6028 C C . GLN C 1 15 ? 48.078 -26.438 8.258 1.00 68.18 77 GLN C C 1
ATOM 6029 O O . GLN C 1 15 ? 47.769 -27.617 8.052 1.00 68.55 77 GLN C O 1
ATOM 6043 N N . TYR C 1 16 ? 47.943 -25.850 9.445 1.00 61.74 78 TYR C N 1
ATOM 6044 C CA . TYR C 1 16 ? 47.519 -26.606 10.623 1.00 59.22 78 TYR C CA 1
ATOM 6045 C C . TYR C 1 16 ? 46.259 -26.030 11.276 1.00 57.86 78 TYR C C 1
ATOM 6046 O O . TYR C 1 16 ? 45.932 -26.399 12.401 1.00 55.82 78 TYR C O 1
ATOM 6064 N N . LYS C 1 17 ? 45.542 -25.164 10.559 1.00 60.45 79 LYS C N 1
ATOM 6065 C CA . LYS C 1 17 ? 44.345 -24.500 11.095 1.00 59.48 79 LYS C CA 1
ATOM 6066 C C . LYS C 1 17 ? 43.418 -25.443 11.847 1.00 58.14 79 LYS C C 1
ATOM 6067 O O . LYS C 1 17 ? 43.073 -25.191 13.006 1.00 56.28 79 LYS C O 1
ATOM 6086 N N . ASP C 1 18 ? 43.020 -26.519 11.168 1.00 61.59 80 ASP C N 1
ATOM 6087 C CA . ASP C 1 18 ? 42.121 -27.527 11.726 1.00 61.09 80 ASP C CA 1
ATOM 6088 C C . ASP C 1 18 ? 42.634 -28.098 13.043 1.00 58.85 80 ASP C C 1
ATOM 6089 O O . ASP C 1 18 ? 41.845 -28.349 13.951 1.00 57.74 80 ASP C O 1
ATOM 6098 N N . GLN C 1 19 ? 43.940 -28.331 13.131 1.00 59.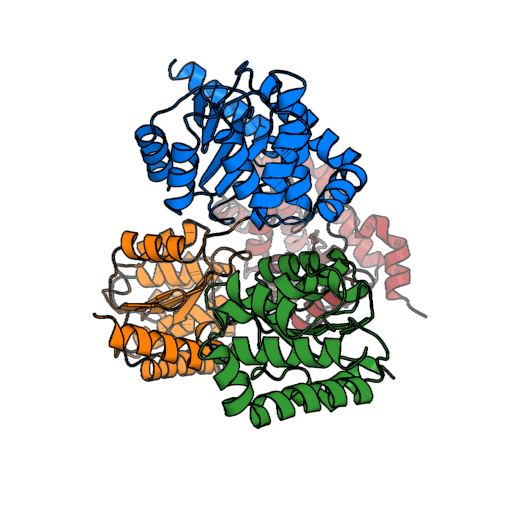01 81 GLN C N 1
ATOM 6099 C CA . GLN C 1 19 ? 44.554 -28.781 14.378 1.00 57.49 81 GLN C CA 1
ATOM 6100 C C . GLN C 1 19 ? 44.531 -27.656 15.415 1.00 55.52 81 GLN C C 1
ATOM 6101 O O . GLN C 1 19 ? 43.968 -27.804 16.498 1.00 54.44 81 GLN C O 1
ATOM 6115 N N . ILE C 1 20 ? 45.137 -26.529 15.048 1.00 50.64 82 ILE C N 1
ATOM 6116 C CA . ILE C 1 20 ? 45.338 -25.409 15.953 1.00 48.74 82 ILE C CA 1
ATOM 6117 C C . ILE C 1 20 ? 44.046 -24.936 16.618 1.00 47.64 82 ILE C C 1
ATOM 6118 O O . ILE C 1 20 ? 44.005 -24.765 17.834 1.00 45.96 82 ILE C O 1
ATOM 6134 N N . PHE C 1 21 ? 42.998 -24.708 15.832 1.00 48.73 83 PHE C N 1
ATOM 6135 C CA . PHE C 1 21 ? 41.762 -24.164 16.388 1.00 47.96 83 PHE C CA 1
ATOM 6136 C C . PHE C 1 21 ? 40.732 -25.257 16.644 1.00 48.50 83 PHE C C 1
ATOM 6137 O O . PHE C 1 21 ? 39.547 -25.073 16.399 1.00 50.27 83 PHE C O 1
ATOM 6154 N N . ASP C 1 22 ? 41.207 -26.388 17.161 1.00 52.27 84 ASP C N 1
ATOM 6155 C CA . ASP C 1 22 ? 40.354 -27.536 17.509 1.00 53.07 84 ASP C CA 1
ATOM 6156 C C . ASP C 1 22 ? 39.615 -2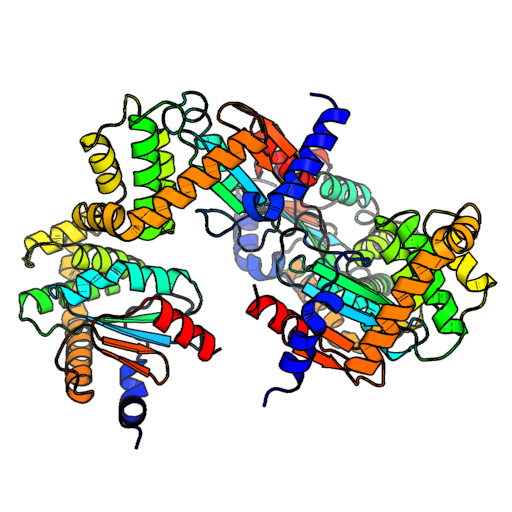7.254 18.825 1.00 51.95 84 ASP C C 1
ATOM 6157 O O . ASP C 1 22 ? 40.249 -27.087 19.867 1.00 50.24 84 ASP C O 1
ATOM 6166 N N . LEU C 1 23 ? 38.286 -27.228 18.777 1.00 59.83 85 LEU C N 1
ATOM 6167 C CA . LEU C 1 23 ? 37.463 -26.851 19.936 1.00 60.47 85 LEU C CA 1
ATOM 6168 C C . LEU C 1 23 ? 37.040 -28.026 20.825 1.00 61.55 85 LEU C C 1
ATOM 6169 O O . LEU C 1 23 ? 36.306 -27.830 21.796 1.00 63.06 85 LEU C O 1
ATOM 6185 N N . THR C 1 24 ? 37.493 -29.233 20.492 1.00 54.73 86 THR C N 1
ATOM 6186 C CA . THR C 1 24 ? 37.305 -30.390 21.374 1.00 56.10 86 THR C CA 1
ATOM 6187 C C . THR C 1 24 ? 38.304 -30.345 22.532 1.00 53.05 86 THR C C 1
ATOM 6188 O O . THR C 1 24 ? 38.322 -31.222 23.395 1.00 53.99 86 THR C O 1
ATOM 6199 N N . TYR C 1 25 ? 39.148 -29.318 22.520 1.00 51.45 87 TYR C N 1
ATOM 6200 C CA . TYR C 1 25 ? 40.079 -29.050 23.611 1.00 50.41 87 TYR C CA 1
ATOM 6201 C C . TYR C 1 25 ? 39.437 -28.113 24.626 1.00 49.60 87 TYR C C 1
ATOM 6202 O O . TYR C 1 25 ? 38.472 -27.418 24.308 1.00 49.82 87 TYR C O 1
ATOM 6220 N N . PRO C 1 26 ? 39.956 -28.107 25.862 1.00 49.41 88 PRO C N 1
ATOM 6221 C CA . PRO C 1 26 ? 39.359 -27.231 26.871 1.00 49.32 88 PRO C CA 1
ATOM 6222 C C . PRO C 1 26 ? 39.511 -25.756 26.476 1.00 47.61 88 PRO C C 1
ATOM 6223 O O . PRO C 1 26 ? 40.527 -25.372 25.887 1.00 46.87 88 PRO C O 1
ATOM 6234 N N . TYR C 1 27 ? 38.509 -24.937 26.768 1.00 50.91 89 TYR C N 1
ATOM 6235 C CA . TYR C 1 27 ? 38.593 -23.542 26.382 1.00 49.63 89 TYR C CA 1
ATOM 6236 C C . TYR C 1 27 ? 37.669 -22.692 27.232 1.00 51.95 89 TYR C C 1
ATOM 6237 O O . TYR C 1 27 ? 36.735 -23.204 27.830 1.00 55.00 89 TYR C O 1
ATOM 6255 N N . SER C 1 28 ? 37.978 -21.397 27.307 1.00 52.22 90 SER C N 1
ATOM 6256 C CA . SER C 1 28 ? 37.191 -20.441 28.084 1.00 54.80 90 SER C CA 1
ATOM 6257 C C . SER C 1 28 ? 36.906 -19.193 27.261 1.00 55.33 90 SER C C 1
ATOM 6258 O O . SER C 1 28 ? 37.398 -19.053 26.135 1.00 53.88 90 SER C O 1
ATOM 6266 N N . GLY C 1 29 ? 36.117 -18.290 27.834 1.00 55.06 91 GLY C N 1
ATOM 6267 C CA . GLY C 1 29 ? 35.812 -17.025 27.201 1.00 56.19 91 GLY C CA 1
ATOM 6268 C C . GLY C 1 29 ? 34.453 -16.973 26.516 1.00 60.06 91 GLY C C 1
ATOM 6269 O O . GLY C 1 29 ? 33.484 -17.580 26.975 1.00 63.03 91 GLY C O 1
ATOM 6273 N N . ASN C 1 30 ? 34.410 -16.242 25.402 1.00 60.36 92 ASN C N 1
ATOM 6274 C CA . ASN C 1 30 ? 33.168 -15.818 24.750 1.00 64.54 92 ASN C CA 1
ATOM 6275 C C . ASN C 1 30 ? 32.702 -16.779 23.651 1.00 65.51 92 ASN C C 1
ATOM 6276 O O . ASN C 1 30 ? 33.325 -16.873 22.594 1.00 63.63 92 ASN C O 1
ATOM 6287 N N . GLU C 1 31 ? 31.595 -17.473 23.908 1.00 68.89 93 GLU C N 1
ATOM 6288 C CA . GLU C 1 31 ? 31.067 -18.480 22.989 1.00 70.44 93 GLU C CA 1
ATOM 6289 C C . GLU C 1 31 ? 30.717 -17.913 21.617 1.00 72.36 93 GLU C C 1
ATOM 6290 O O . GLU C 1 31 ? 30.653 -18.655 20.634 1.00 72.78 93 GLU C O 1
ATOM 6302 N N . ASN C 1 32 ? 30.490 -16.605 21.553 1.00 73.91 94 ASN C N 1
ATOM 6303 C CA . ASN C 1 32 ? 30.075 -15.961 20.315 1.00 76.54 94 ASN C CA 1
ATOM 6304 C C . ASN C 1 32 ? 31.232 -15.306 19.566 1.00 73.45 94 ASN C C 1
ATOM 6305 O O . ASN C 1 32 ? 31.041 -14.765 18.476 1.00 75.55 94 ASN C O 1
ATOM 6316 N N . SER C 1 33 ? 32.427 -15.353 20.147 1.00 68.88 95 SER C N 1
ATOM 6317 C CA . SER C 1 33 ? 33.578 -14.699 19.546 1.00 66.15 95 SER C CA 1
ATOM 6318 C C . SER C 1 33 ? 34.231 -15.549 18.465 1.00 64.36 95 SER C C 1
ATOM 6319 O O . SER C 1 33 ? 34.395 -16.758 18.615 1.00 62.83 95 SER C O 1
ATOM 6327 N N . SER C 1 34 ? 34.620 -14.889 17.381 1.00 70.22 96 SER C N 1
ATOM 6328 C CA . SER C 1 34 ? 35.332 -15.535 16.284 1.00 69.02 96 SER C CA 1
ATOM 6329 C C . SER C 1 34 ? 36.840 -15.383 16.472 1.00 64.87 96 SER C C 1
ATOM 6330 O O . SER C 1 34 ? 37.631 -15.957 15.729 1.00 63.53 96 SER C O 1
ATOM 6338 N N . VAL C 1 35 ? 37.230 -14.591 17.466 1.00 57.69 97 VAL C N 1
ATOM 6339 C CA . VAL C 1 35 ? 38.633 -14.392 17.777 1.00 53.92 97 VAL C CA 1
ATOM 6340 C C . VAL C 1 35 ? 39.103 -15.475 18.752 1.00 50.74 97 VAL C C 1
ATOM 6341 O O . VAL C 1 35 ? 38.753 -15.466 19.932 1.00 50.55 97 VAL C O 1
ATOM 6354 N N . ILE C 1 36 ? 39.896 -16.403 18.229 1.00 49.23 98 ILE C N 1
ATOM 6355 C CA . ILE C 1 36 ? 40.315 -17.577 18.979 1.00 47.11 98 ILE C CA 1
ATOM 6356 C C . ILE C 1 36 ? 41.792 -17.480 19.266 1.00 45.09 98 ILE C C 1
ATOM 6357 O O . ILE C 1 36 ? 42.598 -17.243 18.361 1.00 45.60 98 ILE C O 1
ATOM 6373 N N . ALA C 1 37 ? 42.127 -17.641 20.542 1.00 41.98 99 ALA C N 1
ATOM 6374 C CA . ALA C 1 37 ? 43.508 -17.692 21.007 1.00 40.09 99 ALA C CA 1
ATOM 6375 C C . ALA C 1 37 ? 43.798 -19.104 21.433 1.00 39.15 99 ALA C C 1
ATOM 6376 O O . ALA C 1 37 ? 42.944 -19.752 22.024 1.00 39.56 99 ALA C O 1
ATOM 6383 N N . VAL C 1 38 ? 45.006 -19.578 21.168 1.00 37.44 100 VAL C N 1
ATOM 6384 C CA . VAL C 1 38 ? 45.368 -20.939 21.525 1.00 37.15 100 VAL C CA 1
ATOM 6385 C C . VAL C 1 38 ? 46.708 -20.947 22.242 1.00 35.83 100 VAL C C 1
ATOM 6386 O O . VAL C 1 38 ? 47.747 -20.641 21.647 1.00 35.92 100 VAL C O 1
ATOM 6399 N N . GLY C 1 39 ? 46.655 -21.307 23.524 1.00 34.91 101 GLY C N 1
ATOM 6400 C CA . GLY C 1 39 ? 47.818 -21.287 24.397 1.00 34.15 101 GLY C CA 1
ATOM 6401 C C . GLY C 1 39 ? 48.415 -22.667 24.567 1.00 34.53 101 GLY C C 1
ATOM 6402 O O . GLY C 1 39 ? 47.717 -23.655 24.831 1.00 35.43 101 GLY C O 1
ATOM 6406 N N . PHE C 1 40 ? 49.730 -22.711 24.412 1.00 35.91 102 PHE C N 1
ATOM 6407 C CA . PHE C 1 40 ? 50.498 -23.926 24.492 1.00 36.61 102 PHE C CA 1
ATOM 6408 C C . PHE C 1 40 ? 51.399 -23.828 25.701 1.00 36.41 102 PHE C C 1
ATOM 6409 O O . PHE C 1 40 ? 52.340 -23.027 25.703 1.00 35.49 102 PHE C O 1
ATOM 6426 N N . LEU C 1 41 ? 51.118 -24.624 26.727 1.00 38.84 103 LEU C N 1
ATOM 6427 C CA . LEU C 1 41 ? 51.806 -24.470 27.995 1.00 40.10 103 LEU C CA 1
ATOM 6428 C C . LEU C 1 41 ? 52.256 -25.798 28.619 1.00 42.35 103 LEU C C 1
ATOM 6429 O O . LEU C 1 41 ? 51.715 -26.874 28.356 1.00 43.67 103 LEU C O 1
ATOM 6445 N N . ASP C 1 42 ? 53.279 -25.672 29.451 1.00 36.82 104 ASP C N 1
ATOM 6446 C CA . ASP C 1 42 ? 53.851 -26.767 30.221 1.00 40.32 104 ASP C CA 1
ATOM 6447 C C . ASP C 1 42 ? 53.788 -26.321 31.660 1.00 42.92 104 ASP C C 1
ATOM 6448 O O . ASP C 1 42 ? 54.221 -25.209 31.978 1.00 42.08 104 ASP C O 1
ATOM 6457 N N . TYR C 1 43 ? 53.233 -27.163 32.526 1.00 47.56 105 TYR C N 1
ATOM 6458 C CA . TYR C 1 43 ? 52.967 -26.759 33.899 1.00 50.42 105 TYR C CA 1
ATOM 6459 C C . TYR C 1 43 ? 54.216 -26.604 34.744 1.00 53.56 105 TYR C C 1
ATOM 6460 O O . TYR C 1 43 ? 54.179 -25.899 35.741 1.00 55.29 105 TYR C O 1
ATOM 6478 N N . SER C 1 44 ? 55.321 -27.231 34.354 1.00 49.69 106 SER C N 1
ATOM 6479 C CA . SER C 1 44 ? 56.568 -27.086 35.121 1.00 53.64 106 SER C CA 1
ATOM 6480 C C . SER C 1 44 ? 57.440 -25.949 34.586 1.00 50.52 106 SER C C 1
ATOM 6481 O O . SER C 1 44 ? 58.487 -25.645 35.148 1.00 51.62 106 SER C O 1
ATOM 6489 N N . CYS C 1 45 ? 57.000 -25.321 33.503 1.00 54.13 107 CYS C N 1
ATOM 6490 C CA . CYS C 1 45 ? 57.748 -24.231 32.899 1.00 50.57 107 CYS C CA 1
ATOM 6491 C C . CYS C 1 45 ? 57.555 -22.899 33.633 1.00 51.15 107 CYS C C 1
ATOM 6492 O O . CYS C 1 45 ? 56.456 -22.349 33.681 1.00 50.44 107 CYS C O 1
ATOM 6500 N N . GLY C 1 46 ? 58.643 -22.374 34.175 1.00 47.12 108 GLY C N 1
ATOM 6501 C CA . GLY C 1 46 ? 58.609 -21.102 34.877 1.00 48.72 108 GLY C CA 1
ATOM 6502 C C . GLY C 1 46 ? 58.066 -19.964 34.016 1.00 45.32 108 GLY C C 1
ATOM 6503 O O . GLY C 1 46 ? 57.336 -19.104 34.487 1.00 46.70 108 GLY C O 1
ATOM 6507 N N . HIS C 1 47 ? 58.417 -19.980 32.739 1.00 50.09 109 HIS C N 1
ATOM 6508 C CA . HIS C 1 47 ? 57.909 -18.990 31.805 1.00 46.91 109 HIS C CA 1
ATOM 6509 C C . HIS C 1 47 ? 56.381 -19.106 31.694 1.00 47.25 109 HIS C C 1
ATOM 6510 O O . HIS C 1 47 ? 55.682 -18.084 31.704 1.00 47.70 109 HIS C O 1
ATOM 6524 N N . CYS C 1 48 ? 55.865 -20.339 31.625 1.00 44.15 110 CYS C N 1
ATOM 6525 C CA . CYS C 1 48 ? 54.412 -20.567 31.683 1.00 43.83 110 CYS C CA 1
ATOM 6526 C C . CYS C 1 48 ? 53.785 -20.120 33.022 1.00 47.18 110 CYS C C 1
ATOM 6527 O O . CYS C 1 48 ? 52.686 -19.563 33.054 1.00 46.46 110 CYS C O 1
ATOM 6535 N N . LYS C 1 49 ? 54.488 -20.379 34.124 1.00 48.05 111 LYS C N 1
ATOM 6536 C CA . LYS C 1 49 ? 54.005 -20.016 35.462 1.00 51.96 111 LYS C CA 1
ATOM 6537 C C . LYS C 1 49 ? 53.858 -18.508 35.629 1.00 51.86 111 LYS C C 1
ATOM 6538 O O . LYS C 1 49 ? 52.929 -18.039 36.288 1.00 52.68 111 LYS C O 1
ATOM 6557 N N . ALA C 1 50 ? 54.786 -17.761 35.035 1.00 49.58 112 ALA C N 1
ATOM 6558 C CA . ALA C 1 50 ? 54.857 -16.319 35.242 1.00 49.63 112 ALA C CA 1
ATOM 6559 C C . ALA C 1 50 ? 53.706 -15.573 34.541 1.00 47.22 112 ALA C C 1
ATOM 6560 O O . ALA C 1 50 ? 53.222 -14.558 35.044 1.00 48.39 112 ALA C O 1
ATOM 6567 N N . ILE C 1 51 ? 53.257 -16.083 33.392 1.00 46.04 113 ILE C N 1
ATOM 6568 C CA . ILE C 1 51 ? 52.197 -15.417 32.632 1.00 44.34 113 ILE C CA 1
ATOM 6569 C C . ILE C 1 51 ? 50.785 -15.850 33.014 1.00 44.54 113 ILE C C 1
ATOM 6570 O O . ILE C 1 51 ? 49.829 -15.492 32.336 1.00 42.76 113 ILE C O 1
ATOM 6586 N N . LYS C 1 52 ? 50.651 -16.603 34.099 1.00 49.33 114 LYS C N 1
ATOM 6587 C CA . LYS C 1 52 ? 49.378 -17.235 34.437 1.00 49.97 114 LYS C CA 1
ATOM 6588 C C . LYS C 1 52 ? 48.290 -16.208 34.640 1.00 49.72 114 LYS C C 1
ATOM 6589 O O . LYS C 1 52 ? 47.166 -16.417 34.203 1.00 48.25 114 LYS C O 1
ATOM 6608 N N . ASN C 1 53 ? 48.635 -15.087 35.275 1.00 52.77 115 ASN C N 1
ATOM 6609 C CA . ASN C 1 53 ? 47.642 -14.056 35.599 1.00 53.22 115 ASN C CA 1
ATOM 6610 C C . ASN C 1 53 ? 47.325 -13.132 34.417 1.00 51.34 115 ASN C C 1
ATOM 6611 O O . ASN C 1 53 ? 46.195 -12.675 34.286 1.00 51.46 115 ASN C O 1
ATOM 6622 N N . ASP C 1 54 ? 48.307 -12.875 33.551 1.00 46.74 116 ASP C N 1
ATOM 6623 C CA . ASP C 1 54 ? 48.047 -12.144 32.315 1.00 45.16 116 ASP C CA 1
ATOM 6624 C C . ASP C 1 54 ? 47.075 -12.916 31.417 1.00 43.16 116 ASP C C 1
ATOM 6625 O O . ASP C 1 54 ? 46.190 -12.324 30.809 1.00 42.64 116 ASP C O 1
ATOM 6634 N N . ILE C 1 55 ? 47.230 -14.237 31.341 1.00 45.30 117 ILE C N 1
ATOM 6635 C CA . ILE C 1 55 ? 46.336 -15.040 30.524 1.00 43.87 117 ILE C CA 1
ATOM 6636 C C . ILE C 1 55 ? 44.934 -14.922 31.079 1.00 44.92 117 ILE C C 1
ATOM 6637 O O . ILE C 1 55 ? 43.948 -14.773 30.336 1.00 44.58 117 ILE C O 1
ATOM 6653 N N . LYS C 1 56 ? 44.853 -15.016 32.397 1.00 50.44 118 LYS C N 1
ATOM 6654 C CA . LYS C 1 56 ? 43.576 -15.008 33.057 1.00 52.13 118 LYS C CA 1
ATOM 6655 C C . LYS C 1 56 ? 42.885 -13.665 32.811 1.00 52.60 118 LYS C C 1
ATOM 6656 O O . LYS C 1 56 ? 41.685 -13.626 32.540 1.00 53.43 118 LYS C O 1
ATOM 6675 N N . GLN C 1 57 ? 43.639 -12.568 32.865 1.00 51.98 119 GLN C N 1
ATOM 6676 C CA . GLN C 1 57 ? 43.064 -11.254 32.550 1.00 53.37 119 GLN C CA 1
ATOM 6677 C C . GLN C 1 57 ? 42.617 -11.145 31.098 1.00 52.34 119 GLN C C 1
ATOM 6678 O O . GLN C 1 57 ? 41.600 -10.520 30.810 1.00 54.52 119 GLN C O 1
ATOM 6692 N N . LEU C 1 58 ? 43.391 -11.718 30.179 1.00 46.73 120 LEU C N 1
ATOM 6693 C CA . LEU C 1 58 ? 43.022 -11.658 28.766 1.00 46.36 120 LEU C CA 1
ATOM 6694 C C . LEU C 1 58 ? 41.684 -12.361 28.558 1.00 47.17 120 LEU C C 1
ATOM 6695 O O . LEU C 1 58 ? 40.819 -11.869 27.830 1.00 49.23 120 LEU C O 1
ATOM 6711 N N . ILE C 1 59 ? 41.504 -13.490 29.235 1.00 45.49 121 ILE C N 1
ATOM 6712 C CA . ILE C 1 59 ? 40.239 -14.228 29.187 1.00 47.61 121 ILE C CA 1
ATOM 6713 C C . ILE C 1 59 ? 39.075 -13.413 29.752 1.00 51.61 121 ILE C C 1
ATOM 6714 O O . ILE C 1 59 ? 37.980 -13.389 29.175 1.00 54.01 121 ILE C O 1
ATOM 6730 N N . ASN C 1 60 ? 39.321 -12.750 30.876 1.00 53.59 122 ASN C N 1
ATOM 6731 C CA . ASN C 1 60 ? 38.297 -11.951 31.542 1.00 57.75 122 ASN C CA 1
ATOM 6732 C C . ASN C 1 60 ? 37.916 -10.673 30.796 1.00 59.58 122 ASN C C 1
ATOM 6733 O O . ASN C 1 60 ? 36.877 -10.088 31.076 1.00 63.48 122 ASN C O 1
ATOM 6744 N N . ASP C 1 61 ? 38.746 -10.227 29.860 1.00 56.31 123 ASP C N 1
ATOM 6745 C CA . ASP C 1 61 ? 38.360 -9.117 28.997 1.00 58.33 123 ASP C CA 1
ATOM 6746 C C . ASP C 1 61 ? 37.071 -9.475 28.241 1.00 60.78 123 ASP C C 1
ATOM 6747 O O . ASP C 1 61 ? 36.314 -8.593 27.835 1.00 64.09 123 ASP C O 1
ATOM 6756 N N . GLY C 1 62 ? 36.832 -10.771 28.053 1.00 59.50 124 GLY C N 1
ATOM 6757 C CA . GLY C 1 62 ? 35.553 -11.252 27.560 1.00 62.31 124 GLY C CA 1
ATOM 6758 C C . GLY C 1 62 ? 35.384 -11.149 26.056 1.00 62.47 124 GLY C C 1
ATOM 6759 O O . GLY C 1 62 ? 34.280 -11.304 25.542 1.00 65.55 124 GLY C O 1
ATOM 6763 N N . LYS C 1 63 ? 36.485 -10.908 25.352 1.00 60.22 125 LYS C N 1
ATOM 6764 C CA . LYS C 1 63 ? 36.457 -10.703 23.909 1.00 60.67 125 LYS C CA 1
ATOM 6765 C C . LYS C 1 63 ? 36.898 -11.927 23.098 1.00 58.02 125 LYS C C 1
ATOM 6766 O O . LYS C 1 63 ? 36.720 -11.946 21.880 1.00 58.97 125 LYS C O 1
ATOM 6785 N N . ILE C 1 64 ? 37.479 -12.933 23.755 1.00 54.41 126 ILE C N 1
ATOM 6786 C CA . ILE C 1 64 ? 38.016 -14.085 23.031 1.00 51.97 126 ILE C CA 1
ATOM 6787 C C . ILE C 1 64 ? 37.500 -15.449 23.470 1.00 52.03 126 ILE C C 1
ATOM 6788 O O . ILE C 1 64 ? 36.885 -15.609 24.520 1.00 53.47 126 ILE C O 1
ATOM 6804 N N . LYS C 1 65 ? 37.786 -16.422 22.619 1.00 56.16 127 LYS C N 1
ATOM 6805 C CA . LYS C 1 65 ? 37.733 -17.819 22.972 1.00 55.84 127 LYS C CA 1
ATOM 6806 C C . LYS C 1 65 ? 39.170 -18.246 23.166 1.00 52.08 127 LYS C C 1
ATOM 6807 O O . LYS C 1 65 ? 39.987 -18.086 22.264 1.00 51.14 127 LYS C O 1
ATOM 6826 N N . TYR C 1 66 ? 39.494 -18.748 24.348 1.00 45.01 128 TYR C N 1
ATOM 6827 C CA . TYR C 1 66 ? 40.866 -19.128 24.647 1.00 41.73 128 TYR C CA 1
ATOM 6828 C C . TYR C 1 66 ? 40.951 -20.636 24.824 1.00 41.75 128 TYR C C 1
ATOM 6829 O O . TYR C 1 66 ? 40.308 -21.191 25.713 1.00 42.86 128 TYR C O 1
ATOM 6847 N N . ILE C 1 67 ? 41.751 -21.280 23.980 1.00 40.92 129 ILE C N 1
ATOM 6848 C CA . ILE C 1 67 ? 41.903 -22.726 23.991 1.00 41.44 129 ILE C CA 1
ATOM 6849 C C . ILE C 1 67 ? 43.207 -23.113 24.699 1.00 40.08 129 ILE C C 1
ATOM 6850 O O . ILE C 1 67 ? 44.290 -22.596 24.380 1.00 38.58 129 ILE C O 1
ATOM 6866 N N . PHE C 1 68 ? 43.085 -24.046 25.642 1.00 43.96 130 PHE C N 1
ATOM 6867 C CA . PHE C 1 68 ? 44.231 -24.584 26.370 1.00 43.57 130 PHE C CA 1
ATOM 6868 C C . PHE C 1 68 ? 44.781 -25.862 25.757 1.00 44.32 130 PHE C C 1
ATOM 6869 O O . PHE C 1 68 ? 44.130 -26.907 25.792 1.00 46.03 130 PHE C O 1
ATOM 6886 N N . ARG C 1 69 ? 45.979 -25.764 25.187 1.00 38.91 131 ARG C N 1
ATOM 6887 C CA . ARG C 1 69 ? 46.733 -26.936 24.723 1.00 40.21 131 ARG C CA 1
ATOM 6888 C C . ARG C 1 69 ? 47.861 -27.315 25.693 1.00 40.54 131 ARG C C 1
ATOM 6889 O O . ARG C 1 69 ? 48.931 -26.694 25.716 1.00 39.30 131 ARG C O 1
ATOM 6910 N N . ASP C 1 70 ? 47.606 -28.342 26.496 1.00 40.37 132 ASP C N 1
ATOM 6911 C CA . ASP C 1 70 ? 48.640 -28.932 27.315 1.00 41.92 132 ASP C CA 1
ATOM 6912 C C . ASP C 1 70 ? 49.624 -29.636 26.414 1.00 43.16 132 ASP C C 1
ATOM 6913 O O . ASP C 1 70 ? 49.281 -30.581 25.689 1.00 45.07 132 ASP C O 1
ATOM 6922 N N . ALA C 1 71 ? 50.852 -29.162 26.483 1.00 38.20 133 ALA C N 1
ATOM 6923 C CA . ALA C 1 71 ? 51.904 -29.555 25.578 1.00 38.82 133 ALA C CA 1
ATOM 6924 C C . ALA C 1 71 ? 53.204 -29.660 26.374 1.00 39.99 133 ALA C C 1
ATOM 6925 O O . ALA C 1 71 ? 54.106 -28.847 26.216 1.00 37.38 133 ALA C O 1
ATOM 6932 N N . PRO C 1 72 ? 53.296 -30.653 27.264 1.00 48.68 134 PRO C N 1
ATOM 6933 C CA . PRO C 1 72 ? 54.533 -30.805 28.053 1.00 50.91 134 PRO C CA 1
ATOM 6934 C C . PRO C 1 72 ? 55.761 -31.045 27.172 1.00 50.17 134 PRO C C 1
ATOM 6935 O O . PRO C 1 72 ? 55.656 -31.694 26.133 1.00 51.30 134 PRO C O 1
ATOM 6946 N N . ILE C 1 73 ? 56.904 -30.515 27.583 1.00 49.97 135 ILE C N 1
ATOM 6947 C CA . ILE C 1 73 ? 58.148 -30.703 26.855 1.00 47.99 135 ILE C CA 1
ATOM 6948 C C . ILE C 1 73 ? 59.337 -30.847 27.794 1.00 48.34 135 ILE C C 1
ATOM 6949 O O . ILE C 1 73 ? 60.470 -30.995 27.331 1.00 47.24 135 ILE C O 1
ATOM 6965 N N . LEU C 1 74 ? 59.094 -30.804 29.100 1.00 47.69 136 LEU C N 1
ATOM 6966 C CA . LEU C 1 74 ? 60.185 -30.735 30.069 1.00 48.93 136 LEU C CA 1
ATOM 6967 C C . LEU C 1 74 ? 60.376 -32.040 30.834 1.00 52.23 136 LEU C C 1
ATOM 6968 O O . LEU C 1 74 ? 61.230 -32.119 31.714 1.00 53.30 136 LEU C O 1
ATOM 6984 N N . GLY C 1 75 ? 59.592 -33.061 30.505 1.00 48.85 137 GLY C N 1
ATOM 6985 C CA . GLY C 1 75 ? 59.793 -34.371 31.100 1.00 51.16 137 GLY C CA 1
ATOM 6986 C C . GLY C 1 75 ? 58.539 -35.013 31.646 1.00 53.36 137 GLY C C 1
ATOM 6987 O O . GLY C 1 75 ? 57.427 -34.502 31.450 1.00 53.11 137 GLY C O 1
ATOM 6991 N N . ASN C 1 76 ? 58.736 -36.126 32.359 1.00 56.68 138 ASN C N 1
ATOM 6992 C CA . ASN C 1 76 ? 57.632 -36.953 32.822 1.00 58.90 138 ASN C CA 1
ATOM 6993 C C . ASN C 1 76 ? 56.760 -36.278 33.863 1.00 60.30 138 ASN C C 1
ATOM 6994 O O . ASN C 1 76 ? 55.551 -36.496 33.875 1.00 61.39 138 ASN C O 1
ATOM 7005 N N . ALA C 1 77 ? 57.348 -35.471 34.737 1.00 58.06 139 ALA C N 1
ATOM 7006 C CA . ALA C 1 77 ? 56.540 -34.772 35.734 1.00 59.57 139 ALA C CA 1
ATOM 7007 C C . ALA C 1 77 ? 55.523 -33.880 35.030 1.00 58.21 139 ALA C C 1
ATOM 7008 O O . ALA C 1 77 ? 54.354 -33.869 35.395 1.00 58.67 139 ALA C O 1
ATOM 7015 N N . SER C 1 78 ? 55.972 -33.147 34.011 1.00 52.70 140 SER C N 1
ATOM 7016 C CA . SER C 1 78 ? 55.090 -32.263 33.230 1.00 51.05 140 SER C CA 1
ATOM 7017 C C . SER C 1 78 ? 54.019 -33.043 32.456 1.00 50.53 140 SER C C 1
ATOM 7018 O O . SER C 1 78 ? 52.861 -32.636 32.409 1.00 49.84 140 SER C O 1
ATOM 7026 N N . LEU C 1 79 ? 54.423 -34.158 31.844 1.00 55.34 141 LEU C N 1
ATOM 7027 C CA . LEU C 1 79 ? 53.494 -35.079 31.190 1.00 55.41 141 LEU C CA 1
ATOM 7028 C C . LEU C 1 79 ? 52.380 -35.510 32.152 1.00 56.43 141 LEU C C 1
ATOM 7029 O O . LEU C 1 79 ? 51.210 -35.577 31.787 1.00 55.76 141 LEU C O 1
ATOM 7045 N N . LYS C 1 80 ? 52.765 -35.784 33.388 1.00 58.92 142 LYS C N 1
ATOM 7046 C CA . LYS C 1 80 ? 51.830 -36.147 34.447 1.00 60.41 142 LYS C CA 1
ATOM 7047 C C . LYS C 1 80 ? 50.766 -35.064 34.658 1.00 59.35 142 LYS C C 1
ATOM 7048 O O . LYS C 1 80 ? 49.572 -35.311 34.569 1.00 58.91 142 LYS C O 1
ATOM 7067 N N . ALA C 1 81 ? 51.214 -33.855 34.946 1.00 59.61 143 ALA C N 1
ATOM 7068 C CA . ALA C 1 81 ? 50.300 -32.755 35.186 1.00 58.65 143 ALA C CA 1
ATOM 7069 C C . ALA C 1 81 ? 49.358 -32.533 33.994 1.00 56.19 143 ALA C C 1
ATOM 7070 O O . ALA C 1 81 ? 48.179 -32.231 34.177 1.00 55.52 143 ALA C O 1
ATOM 7077 N N . ALA C 1 82 ? 49.874 -32.694 32.776 1.00 54.53 144 ALA C N 1
ATOM 7078 C CA . ALA C 1 82 ? 49.066 -32.477 31.583 1.00 52.68 144 ALA C CA 1
ATOM 7079 C C . ALA C 1 82 ? 47.937 -33.511 31.478 1.00 53.50 144 ALA C C 1
ATOM 7080 O O . ALA C 1 82 ? 46.809 -33.179 31.124 1.00 51.71 144 ALA C O 1
ATOM 7087 N N . LYS C 1 83 ? 48.240 -34.765 31.799 1.00 64.44 145 LYS C N 1
ATOM 7088 C CA . LYS C 1 83 ? 47.229 -35.816 31.751 1.00 65.73 145 LYS C CA 1
ATOM 7089 C C . LYS C 1 83 ? 46.192 -35.622 32.864 1.00 66.43 145 LYS C C 1
ATOM 7090 O O . LYS C 1 83 ? 45.000 -35.839 32.654 1.00 66.41 145 LYS C O 1
ATOM 7109 N N . SER C 1 84 ? 46.653 -35.198 34.037 1.00 61.95 146 SER C N 1
ATOM 7110 C CA . SER C 1 84 ? 45.772 -34.872 35.164 1.00 62.91 146 SER C CA 1
ATOM 7111 C C . SER C 1 84 ? 44.775 -33.768 34.809 1.00 60.86 146 SER C C 1
ATOM 7112 O O . SER C 1 84 ? 43.596 -33.855 35.141 1.00 61.96 146 SER C O 1
ATOM 7120 N N . ALA C 1 85 ? 45.264 -32.733 34.133 1.00 57.53 147 ALA C N 1
ATOM 7121 C CA . ALA C 1 85 ? 44.445 -31.579 33.762 1.00 55.31 147 ALA C CA 1
ATOM 7122 C C . ALA C 1 85 ? 43.279 -31.964 32.848 1.00 54.44 147 ALA C C 1
ATOM 7123 O O . ALA C 1 85 ? 42.136 -31.551 33.067 1.00 54.94 147 ALA C O 1
ATOM 7130 N N . LEU C 1 86 ? 43.586 -32.748 31.818 1.00 59.93 148 LEU C N 1
ATOM 7131 C CA . LEU C 1 86 ? 42.559 -33.303 30.941 1.00 60.69 148 LEU C CA 1
ATOM 7132 C C . LEU C 1 86 ? 41.653 -34.317 31.662 1.00 63.63 148 LEU C C 1
ATOM 7133 O O . LEU C 1 86 ? 40.470 -34.435 31.333 1.00 64.93 148 LEU C O 1
ATOM 7149 N N . ALA C 1 87 ? 42.192 -35.044 32.639 1.00 59.50 149 ALA C N 1
ATOM 7150 C CA . ALA C 1 87 ? 41.360 -35.942 33.436 1.00 63.16 149 ALA C CA 1
ATOM 7151 C C . ALA C 1 87 ? 40.300 -35.134 34.188 1.00 64.64 149 ALA C C 1
ATOM 7152 O O . ALA C 1 87 ? 39.163 -35.581 34.342 1.00 68.65 149 ALA C O 1
ATOM 7159 N N . VAL C 1 88 ? 40.676 -33.931 34.631 1.00 65.61 150 VAL C N 1
ATOM 7160 C CA . VAL C 1 88 ? 39.748 -33.066 35.354 1.00 66.98 150 VAL C CA 1
ATOM 7161 C C . VAL C 1 88 ? 38.731 -32.496 34.381 1.00 65.91 150 VAL C C 1
ATOM 7162 O O . VAL C 1 88 ? 37.555 -32.338 34.711 1.00 69.46 150 VAL C O 1
ATOM 7175 N N . TYR C 1 89 ? 39.196 -32.207 33.174 1.00 61.91 151 TYR C N 1
ATOM 7176 C CA . TYR C 1 89 ? 38.343 -31.660 32.137 1.00 61.56 151 TYR C CA 1
ATOM 7177 C C . TYR C 1 89 ? 37.173 -32.606 31.802 1.00 65.93 151 TYR C C 1
ATOM 7178 O O . TYR C 1 89 ? 36.062 -32.148 31.533 1.00 67.88 151 TYR C O 1
ATOM 7196 N N . PHE C 1 90 ? 37.410 -33.918 31.843 1.00 68.41 152 PHE C N 1
ATOM 7197 C CA . PHE C 1 90 ? 36.376 -34.894 31.492 1.00 73.12 152 PHE C CA 1
ATOM 7198 C C . PHE C 1 90 ? 35.413 -35.174 32.644 1.00 77.96 152 PHE C C 1
ATOM 7199 O O . PHE C 1 90 ? 34.339 -35.737 32.432 1.00 82.09 152 PHE C O 1
ATOM 7216 N N . LEU C 1 91 ? 35.811 -34.797 33.859 1.00 75.72 153 LEU C N 1
ATOM 7217 C CA . LEU C 1 91 ? 34.906 -34.782 35.007 1.00 80.61 153 LEU C CA 1
ATOM 7218 C C . LEU C 1 91 ? 34.001 -33.556 34.959 1.00 81.20 153 LEU C C 1
ATOM 7219 O O . LEU C 1 91 ? 32.785 -33.668 35.071 1.00 85.72 153 LEU C O 1
ATOM 7235 N N . ASP C 1 92 ? 34.602 -32.383 34.785 1.00 80.29 154 ASP C N 1
ATOM 7236 C CA . ASP C 1 92 ? 33.857 -31.129 34.738 1.00 80.94 154 ASP C CA 1
ATOM 7237 C C . ASP C 1 92 ? 34.640 -30.099 33.918 1.00 75.61 154 ASP C C 1
ATOM 7238 O O . ASP C 1 92 ? 35.744 -29.708 34.292 1.00 72.19 154 ASP C O 1
ATOM 7247 N N . LYS C 1 93 ? 34.066 -29.669 32.797 1.00 78.82 155 LYS C N 1
ATOM 7248 C CA . LYS C 1 93 ? 34.708 -28.687 31.929 1.00 74.60 155 LYS C CA 1
ATOM 7249 C C . LYS C 1 93 ? 35.014 -27.392 32.679 1.00 73.93 155 LYS C C 1
ATOM 7250 O O . LYS C 1 93 ? 36.045 -26.754 32.436 1.00 69.80 155 LYS C O 1
ATOM 7269 N N . GLU C 1 94 ? 34.120 -27.025 33.596 1.00 88.09 156 GLU C N 1
ATOM 7270 C CA . GLU C 1 94 ? 34.184 -25.738 34.290 1.00 88.10 156 GLU C CA 1
ATOM 7271 C C . GLU C 1 94 ? 35.205 -25.689 35.433 1.00 86.29 156 GLU C C 1
ATOM 7272 O O . GLU C 1 94 ? 35.409 -24.634 36.038 1.00 86.98 156 GLU C O 1
ATOM 7284 N N . LYS C 1 95 ? 35.823 -26.828 35.737 1.00 68.10 157 LYS C N 1
ATOM 7285 C CA . LYS C 1 95 ? 36.857 -26.896 36.762 1.00 67.18 157 LYS C CA 1
ATOM 7286 C C . LYS C 1 95 ? 38.241 -27.018 36.129 1.00 62.11 157 LYS C C 1
ATOM 7287 O O . LYS C 1 95 ? 39.249 -27.106 36.839 1.00 60.99 157 LYS C O 1
ATOM 7306 N N . TYR C 1 96 ? 38.299 -27.057 34.799 1.00 59.47 158 TYR C N 1
ATOM 7307 C CA . TYR C 1 96 ? 39.579 -27.278 34.130 1.00 55.55 158 TYR C CA 1
ATOM 7308 C C . TYR C 1 96 ? 40.499 -26.085 34.388 1.00 54.56 158 TYR C C 1
ATOM 7309 O O . TYR C 1 96 ? 41.726 -26.240 34.449 1.00 53.10 158 TYR C O 1
ATOM 7327 N N . PHE C 1 97 ? 39.918 -24.897 34.564 1.00 66.76 159 PHE C N 1
ATOM 7328 C CA . PHE C 1 97 ? 40.747 -23.722 34.793 1.00 66.21 159 PHE C CA 1
ATOM 7329 C C . PHE C 1 97 ? 41.337 -23.717 36.202 1.00 68.23 159 PHE C C 1
ATOM 7330 O O . PHE C 1 97 ? 42.488 -23.320 36.401 1.00 67.70 159 PHE C O 1
ATOM 7347 N N . ASP C 1 98 ? 40.543 -24.141 37.177 1.00 67.88 160 ASP C N 1
ATOM 7348 C CA . ASP C 1 98 ? 40.995 -24.145 38.558 1.00 70.01 160 ASP C CA 1
ATOM 7349 C C . ASP C 1 98 ? 42.219 -25.050 38.707 1.00 69.93 160 ASP C C 1
ATOM 7350 O O . ASP C 1 98 ? 43.208 -24.672 39.343 1.00 70.99 160 ASP C O 1
ATOM 7359 N N . PHE C 1 99 ? 42.170 -26.237 38.112 1.00 60.52 161 PHE C N 1
ATOM 7360 C CA . PHE C 1 99 ? 43.351 -27.105 38.106 1.00 60.63 161 PHE C CA 1
ATOM 7361 C C . PHE C 1 99 ? 44.514 -26.439 37.371 1.00 58.34 161 PHE C C 1
ATOM 7362 O O . PHE C 1 99 ? 45.635 -26.378 37.870 1.00 59.42 161 PHE C O 1
ATOM 7379 N N . HIS C 1 100 ? 44.231 -25.977 36.160 1.00 52.90 162 HIS C N 1
ATOM 7380 C CA . HIS C 1 100 ? 45.211 -25.312 35.321 1.00 50.43 162 HIS C CA 1
ATOM 7381 C C . HIS C 1 100 ? 45.969 -24.250 36.110 1.00 51.12 162 HIS C C 1
ATOM 7382 O O . HIS C 1 100 ? 47.201 -24.221 36.107 1.00 51.31 162 HIS C O 1
ATOM 7396 N N . HIS C 1 101 ? 45.226 -23.399 36.808 1.00 55.35 163 HIS C N 1
ATOM 7397 C CA . HIS C 1 101 ? 45.812 -22.249 37.494 1.00 55.89 163 HIS C CA 1
ATOM 7398 C C . HIS C 1 101 ? 46.551 -22.699 38.745 1.00 58.84 163 HIS C C 1
ATOM 7399 O O . HIS C 1 101 ? 47.609 -22.172 39.081 1.00 59.23 163 HIS C O 1
ATOM 7413 N N . ALA C 1 102 ? 45.965 -23.669 39.431 1.00 56.71 164 ALA C N 1
ATOM 7414 C CA . ALA C 1 102 ? 46.586 -24.300 40.592 1.00 59.83 164 ALA C CA 1
ATOM 7415 C C . ALA C 1 102 ? 47.965 -24.873 40.253 1.00 60.11 164 ALA C C 1
ATOM 7416 O O . ALA C 1 102 ? 48.931 -24.706 41.002 1.00 61.71 164 ALA C O 1
ATOM 7423 N N . ALA C 1 103 ? 48.046 -25.549 39.117 1.00 57.03 165 ALA C N 1
ATOM 7424 C CA . ALA C 1 103 ? 49.296 -26.146 38.687 1.00 57.48 165 ALA C CA 1
ATOM 7425 C C . ALA C 1 103 ? 50.331 -25.086 38.272 1.00 56.21 165 ALA C C 1
ATOM 7426 O O . ALA C 1 103 ? 51.531 -25.305 38.424 1.00 56.91 165 ALA C O 1
ATOM 7433 N N . LEU C 1 104 ? 49.888 -23.950 37.743 1.00 57.84 166 LEU C N 1
ATOM 7434 C CA . LEU C 1 104 ? 50.843 -22.909 37.349 1.00 55.99 166 LEU C CA 1
ATOM 7435 C C . LEU C 1 104 ? 51.382 -22.192 38.583 1.00 57.78 166 LEU C C 1
ATOM 7436 O O . LEU C 1 104 ? 52.503 -21.677 38.578 1.00 57.91 166 LEU C O 1
ATOM 7452 N N . SER C 1 105 ? 50.577 -22.166 39.639 1.00 58.93 167 SER C N 1
ATOM 7453 C CA . SER C 1 105 ? 50.983 -21.574 40.905 1.00 60.80 167 SER C CA 1
ATOM 7454 C C . SER C 1 105 ? 51.833 -22.541 41.716 1.00 63.50 167 SER C C 1
ATOM 7455 O O . SER C 1 105 ? 52.617 -22.130 42.575 1.00 64.46 167 SER C O 1
ATOM 7463 N N . HIS C 1 106 ? 51.660 -23.829 41.435 1.00 71.71 168 HIS C N 1
ATOM 7464 C CA . HIS C 1 106 ? 52.406 -24.898 42.093 1.00 75.15 168 HIS C CA 1
ATOM 7465 C C . HIS C 1 106 ? 53.911 -24.665 42.043 1.00 75.47 168 HIS C C 1
ATOM 7466 O O . HIS C 1 106 ? 54.493 -24.529 40.958 1.00 74.28 168 HIS C O 1
ATOM 7480 N N . LYS C 1 107 ? 54.534 -24.621 43.219 1.00 75.95 169 LYS C N 1
ATOM 7481 C CA . LYS C 1 107 ? 55.984 -24.488 43.333 1.00 75.95 169 LYS C CA 1
ATOM 7482 C C . LYS C 1 107 ? 56.665 -25.860 43.373 1.00 77.60 169 LYS C C 1
ATOM 7483 O O . LYS C 1 107 ? 56.233 -26.771 44.085 1.00 79.42 169 LYS C O 1
ATOM 7502 N N . GLY C 1 108 ? 57.731 -26.002 42.599 1.00 75.45 170 GLY C N 1
ATOM 7503 C CA . GLY C 1 108 ? 58.492 -27.238 42.584 1.00 77.20 170 GLY C CA 1
ATOM 7504 C C . GLY C 1 108 ? 57.907 -28.252 41.628 1.00 77.77 170 GLY C C 1
ATOM 7505 O O . GLY C 1 108 ? 56.896 -27.994 40.981 1.00 76.80 170 GLY C O 1
ATOM 7509 N N . GLU C 1 109 ? 58.540 -29.415 41.536 1.00 85.26 171 GLU C N 1
ATOM 7510 C CA . GLU C 1 109 ? 58.137 -30.397 40.542 1.00 85.19 171 GLU C CA 1
ATOM 7511 C C . GLU C 1 109 ? 56.987 -31.266 41.022 1.00 86.77 171 GLU C C 1
ATOM 7512 O O . GLU C 1 109 ? 56.801 -31.487 42.219 1.00 88.86 171 GLU C O 1
ATOM 7524 N N . PHE C 1 110 ? 56.221 -31.749 40.051 1.00 68.93 172 PHE C N 1
ATOM 7525 C CA . PHE C 1 110 ? 54.994 -32.486 40.298 1.00 69.61 172 PHE C CA 1
ATOM 7526 C C . PHE C 1 110 ? 55.266 -33.939 40.666 1.00 71.12 172 PHE C C 1
ATOM 7527 O O . PHE C 1 110 ? 56.106 -34.606 40.057 1.00 70.98 172 PHE C O 1
ATOM 7544 N N . SER C 1 111 ? 54.532 -34.415 41.662 1.00 74.78 173 SER C N 1
ATOM 7545 C CA . SER C 1 111 ? 54.561 -35.815 42.053 1.00 76.68 173 SER C CA 1
ATOM 7546 C C . SER C 1 111 ? 53.121 -36.319 42.108 1.00 77.87 173 SER C C 1
ATOM 7547 O O . SER C 1 111 ? 52.183 -35.522 42.147 1.00 76.42 173 SER C O 1
ATOM 7555 N N . ASP C 1 112 ? 52.949 -37.637 42.093 1.00 85.32 174 ASP C N 1
ATOM 7556 C CA . ASP C 1 112 ? 51.622 -38.241 42.145 1.00 86.41 174 ASP C CA 1
ATOM 7557 C C . ASP C 1 112 ? 50.802 -37.635 43.282 1.00 86.95 174 ASP C C 1
ATOM 7558 O O . ASP C 1 112 ? 49.577 -37.532 43.194 1.00 86.70 174 ASP C O 1
ATOM 7567 N N . GLU C 1 113 ? 51.500 -37.222 44.339 1.00 89.74 175 GLU C N 1
ATOM 7568 C CA . GLU C 1 113 ? 50.866 -36.756 45.565 1.00 90.73 175 GLU C CA 1
ATOM 7569 C C . GLU C 1 113 ? 50.488 -35.287 45.486 1.00 88.53 175 GLU C C 1
ATOM 7570 O O . GLU C 1 113 ? 49.373 -34.917 45.842 1.00 88.69 175 GLU C O 1
ATOM 7582 N N . SER C 1 114 ? 51.418 -34.449 45.034 1.00 82.99 176 SER C N 1
ATOM 7583 C CA . SER C 1 114 ? 51.156 -33.015 44.954 1.00 81.23 176 SER C CA 1
ATOM 7584 C C . SER C 1 114 ? 50.062 -32.748 43.925 1.00 78.80 176 SER C C 1
ATOM 7585 O O . SER C 1 114 ? 49.298 -31.792 44.056 1.00 77.70 176 SER C O 1
ATOM 7593 N N . ILE C 1 115 ? 49.976 -33.606 42.911 1.00 76.19 177 ILE C N 1
ATOM 7594 C CA . ILE C 1 115 ? 48.913 -33.485 41.917 1.00 74.06 177 ILE C CA 1
ATOM 7595 C C . ILE C 1 115 ? 47.572 -33.761 42.597 1.00 75.19 177 ILE C C 1
ATOM 7596 O O . ILE C 1 115 ? 46.606 -33.037 42.366 1.00 73.54 177 ILE C O 1
ATOM 7612 N N . LEU C 1 116 ? 47.513 -34.786 43.445 1.00 80.67 178 LEU C N 1
ATOM 7613 C CA . LEU C 1 116 ? 46.287 -35.071 44.190 1.00 82.35 178 LEU C CA 1
ATOM 7614 C C . LEU C 1 116 ? 45.889 -33.905 45.103 1.00 82.52 178 LEU C C 1
ATOM 7615 O O . LEU C 1 116 ? 44.711 -33.576 45.190 1.00 82.14 178 LEU C O 1
ATOM 7631 N N . ASP C 1 117 ? 46.863 -33.295 45.777 1.00 86.70 179 ASP C N 1
ATOM 7632 C CA . ASP C 1 117 ? 46.600 -32.139 46.632 1.00 87.39 179 ASP C CA 1
ATOM 7633 C C . ASP C 1 117 ? 45.793 -31.085 45.881 1.00 84.86 179 ASP C C 1
ATOM 7634 O O . ASP C 1 117 ? 44.773 -30.602 46.373 1.00 84.91 179 ASP C O 1
ATOM 7643 N N . ILE C 1 118 ? 46.263 -30.745 44.683 1.00 87.74 180 ILE C N 1
ATOM 7644 C CA . ILE C 1 118 ? 45.602 -29.750 43.839 1.00 85.11 180 ILE C CA 1
ATOM 7645 C C . ILE C 1 118 ? 44.140 -30.123 43.610 1.00 84.56 180 ILE C C 1
ATOM 7646 O O . ILE C 1 118 ? 43.256 -29.272 43.703 1.00 83.99 180 ILE C O 1
ATOM 7662 N N . VAL C 1 119 ? 43.900 -31.395 43.304 1.00 78.57 181 VAL C N 1
ATOM 7663 C CA . VAL C 1 119 ? 42.549 -31.893 43.079 1.00 78.59 181 VAL C CA 1
ATOM 7664 C C . VAL C 1 119 ? 41.696 -31.657 44.330 1.00 81.40 181 VAL C C 1
ATOM 7665 O O . VAL C 1 119 ? 40.564 -31.182 44.220 1.00 82.86 181 VAL C O 1
ATOM 7678 N N . LYS C 1 120 ? 42.252 -31.956 45.507 1.00 93.99 182 LYS C N 1
ATOM 7679 C CA . LYS C 1 120 ? 41.561 -31.705 46.775 1.00 99.20 182 LYS C CA 1
ATOM 7680 C C . LYS C 1 120 ? 40.977 -30.294 46.795 1.00 97.65 182 LYS C C 1
ATOM 7681 O O . LYS C 1 120 ? 39.771 -30.104 46.929 1.00 100.23 182 LYS C O 1
ATOM 7700 N N . ASN C 1 121 ? 41.858 -29.312 46.631 1.00 91.78 183 ASN C N 1
ATOM 7701 C CA . ASN C 1 121 ? 41.525 -27.911 46.841 1.00 91.11 183 ASN C CA 1
ATOM 7702 C C . ASN C 1 121 ? 40.503 -27.330 45.854 1.00 88.73 183 ASN C C 1
ATOM 7703 O O . ASN C 1 121 ? 39.876 -26.316 46.159 1.00 90.34 183 ASN C O 1
ATOM 7714 N N . ILE C 1 122 ? 40.330 -27.962 44.690 1.00 81.58 184 ILE C N 1
ATOM 7715 C CA . ILE C 1 122 ? 39.406 -27.455 43.662 1.00 79.87 184 ILE C CA 1
ATOM 7716 C C . ILE C 1 122 ? 38.087 -28.235 43.511 1.00 83.78 184 ILE C C 1
ATOM 7717 O O . ILE C 1 122 ? 37.612 -28.445 42.391 1.00 81.84 184 ILE C O 1
ATOM 7733 N N . GLY C 1 123 ? 37.494 -28.664 44.620 1.00 89.84 185 GLY C N 1
ATOM 7734 C CA . GLY C 1 123 ? 36.106 -29.096 44.594 1.00 94.43 185 GLY C CA 1
ATOM 7735 C C . GLY C 1 123 ? 35.791 -30.582 44.564 1.00 97.60 185 GLY C C 1
ATOM 7736 O O . GLY C 1 123 ? 34.665 -30.962 44.896 1.00 103.12 185 GLY C O 1
ATOM 7740 N N . ILE C 1 124 ? 36.743 -31.423 44.165 1.00 99.53 186 ILE C N 1
ATOM 7741 C CA . ILE C 1 124 ? 36.540 -32.877 44.221 1.00 102.94 186 ILE C CA 1
ATOM 7742 C C . ILE C 1 124 ? 37.816 -33.558 44.702 1.00 102.29 186 ILE C C 1
ATOM 7743 O O . ILE C 1 124 ? 38.879 -32.964 44.637 1.00 98.25 186 ILE C O 1
ATOM 7759 N N . ASP C 1 125 ? 37.717 -34.791 45.195 1.00 106.00 187 ASP C N 1
ATOM 7760 C CA . ASP C 1 125 ? 38.894 -35.482 45.731 1.00 106.23 187 ASP C CA 1
ATOM 7761 C C . ASP C 1 125 ? 39.166 -36.805 45.014 1.00 106.56 187 ASP C C 1
ATOM 7762 O O . ASP C 1 125 ? 38.407 -37.231 44.132 1.00 106.07 187 ASP C O 1
ATOM 7771 N N . GLU C 1 126 ? 40.260 -37.449 45.421 1.00 115.79 188 GLU C N 1
ATOM 7772 C CA . GLU C 1 126 ? 40.700 -38.701 44.824 1.00 116.41 188 GLU C CA 1
ATOM 7773 C C . GLU C 1 126 ? 39.598 -39.742 44.854 1.00 121.61 188 GLU C C 1
ATOM 7774 O O . GLU C 1 126 ? 39.516 -40.549 45.781 1.00 127.33 188 GLU C O 1
ATOM 7786 N N . ASP C 1 127 ? 38.747 -39.714 43.837 1.00 116.60 189 ASP C N 1
ATOM 7787 C CA . ASP C 1 127 ? 37.702 -40.714 43.691 1.00 121.31 189 ASP C CA 1
ATOM 7788 C C . ASP C 1 127 ? 37.668 -41.112 42.225 1.00 118.14 189 ASP C C 1
ATOM 7789 O O . ASP C 1 127 ? 38.569 -41.802 41.749 1.00 116.30 189 ASP C O 1
ATOM 7798 N N . ASP C 1 128 ? 36.650 -40.657 41.503 1.00 121.19 190 ASP C N 1
ATOM 7799 C CA . ASP C 1 128 ? 36.560 -40.897 40.072 1.00 118.27 190 ASP C CA 1
ATOM 7800 C C . ASP C 1 128 ? 37.668 -40.174 39.306 1.00 111.36 190 ASP C C 1
ATOM 7801 O O . ASP C 1 128 ? 37.790 -40.342 38.092 1.00 109.27 190 ASP C O 1
ATOM 7810 N N . PHE C 1 129 ? 38.476 -39.382 40.008 1.00 95.15 191 PHE C N 1
ATOM 7811 C CA . PHE C 1 129 ? 39.603 -38.709 39.372 1.00 88.94 191 PHE C CA 1
ATOM 7812 C C . PHE C 1 129 ? 40.615 -39.749 38.904 1.00 88.16 191 PHE C C 1
ATOM 7813 O O . PHE C 1 129 ? 41.196 -39.629 37.819 1.00 85.21 191 PHE C O 1
ATOM 7830 N N . ASN C 1 130 ? 40.822 -40.771 39.730 1.00 89.02 192 ASN C N 1
ATOM 7831 C CA . ASN C 1 130 ? 41.684 -41.883 39.354 1.00 89.09 192 ASN C CA 1
ATOM 7832 C C . ASN C 1 130 ? 41.039 -42.701 38.242 1.00 90.12 192 ASN C C 1
ATOM 7833 O O . ASN C 1 130 ? 41.720 -43.162 37.333 1.00 87.70 192 ASN C O 1
ATOM 7844 N N . ASP C 1 131 ? 39.723 -42.867 38.310 1.00 101.84 193 ASP C N 1
ATOM 7845 C CA . ASP C 1 131 ? 39.002 -43.604 37.282 1.00 103.56 193 ASP C CA 1
ATOM 7846 C C . ASP C 1 131 ? 39.030 -42.864 35.948 1.00 98.72 193 ASP C C 1
ATOM 7847 O O . ASP C 1 131 ? 38.976 -43.482 34.887 1.00 98.58 193 ASP C O 1
ATOM 7856 N N . SER C 1 132 ? 39.103 -41.539 36.003 1.00 96.91 194 SER C N 1
ATOM 7857 C CA . SER C 1 132 ? 39.228 -40.742 34.788 1.00 92.46 194 SER C CA 1
ATOM 7858 C C . SER C 1 132 ? 40.545 -41.078 34.090 1.00 89.88 194 SER C C 1
ATOM 7859 O O . SER C 1 132 ? 40.547 -41.408 32.904 1.00 89.21 194 SER C O 1
ATOM 7867 N N . ILE C 1 133 ? 41.652 -41.001 34.836 1.00 82.53 195 ILE C N 1
ATOM 7868 C CA . ILE C 1 133 ? 42.972 -41.448 34.364 1.00 81.36 195 ILE C CA 1
ATOM 7869 C C . ILE C 1 133 ? 42.905 -42.784 33.635 1.00 83.40 195 ILE C C 1
ATOM 7870 O O . ILE C 1 133 ? 43.573 -42.966 32.621 1.00 81.33 195 ILE C O 1
ATOM 7886 N N . LYS C 1 134 ? 42.107 -43.715 34.157 1.00 89.14 196 LYS C N 1
ATOM 7887 C CA . LYS C 1 134 ? 41.994 -45.045 33.563 1.00 92.08 196 LYS C CA 1
ATOM 7888 C C . LYS C 1 134 ? 41.012 -45.063 32.385 1.00 91.20 196 LYS C C 1
ATOM 7889 O O . LYS C 1 134 ? 41.366 -45.502 31.287 1.00 90.66 196 LYS C O 1
ATOM 7908 N N . ASP C 1 135 ? 39.782 -44.598 32.624 1.00 89.61 197 ASP C N 1
ATOM 7909 C CA . ASP C 1 135 ? 38.708 -44.659 31.626 1.00 89.53 197 ASP C CA 1
ATOM 7910 C C . ASP C 1 135 ? 39.037 -43.878 30.369 1.00 84.64 197 ASP C C 1
ATOM 7911 O O . ASP C 1 135 ? 38.824 -44.373 29.260 1.00 85.07 197 ASP C O 1
ATOM 7920 N N . ASN C 1 136 ? 39.537 -42.656 30.549 1.00 79.19 198 ASN C N 1
ATOM 7921 C CA . ASN C 1 136 ? 39.841 -41.765 29.434 1.00 74.62 198 ASN C CA 1
ATOM 7922 C C . ASN C 1 136 ? 41.323 -41.756 29.068 1.00 71.87 198 ASN C C 1
ATOM 7923 O O . ASN C 1 136 ? 41.812 -40.785 28.480 1.00 68.79 198 ASN C O 1
ATOM 7934 N N . ALA C 1 137 ? 42.039 -42.826 29.421 1.00 72.47 199 ALA C N 1
ATOM 7935 C CA . ALA C 1 137 ? 43.481 -42.893 29.163 1.00 69.39 199 ALA C CA 1
ATOM 7936 C C . ALA C 1 137 ? 43.771 -42.723 27.674 1.00 67.02 199 ALA C C 1
ATOM 7937 O O . ALA C 1 137 ? 44.622 -41.918 27.287 1.00 64.26 199 ALA C O 1
ATOM 7944 N N . ASP C 1 138 ? 43.054 -43.472 26.835 1.00 74.81 200 ASP C N 1
ATOM 7945 C CA . ASP C 1 138 ? 43.220 -43.330 25.390 1.00 72.95 200 ASP C CA 1
ATOM 7946 C C . ASP C 1 138 ? 42.839 -41.924 24.883 1.00 70.27 200 ASP C C 1
ATOM 7947 O O . ASP C 1 138 ? 43.537 -41.336 24.055 1.00 68.36 200 ASP C O 1
ATOM 7956 N N . LYS C 1 139 ? 41.722 -41.405 25.380 1.00 69.92 201 LYS C N 1
ATOM 7957 C CA . LYS C 1 139 ? 41.235 -40.086 25.004 1.00 67.46 201 LYS C CA 1
ATOM 7958 C C . LYS C 1 139 ? 42.213 -38.984 25.418 1.00 65.53 201 LYS C C 1
ATOM 7959 O O . LYS C 1 139 ? 42.456 -38.035 24.673 1.00 63.34 201 LYS C O 1
ATOM 7978 N N . ILE C 1 140 ? 42.768 -39.122 26.616 1.00 63.70 202 ILE C N 1
ATOM 7979 C CA . ILE C 1 140 ? 43.753 -38.179 27.120 1.00 62.56 202 ILE C CA 1
ATOM 7980 C C . ILE C 1 140 ? 45.049 -38.323 26.335 1.00 62.17 202 ILE C C 1
ATOM 7981 O O . ILE C 1 140 ? 45.645 -37.323 25.914 1.00 59.88 202 ILE C O 1
ATOM 7997 N N . GLU C 1 141 ? 45.475 -39.575 26.147 1.00 63.10 203 GLU C N 1
ATOM 7998 C CA . GLU C 1 141 ? 46.701 -39.881 25.412 1.00 62.93 203 GLU C CA 1
ATOM 7999 C C . GLU C 1 141 ? 46.674 -39.240 24.014 1.00 61.03 203 GLU C C 1
ATOM 8000 O O . GLU C 1 141 ? 47.625 -38.564 23.610 1.00 59.64 203 GLU C O 1
ATOM 8012 N N . GLN C 1 142 ? 45.566 -39.427 23.297 1.00 68.43 204 GLN C N 1
ATOM 8013 C CA . GLN C 1 142 ? 45.419 -38.902 21.939 1.00 67.06 204 GLN C CA 1
ATOM 8014 C C . GLN C 1 142 ? 45.474 -37.365 21.869 1.00 64.45 204 GLN C C 1
ATOM 8015 O O . GLN C 1 142 ? 46.039 -36.794 20.933 1.00 63.42 204 GLN C O 1
ATOM 8029 N N . MET C 1 143 ? 44.881 -36.704 22.856 1.00 55.87 205 MET C N 1
ATOM 8030 C CA . MET C 1 143 ? 44.808 -35.242 22.871 1.00 53.26 205 MET C CA 1
ATOM 8031 C C . MET C 1 143 ? 46.174 -34.613 23.140 1.00 52.04 205 MET C C 1
ATOM 8032 O O . MET C 1 143 ? 46.613 -33.696 22.440 1.00 50.13 205 MET C O 1
ATOM 8046 N N . ILE C 1 144 ? 46.842 -35.123 24.164 1.00 51.24 206 ILE C N 1
ATOM 8047 C CA . ILE C 1 144 ? 48.188 -34.701 24.490 1.00 50.77 206 ILE C CA 1
ATOM 8048 C C . ILE C 1 144 ? 49.152 -35.079 23.375 1.00 50.95 206 ILE C C 1
ATOM 8049 O O . ILE C 1 144 ? 50.040 -34.291 23.023 1.00 49.22 206 ILE C O 1
ATOM 8065 N N . ASN C 1 145 ? 48.975 -36.261 22.790 1.00 52.80 207 ASN C N 1
ATOM 8066 C CA . ASN C 1 145 ? 49.890 -36.681 21.734 1.00 52.91 207 ASN C CA 1
ATOM 8067 C C . ASN C 1 145 ? 49.780 -35.748 20.542 1.00 51.16 207 ASN C C 1
ATOM 8068 O O . ASN C 1 145 ? 50.798 -35.295 20.017 1.00 50.06 207 ASN C O 1
ATOM 8079 N N . ASN C 1 146 ? 48.547 -35.443 20.130 1.00 51.39 208 ASN C N 1
ATOM 8080 C CA . ASN C 1 146 ? 48.347 -34.547 19.005 1.00 50.51 208 ASN C CA 1
ATOM 8081 C C . ASN C 1 146 ? 48.873 -33.151 19.317 1.00 48.44 208 ASN C C 1
ATOM 8082 O O . ASN C 1 146 ? 49.346 -32.463 18.423 1.00 48.29 208 ASN C O 1
ATOM 8093 N N . SER C 1 147 ? 48.808 -32.732 20.577 1.00 47.47 209 SER C N 1
ATOM 8094 C CA . SER C 1 147 ? 49.292 -31.396 20.927 1.00 45.03 209 SER C CA 1
ATOM 8095 C C . SER C 1 147 ? 50.817 -31.366 20.828 1.00 44.76 209 SER C C 1
ATOM 8096 O O . SER C 1 147 ? 51.389 -30.413 20.289 1.00 43.41 209 SER C O 1
ATOM 8104 N N . ARG C 1 148 ? 51.467 -32.424 21.316 1.00 47.88 210 ARG C N 1
ATOM 8105 C CA . ARG C 1 148 ? 52.925 -32.482 21.301 1.00 47.96 210 ARG C CA 1
ATOM 8106 C C . ARG C 1 148 ? 53.396 -32.520 19.867 1.00 48.60 210 ARG C C 1
ATOM 8107 O O . ARG C 1 148 ? 54.373 -31.868 19.504 1.00 46.86 210 ARG C O 1
ATOM 8128 N N . LEU C 1 149 ? 52.676 -33.268 19.044 1.00 50.36 211 LEU C N 1
ATOM 8129 C CA . LEU C 1 149 ? 53.018 -33.360 17.631 1.00 50.82 211 LEU C CA 1
ATOM 8130 C C . LEU C 1 149 ? 52.790 -32.024 16.923 1.00 50.14 211 LEU C C 1
ATOM 8131 O O . LEU C 1 149 ? 53.613 -31.609 16.107 1.00 50.07 211 LEU C O 1
ATOM 8147 N N . LEU C 1 150 ? 51.673 -31.365 17.216 1.00 49.27 212 LEU C N 1
ATOM 8148 C CA . LEU C 1 150 ? 51.400 -30.061 16.623 1.00 48.79 212 LEU C CA 1
ATOM 8149 C C . LEU C 1 150 ? 52.562 -29.091 16.924 1.00 47.25 212 LEU C C 1
ATOM 8150 O O . LEU C 1 150 ? 53.076 -28.421 16.028 1.00 47.85 212 LEU C O 1
ATOM 8166 N N . VAL C 1 151 ? 52.998 -29.062 18.177 1.00 43.38 213 VAL C N 1
ATOM 8167 C CA . VAL C 1 151 ? 54.137 -28.242 18.571 1.00 41.46 213 VAL C CA 1
ATOM 8168 C C . VAL C 1 151 ? 55.414 -28.544 17.790 1.00 42.25 213 VAL C C 1
ATOM 8169 O O . VAL C 1 151 ? 56.112 -27.595 17.400 1.00 41.65 213 VAL C O 1
ATOM 8182 N N . ARG C 1 152 ? 55.748 -29.827 17.581 1.00 48.14 214 ARG C N 1
ATOM 8183 C CA . ARG C 1 152 ? 56.973 -30.160 16.857 1.00 48.95 214 ARG C CA 1
ATOM 8184 C C . ARG C 1 152 ? 56.814 -29.678 15.427 1.00 50.45 214 ARG C C 1
ATOM 8185 O O . ARG C 1 152 ? 57.787 -29.254 14.812 1.00 50.40 214 ARG C O 1
ATOM 8206 N N . ASP C 1 153 ? 55.586 -29.740 14.903 1.00 51.42 215 ASP C N 1
ATOM 8207 C CA . ASP C 1 153 ? 55.321 -29.385 13.499 1.00 53.71 215 ASP C CA 1
ATOM 8208 C C . ASP C 1 153 ? 55.368 -27.871 13.250 1.00 53.82 215 ASP C C 1
ATOM 8209 O O . ASP C 1 153 ? 55.697 -27.438 12.141 1.00 55.01 215 ASP C O 1
ATOM 8218 N N . LEU C 1 154 ? 55.018 -27.080 14.270 1.00 48.75 216 LEU C N 1
ATOM 8219 C CA . LEU C 1 154 ? 55.064 -25.611 14.171 1.00 48.09 216 LEU C CA 1
ATOM 8220 C C . LEU C 1 154 ? 56.469 -25.087 14.422 1.00 47.48 216 LEU C C 1
ATOM 8221 O O . LEU C 1 154 ? 56.730 -23.909 14.227 1.00 47.45 216 LEU C O 1
ATOM 8237 N N . GLY C 1 155 ? 57.360 -25.976 14.859 1.00 44.69 217 GLY C N 1
ATOM 8238 C CA . GLY C 1 155 ? 58.771 -25.658 15.028 1.00 44.25 217 GLY C CA 1
ATOM 8239 C C . GLY C 1 155 ? 59.068 -24.724 16.195 1.00 41.27 217 GLY C C 1
ATOM 8240 O O . GLY C 1 155 ? 60.056 -23.985 16.174 1.00 41.47 217 GLY C O 1
ATOM 8244 N N . VAL C 1 156 ? 58.217 -24.764 17.216 1.00 39.33 218 VAL C N 1
ATOM 8245 C CA . VAL C 1 156 ? 58.426 -23.964 18.415 1.00 36.67 218 VAL C CA 1
ATOM 8246 C C . VAL C 1 156 ? 59.061 -24.789 19.531 1.00 35.28 218 VAL C C 1
ATOM 8247 O O . VAL C 1 156 ? 58.436 -25.676 20.085 1.00 34.81 218 VAL C O 1
ATOM 8260 N N . GLY C 1 157 ? 60.301 -24.464 19.878 1.00 39.45 219 GLY C N 1
ATOM 8261 C CA . GLY C 1 157 ? 61.084 -25.300 20.773 1.00 38.80 219 GLY C CA 1
ATOM 8262 C C . GLY C 1 157 ? 60.812 -25.179 22.265 1.00 37.18 219 GLY C C 1
ATOM 8263 O O . GLY C 1 157 ? 61.118 -26.109 23.027 1.00 37.28 219 GLY C O 1
ATOM 8267 N N . GLY C 1 158 ? 60.242 -24.056 22.693 1.00 34.01 220 GLY C N 1
ATOM 8268 C CA . GLY C 1 158 ? 60.009 -23.806 24.103 1.00 32.51 220 GLY C CA 1
ATOM 8269 C C . GLY C 1 158 ? 58.577 -23.428 24.388 1.00 31.69 220 GLY C C 1
ATOM 8270 O O . GLY C 1 158 ? 57.762 -23.317 23.468 1.00 32.14 220 GLY C O 1
ATOM 8274 N N . THR C 1 159 ? 58.277 -23.249 25.671 1.00 32.63 221 THR C N 1
ATOM 8275 C CA . THR C 1 159 ? 56.969 -22.828 26.121 1.00 32.27 221 THR C CA 1
ATOM 8276 C C . THR C 1 159 ? 57.144 -21.571 26.932 1.00 31.97 221 THR C C 1
ATOM 8277 O O . THR C 1 159 ? 58.230 -21.328 27.459 1.00 32.20 221 THR C O 1
ATOM 8288 N N . PRO C 1 160 ? 56.092 -20.745 27.004 1.00 32.54 222 PRO C N 1
ATOM 8289 C CA . PRO C 1 160 ? 54.849 -20.960 26.254 1.00 32.35 222 PRO C CA 1
ATOM 8290 C C . PRO C 1 160 ? 54.966 -20.452 24.835 1.00 32.65 222 PRO C C 1
ATOM 8291 O O . PRO C 1 160 ? 56.010 -19.932 24.440 1.00 33.28 222 PRO C O 1
ATOM 8302 N N . PHE C 1 161 ? 53.905 -20.643 24.064 1.00 33.02 223 PHE C N 1
ATOM 8303 C CA . PHE C 1 161 ? 53.657 -19.796 22.924 1.00 33.99 223 PHE C CA 1
ATOM 8304 C C . PHE C 1 161 ? 52.162 -19.745 22.721 1.00 33.85 223 PHE C C 1
ATOM 8305 O O . PHE C 1 161 ? 51.420 -20.601 23.217 1.00 33.44 223 PHE C O 1
ATOM 8322 N N . LEU C 1 162 ? 51.730 -18.719 21.999 1.00 36.09 224 LEU C N 1
ATOM 8323 C CA . LEU C 1 162 ? 50.338 -18.360 21.926 1.00 36.47 224 LEU C CA 1
ATOM 8324 C C . LEU C 1 162 ? 49.987 -17.989 20.492 1.00 38.58 224 LEU C C 1
ATOM 8325 O O . LEU C 1 162 ? 50.655 -17.147 19.871 1.00 40.39 224 LEU C O 1
ATOM 8341 N N . ILE C 1 163 ? 48.941 -18.616 19.963 1.00 36.64 225 ILE C N 1
ATOM 8342 C CA . ILE C 1 163 ? 48.468 -18.302 18.619 1.00 38.54 225 ILE C CA 1
ATOM 8343 C C . ILE C 1 163 ? 47.166 -17.515 18.729 1.00 38.75 225 ILE C C 1
ATOM 8344 O O . ILE C 1 163 ? 46.245 -17.914 19.443 1.00 38.03 225 ILE C O 1
ATOM 8360 N N . ILE C 1 164 ? 47.116 -16.380 18.039 1.00 41.25 226 ILE C N 1
ATOM 8361 C CA . ILE C 1 164 ? 45.888 -15.608 17.890 1.00 42.38 226 ILE C CA 1
ATOM 8362 C C . ILE C 1 164 ? 45.746 -15.245 16.435 1.00 45.05 226 ILE C C 1
ATOM 8363 O O . ILE C 1 164 ? 46.591 -14.554 15.868 1.00 46.59 226 ILE C O 1
ATOM 8379 N N . GLY C 1 165 ? 44.680 -15.737 15.822 1.00 47.28 227 GLY C N 1
ATOM 8380 C CA . GLY C 1 165 ? 44.454 -15.508 14.409 1.00 50.12 227 GLY C CA 1
ATOM 8381 C C . GLY C 1 165 ? 45.632 -15.993 13.591 1.00 51.69 227 GLY C C 1
ATOM 8382 O O . GLY C 1 165 ? 45.956 -17.176 13.589 1.00 50.98 227 GLY C O 1
ATOM 8386 N N . ASP C 1 166 ? 46.292 -15.061 12.920 1.00 53.88 228 ASP C N 1
ATOM 8387 C CA . ASP C 1 166 ? 47.407 -15.381 12.031 1.00 56.50 228 ASP C CA 1
ATOM 8388 C C . ASP C 1 166 ? 48.767 -15.151 12.709 1.00 55.16 228 ASP C C 1
ATOM 8389 O O . ASP C 1 166 ? 49.821 -15.251 12.070 1.00 56.71 228 ASP C O 1
ATOM 8398 N N . SER C 1 167 ? 48.742 -14.878 14.010 1.00 49.14 229 SER C N 1
ATOM 8399 C CA . SER C 1 167 ? 49.953 -14.493 14.729 1.00 48.04 229 SER C CA 1
ATOM 8400 C C . SER C 1 167 ? 50.382 -15.553 15.730 1.00 45.09 229 SER C C 1
ATOM 8401 O O . SER C 1 167 ? 49.544 -16.164 16.370 1.00 42.90 229 SER C O 1
ATOM 8409 N N . LEU C 1 168 ? 51.693 -15.752 15.858 1.00 46.82 230 LEU C N 1
ATOM 8410 C CA . LEU C 1 168 ? 52.257 -16.685 16.837 1.00 44.55 230 LEU C CA 1
ATOM 8411 C C . LEU C 1 168 ? 53.253 -15.924 17.728 1.00 43.83 230 LEU C C 1
ATOM 8412 O O . LEU C 1 168 ? 54.265 -15.395 17.243 1.00 46.09 230 LEU C O 1
ATOM 8428 N N . PHE C 1 169 ? 52.939 -15.870 19.022 1.00 38.75 231 PHE C N 1
ATOM 8429 C CA . PHE C 1 169 ? 53.745 -15.165 20.023 1.00 38.04 231 PHE C CA 1
ATOM 8430 C C . PHE C 1 169 ? 54.574 -16.118 20.880 1.00 35.67 231 PHE C C 1
ATOM 8431 O O . PHE C 1 169 ? 54.042 -16.830 21.736 1.00 33.78 231 PHE C O 1
ATOM 8448 N N . VAL C 1 170 ? 55.877 -16.126 20.671 1.00 34.05 232 VAL C N 1
ATOM 8449 C CA . VAL C 1 170 ? 56.716 -17.018 21.445 1.00 32.39 232 VAL C CA 1
ATOM 8450 C C . VAL C 1 170 ? 57.159 -16.377 22.768 1.00 31.48 232 VAL C C 1
ATOM 8451 O O . VAL C 1 170 ? 57.511 -15.195 22.827 1.00 32.48 232 VAL C O 1
ATOM 8464 N N . GLY C 1 171 ? 57.129 -17.195 23.819 1.00 32.79 233 GLY C N 1
ATOM 8465 C CA . GLY C 1 171 ? 57.718 -16.856 25.096 1.00 32.29 233 GLY C CA 1
ATOM 8466 C C . GLY C 1 171 ? 56.919 -15.815 25.851 1.00 32.44 233 GLY C C 1
ATOM 8467 O O . GLY C 1 171 ? 55.688 -15.801 25.783 1.00 32.03 233 GLY C O 1
ATOM 8471 N N . ALA C 1 172 ? 57.624 -14.940 26.562 1.00 31.39 234 ALA C N 1
ATOM 8472 C CA . ALA C 1 172 ? 56.975 -13.954 27.397 1.00 32.56 234 ALA C CA 1
ATOM 8473 C C . ALA C 1 172 ? 56.199 -12.971 26.519 1.00 33.61 234 ALA C C 1
ATOM 8474 O O . ALA C 1 172 ? 56.731 -12.429 25.538 1.00 35.46 234 ALA C O 1
ATOM 8481 N N . THR C 1 173 ? 54.943 -12.752 26.873 1.00 39.19 235 THR C N 1
ATOM 8482 C CA . THR C 1 173 ? 54.105 -11.843 26.125 1.00 41.52 235 THR C CA 1
ATOM 8483 C C . THR C 1 173 ? 53.855 -10.569 26.904 1.00 44.21 235 THR C C 1
ATOM 8484 O O . THR C 1 173 ? 54.097 -10.491 28.103 1.00 44.85 235 THR C O 1
ATOM 8495 N N . ASP C 1 174 ? 53.404 -9.560 26.178 1.00 40.56 236 ASP C N 1
ATOM 8496 C CA . ASP C 1 174 ? 53.024 -8.292 26.741 1.00 42.78 236 ASP C CA 1
ATOM 8497 C C . ASP C 1 174 ? 51.512 -8.222 26.620 1.00 42.20 236 ASP C C 1
ATOM 8498 O O . ASP C 1 174 ? 50.959 -8.293 25.527 1.00 41.91 236 ASP C O 1
ATOM 8507 N N . LEU C 1 175 ? 50.838 -8.100 27.752 1.00 45.65 237 LEU C N 1
ATOM 8508 C CA . LEU C 1 175 ? 49.378 -8.146 27.782 1.00 45.65 237 LEU C CA 1
ATOM 8509 C C . LEU C 1 175 ? 48.702 -7.050 26.920 1.00 47.43 237 LEU C C 1
ATOM 8510 O O . LEU C 1 175 ? 47.594 -7.255 26.418 1.00 46.70 237 LEU C O 1
ATOM 8526 N N . ASN C 1 176 ? 49.363 -5.904 26.753 1.00 48.68 238 ASN C N 1
ATOM 8527 C CA . ASN C 1 176 ? 48.850 -4.829 25.896 1.00 50.66 238 ASN C CA 1
ATOM 8528 C C . ASN C 1 176 ? 48.972 -5.154 24.431 1.00 49.68 238 ASN C C 1
ATOM 8529 O O . ASN C 1 176 ? 48.131 -4.787 23.631 1.00 50.16 238 ASN C O 1
ATOM 8540 N N . VAL C 1 177 ? 50.068 -5.798 24.074 1.00 46.79 239 VAL C N 1
ATOM 8541 C CA . VAL C 1 177 ? 50.254 -6.269 22.720 1.00 46.72 239 VAL C CA 1
ATOM 8542 C C . VAL C 1 177 ? 49.145 -7.273 22.381 1.00 44.75 239 VAL C C 1
ATOM 8543 O O . VAL C 1 177 ? 48.515 -7.161 21.333 1.00 46.04 239 VAL C O 1
ATOM 8556 N N . LEU C 1 178 ? 48.887 -8.223 23.276 1.00 44.76 240 LEU C N 1
ATOM 8557 C CA . LEU C 1 178 ? 47.838 -9.226 23.055 1.00 43.15 240 LEU C CA 1
ATOM 8558 C C . LEU C 1 178 ? 46.479 -8.562 22.877 1.00 44.52 240 LEU C C 1
ATOM 8559 O O . LEU C 1 178 ? 45.735 -8.877 21.945 1.00 44.59 240 LEU C O 1
ATOM 8575 N N . ARG C 1 179 ? 46.166 -7.616 23.756 1.00 48.40 241 ARG C N 1
ATOM 8576 C CA . ARG C 1 179 ? 44.899 -6.893 23.667 1.00 49.98 241 ARG C CA 1
ATOM 8577 C C . ARG C 1 179 ? 44.789 -6.148 22.352 1.00 51.97 241 ARG C C 1
ATOM 8578 O O . ARG C 1 179 ? 43.713 -6.019 21.783 1.00 52.48 241 ARG C O 1
ATOM 8599 N N . LYS C 1 180 ? 45.930 -5.667 21.877 1.00 58.62 242 LYS C N 1
ATOM 8600 C CA . LYS C 1 180 ? 45.994 -4.910 20.640 1.00 61.39 242 LYS C CA 1
ATOM 8601 C C . LYS C 1 180 ? 45.666 -5.819 19.469 1.00 60.26 242 LYS C C 1
ATOM 8602 O O . LYS C 1 180 ? 44.944 -5.420 18.561 1.00 61.57 242 LYS C O 1
ATOM 8621 N N . LYS C 1 181 ? 46.187 -7.047 19.501 1.00 56.67 243 LYS C N 1
ATOM 8622 C CA . LYS C 1 181 ? 45.908 -8.005 18.437 1.00 56.35 243 LYS C CA 1
ATOM 8623 C C . LYS C 1 181 ? 44.427 -8.436 18.493 1.00 55.66 243 LYS C C 1
ATOM 8624 O O . LYS C 1 181 ? 43.731 -8.424 17.467 1.00 57.19 243 LYS C O 1
ATOM 8643 N N . VAL C 1 182 ? 43.944 -8.785 19.688 1.00 50.02 244 VAL C N 1
ATOM 8644 C CA . VAL C 1 182 ? 42.526 -9.129 19.885 1.00 50.16 244 VAL C CA 1
ATOM 8645 C C . VAL C 1 182 ? 41.572 -8.040 19.393 1.00 54.43 244 VAL C C 1
ATOM 8646 O O . VAL C 1 182 ? 40.559 -8.346 18.761 1.00 56.69 244 VAL C O 1
ATOM 8659 N N . ASP C 1 183 ? 41.867 -6.775 19.698 1.00 64.07 245 ASP C N 1
ATOM 8660 C CA . ASP C 1 183 ? 40.992 -5.679 19.267 1.00 69.15 245 ASP C CA 1
ATOM 8661 C C . ASP C 1 183 ? 40.974 -5.565 17.740 1.00 71.30 245 ASP C C 1
ATOM 8662 O O . ASP C 1 183 ? 39.913 -5.513 17.123 1.00 74.74 245 ASP C O 1
ATOM 8671 N N . GLU C 1 184 ? 42.167 -5.536 17.157 1.00 67.27 246 GLU C N 1
ATOM 8672 C CA . GLU C 1 184 ? 42.374 -5.493 15.711 1.00 69.36 246 GLU C CA 1
ATOM 8673 C C . GLU C 1 184 ? 41.574 -6.577 14.958 1.00 69.49 246 GLU C C 1
ATOM 8674 O O . GLU C 1 184 ? 41.111 -6.347 13.834 1.00 73.03 246 GLU C O 1
ATOM 8686 N N . LEU C 1 185 ? 41.398 -7.745 15.579 1.00 60.53 247 LEU C N 1
ATOM 8687 C CA . LEU C 1 185 ? 40.738 -8.880 14.917 1.00 60.94 247 LEU C CA 1
ATOM 8688 C C . LEU C 1 185 ? 39.217 -8.894 15.079 1.00 64.06 247 LEU C C 1
ATOM 8689 O O . LEU C 1 185 ? 38.514 -9.566 14.314 1.00 65.92 247 LEU C O 1
ATOM 8705 N N . SER C 1 186 ? 38.712 -8.158 16.067 1.00 65.91 248 SER C N 1
ATOM 8706 C CA . SER C 1 186 ? 37.274 -8.097 16.328 1.00 69.46 248 SER C CA 1
ATOM 8707 C C . SER C 1 186 ? 36.541 -7.262 15.274 1.00 75.23 248 SER C C 1
ATOM 8708 O O . SER C 1 186 ? 37.081 -6.282 14.757 1.00 76.98 248 SER C O 1
ATOM 8716 N N . ASP D 1 6 ? 57.441 8.577 -10.182 1.00 85.50 68 ASP D N 1
ATOM 8717 C CA . ASP D 1 6 ? 57.582 9.006 -8.790 1.00 85.78 68 ASP D CA 1
ATOM 8718 C C . ASP D 1 6 ? 56.216 9.475 -8.247 1.00 82.60 68 ASP D C 1
ATOM 8719 O O . ASP D 1 6 ? 55.375 9.954 -9.003 1.00 78.51 68 ASP D O 1
ATOM 8727 N N . ASN D 1 7 ? 56.007 9.308 -6.940 1.00 80.50 69 ASN D N 1
ATOM 8728 C CA . ASN D 1 7 ? 54.697 9.504 -6.305 1.00 78.43 69 ASN D CA 1
ATOM 8729 C C . ASN D 1 7 ? 54.231 10.973 -6.248 1.00 72.97 69 ASN D C 1
ATOM 8730 O O . ASN D 1 7 ? 54.654 11.750 -5.388 1.00 72.34 69 ASN D O 1
ATOM 8741 N N . VAL D 1 8 ? 53.331 11.349 -7.148 1.00 72.55 70 VAL D N 1
ATOM 8742 C CA . VAL D 1 8 ? 52.926 12.750 -7.249 1.00 67.65 70 VAL D CA 1
ATOM 8743 C C . VAL D 1 8 ? 51.900 13.111 -6.176 1.00 65.75 70 VAL D C 1
ATOM 8744 O O . VAL D 1 8 ? 51.887 14.236 -5.668 1.00 63.83 70 VAL D O 1
ATOM 8757 N N . THR D 1 9 ? 51.056 12.143 -5.821 1.00 69.43 71 THR D N 1
ATOM 8758 C CA . THR D 1 9 ? 49.932 12.391 -4.921 1.00 68.14 71 THR D CA 1
ATOM 8759 C C . THR D 1 9 ? 50.379 12.751 -3.497 1.00 70.20 71 THR D C 1
ATOM 8760 O O . THR D 1 9 ? 49.934 13.758 -2.948 1.00 67.53 71 THR D O 1
ATOM 8771 N N . LYS D 1 10 ? 51.249 11.954 -2.884 1.00 62.49 72 LYS D N 1
ATOM 8772 C CA . LYS D 1 10 ? 51.699 12.299 -1.536 1.00 65.08 72 LYS D CA 1
ATOM 8773 C C . LYS D 1 10 ? 52.640 13.507 -1.577 1.00 63.74 72 LYS D C 1
ATOM 8774 O O . LYS D 1 10 ? 52.620 14.339 -0.674 1.00 63.90 72 LYS D O 1
ATOM 8793 N N . SER D 1 11 ? 53.445 13.625 -2.627 1.00 68.78 73 SER D N 1
ATOM 8794 C CA . SER D 1 11 ? 54.270 14.816 -2.802 1.00 67.59 73 SER D CA 1
ATOM 8795 C C . SER D 1 11 ? 53.406 16.083 -2.795 1.00 64.38 73 SER D C 1
ATOM 8796 O O . SER D 1 11 ? 53.747 17.067 -2.130 1.00 65.77 73 SER D O 1
ATOM 8804 N N . LYS D 1 12 ? 52.295 16.043 -3.539 1.00 65.52 74 LYS D N 1
ATOM 8805 C CA . LYS D 1 12 ? 51.303 17.122 -3.531 1.00 63.25 74 LYS D CA 1
ATOM 8806 C C . LYS D 1 12 ? 50.789 17.349 -2.121 1.00 63.50 74 LYS D C 1
ATOM 8807 O O . LYS D 1 12 ? 50.770 18.478 -1.629 1.00 64.07 74 LYS D O 1
ATOM 8826 N N . ILE D 1 13 ? 50.348 16.265 -1.492 1.00 56.32 75 ILE D N 1
ATOM 8827 C CA . ILE D 1 13 ? 49.819 16.327 -0.140 1.00 57.51 75 ILE D CA 1
ATOM 8828 C C . ILE D 1 13 ? 50.870 16.860 0.847 1.00 60.12 75 ILE D C 1
ATOM 8829 O O . ILE D 1 13 ? 50.539 17.586 1.796 1.00 60.11 75 ILE D O 1
ATOM 8845 N N . SER D 1 14 ? 52.134 16.509 0.638 1.00 71.79 76 SER D N 1
ATOM 8846 C CA . SER D 1 14 ? 53.175 16.957 1.560 1.00 75.44 76 SER D CA 1
ATOM 8847 C C . SER D 1 14 ? 53.322 18.466 1.454 1.00 75.74 76 SER D C 1
ATOM 8848 O O . SER D 1 14 ? 53.453 19.154 2.465 1.00 78.14 76 SER D O 1
ATOM 8856 N N . GLN D 1 15 ? 53.273 18.988 0.231 1.00 75.56 77 GLN D N 1
ATOM 8857 C CA . GLN D 1 15 ? 53.473 20.418 0.041 1.00 76.51 77 GLN D CA 1
ATOM 8858 C C . GLN D 1 15 ? 52.392 21.229 0.740 1.00 75.70 77 GLN D C 1
ATOM 8859 O O . GLN D 1 15 ? 52.658 22.313 1.254 1.00 77.47 77 GLN D O 1
ATOM 8873 N N . TYR D 1 16 ? 51.181 20.688 0.766 1.00 62.59 78 TYR D N 1
ATOM 8874 C CA . TYR D 1 16 ? 50.021 21.430 1.241 1.00 62.60 78 TYR D CA 1
ATOM 8875 C C . TYR D 1 16 ? 49.413 20.818 2.516 1.00 62.36 78 TYR D C 1
ATOM 8876 O O . TYR D 1 16 ? 48.258 21.098 2.847 1.00 61.86 78 TYR D O 1
ATOM 8894 N N . LYS D 1 17 ? 50.174 19.996 3.240 1.00 71.92 79 LYS D N 1
ATOM 8895 C CA . LYS D 1 17 ? 49.635 19.353 4.439 1.00 71.48 79 LYS D CA 1
ATOM 8896 C C . LYS D 1 17 ? 49.063 20.404 5.397 1.00 72.16 79 LYS D C 1
ATOM 8897 O O . LYS D 1 17 ? 47.936 20.274 5.875 1.00 71.25 79 LYS D O 1
ATOM 8916 N N . ASP D 1 18 ? 49.825 21.463 5.641 1.00 69.86 80 ASP D N 1
ATOM 8917 C CA . ASP D 1 18 ? 49.401 22.502 6.564 1.00 71.36 80 ASP D CA 1
ATOM 8918 C C . ASP D 1 18 ? 48.074 23.098 6.112 1.00 69.08 80 ASP D C 1
ATOM 8919 O O . ASP D 1 18 ? 47.243 23.493 6.933 1.00 69.17 80 ASP D O 1
ATOM 8928 N N . GLN D 1 19 ? 47.879 23.155 4.800 1.00 63.85 81 GLN D N 1
ATOM 8929 C CA . GLN D 1 19 ? 46.609 23.601 4.244 1.00 63.24 81 GLN D CA 1
ATOM 8930 C C . GLN D 1 19 ? 45.559 22.484 4.356 1.00 61.49 81 GLN D C 1
ATOM 8931 O O . GLN D 1 19 ? 44.447 22.720 4.825 1.00 61.74 81 GLN D O 1
ATOM 8945 N N . ILE D 1 20 ? 45.923 21.266 3.961 1.00 61.46 82 ILE D N 1
ATOM 8946 C CA . ILE D 1 20 ? 44.949 20.177 3.865 1.00 58.93 82 ILE D CA 1
ATOM 8947 C C . ILE D 1 20 ? 44.364 19.824 5.224 1.00 58.93 82 ILE D C 1
ATOM 8948 O O . ILE D 1 20 ? 43.158 19.655 5.351 1.00 58.33 82 ILE D O 1
ATOM 8964 N N . PHE D 1 21 ? 45.215 19.715 6.235 1.00 56.44 83 PHE D N 1
ATOM 8965 C CA . PHE D 1 21 ? 44.769 19.265 7.547 1.00 58.59 83 PHE D CA 1
ATOM 8966 C C . PHE D 1 21 ? 44.628 20.451 8.490 1.00 61.14 83 PHE D C 1
ATOM 8967 O O . PHE D 1 21 ? 44.860 20.334 9.685 1.00 65.07 83 PHE D O 1
ATOM 8984 N N . ASP D 1 22 ? 44.242 21.592 7.931 1.00 65.98 84 ASP D N 1
ATOM 8985 C CA . ASP D 1 22 ? 43.910 22.771 8.726 1.00 68.00 84 ASP D CA 1
ATOM 8986 C C . ASP D 1 22 ? 42.767 22.436 9.671 1.00 68.59 84 ASP D C 1
ATOM 8987 O O . ASP D 1 22 ? 41.749 21.885 9.251 1.00 66.64 84 ASP D O 1
ATOM 8996 N N . LEU D 1 23 ? 42.926 22.785 10.943 1.00 75.71 85 LEU D N 1
ATOM 8997 C CA . LEU D 1 23 ? 41.974 22.356 11.963 1.00 77.66 85 LEU D CA 1
ATOM 8998 C C . LEU D 1 23 ? 40.788 23.307 12.121 1.00 77.26 85 LEU D C 1
ATOM 8999 O O . LEU D 1 23 ? 39.838 23.003 12.854 1.00 78.71 85 LEU D O 1
ATOM 9015 N N . THR D 1 24 ? 40.826 24.447 11.439 1.00 67.58 86 THR D N 1
ATOM 9016 C CA . THR D 1 24 ? 39.792 25.452 11.656 1.00 68.00 86 THR D CA 1
ATOM 9017 C C . THR D 1 24 ? 38.520 25.059 10.932 1.00 64.53 86 THR D C 1
ATOM 9018 O O . THR D 1 24 ? 37.449 25.576 11.227 1.00 65.28 86 THR D O 1
ATOM 9029 N N . TYR D 1 25 ? 38.630 24.117 10.001 1.00 60.25 87 TYR D N 1
ATOM 9030 C CA . TYR D 1 25 ? 37.470 23.703 9.220 1.00 57.81 87 TYR D CA 1
ATOM 9031 C C . TYR D 1 25 ? 36.615 22.702 9.994 1.00 58.59 87 TYR D C 1
ATOM 9032 O O . TYR D 1 25 ? 37.128 21.983 10.860 1.00 61.12 87 TYR D O 1
ATOM 9050 N N . PRO D 1 26 ? 35.305 22.646 9.667 1.00 58.80 88 PRO D N 1
ATOM 9051 C CA . PRO D 1 26 ? 34.360 21.728 10.321 1.00 59.60 88 PRO D CA 1
ATOM 9052 C C . PRO D 1 26 ? 34.816 20.284 10.220 1.00 58.68 88 PRO D C 1
ATOM 9053 O O . PRO D 1 26 ? 35.306 19.876 9.172 1.00 56.50 88 PRO D O 1
ATOM 9064 N N . TYR D 1 27 ? 34.657 19.521 11.294 1.00 61.41 89 TYR D N 1
ATOM 9065 C CA . TYR D 1 27 ? 35.006 18.109 11.279 1.00 61.33 89 TYR D CA 1
ATOM 9066 C C . TYR D 1 27 ? 34.075 17.290 12.149 1.00 64.21 89 TYR D C 1
ATOM 9067 O O . TYR D 1 27 ? 33.383 17.832 13.019 1.00 67.15 89 TYR D O 1
ATOM 9085 N N . SER D 1 28 ? 34.076 15.979 11.894 1.00 63.96 90 SER D N 1
ATOM 9086 C CA . SER D 1 28 ? 33.422 14.995 12.750 1.00 67.19 90 SER D CA 1
ATOM 9087 C C . SER D 1 28 ? 34.418 13.919 13.114 1.00 68.86 90 SER D C 1
ATOM 9088 O O . SER D 1 28 ? 35.504 13.850 12.536 1.00 67.05 90 SER D O 1
ATOM 9096 N N . GLY D 1 29 ? 34.029 13.080 14.070 1.00 73.47 91 GLY D N 1
ATOM 9097 C CA . GLY D 1 29 ? 34.811 11.924 14.468 1.00 75.73 91 GLY D CA 1
ATOM 9098 C C . GLY D 1 29 ? 35.763 12.169 15.623 1.00 80.09 91 GLY D C 1
ATOM 9099 O O . GLY D 1 29 ? 35.722 13.207 16.282 1.00 81.92 91 GLY D O 1
ATOM 9103 N N . ASN D 1 30 ? 36.628 11.189 15.855 1.00 97.31 92 ASN D N 1
ATOM 9104 C CA . ASN D 1 30 ? 37.626 11.249 16.913 1.00 103.14 92 ASN D CA 1
ATOM 9105 C C . ASN D 1 30 ? 38.670 12.346 16.675 1.00 102.70 92 ASN D C 1
ATOM 9106 O O . ASN D 1 30 ? 39.622 12.147 15.921 1.00 100.53 92 ASN D O 1
ATOM 9117 N N . GLU D 1 31 ? 38.503 13.479 17.356 1.00 110.07 93 GLU D N 1
ATOM 9118 C CA . GLU D 1 31 ? 39.350 14.660 17.162 1.00 109.22 93 GLU D CA 1
ATOM 9119 C C . GLU D 1 31 ? 40.850 14.364 17.093 1.00 110.03 93 GLU D C 1
ATOM 9120 O O . GLU D 1 31 ? 41.529 14.815 16.167 1.00 107.36 93 GLU D O 1
ATOM 9132 N N . ASN D 1 32 ? 41.365 13.618 18.070 1.00 106.54 94 ASN D N 1
ATOM 9133 C CA . ASN D 1 32 ? 42.802 13.358 18.152 1.00 108.26 94 ASN D CA 1
ATOM 9134 C C . ASN D 1 32 ? 43.218 12.030 17.519 1.00 107.04 94 ASN D C 1
ATOM 9135 O O . ASN D 1 32 ? 44.274 11.489 17.849 1.00 110.47 94 ASN D O 1
ATOM 9146 N N . SER D 1 33 ? 42.398 11.509 16.609 1.00 97.73 95 SER D N 1
ATOM 9147 C CA . SER D 1 33 ? 42.741 10.275 15.905 1.00 97.03 95 SER D CA 1
ATOM 9148 C C . SER D 1 33 ? 43.759 10.584 14.815 1.00 94.20 95 SER D C 1
ATOM 9149 O O . SER D 1 33 ? 43.653 11.606 14.138 1.00 90.77 95 SER D O 1
ATOM 9157 N N . SER D 1 34 ? 44.750 9.712 14.649 1.00 98.02 96 SER D N 1
ATOM 9158 C CA . SER D 1 34 ? 45.830 9.976 13.702 1.00 96.08 96 SER D CA 1
ATOM 9159 C C . SER D 1 34 ? 45.403 9.715 12.259 1.00 90.13 96 SER D C 1
ATOM 9160 O O . SER D 1 34 ? 46.015 10.240 11.331 1.00 88.67 96 SER D O 1
ATOM 9168 N N . VAL D 1 35 ? 44.358 8.915 12.062 1.00 79.67 97 VAL D N 1
ATOM 9169 C CA . VAL D 1 35 ? 43.786 8.750 10.725 1.00 74.38 97 VAL D CA 1
ATOM 9170 C C . VAL D 1 35 ? 42.815 9.897 10.421 1.00 70.71 97 VAL D C 1
ATOM 9171 O O . VAL D 1 35 ? 41.705 9.951 10.956 1.00 70.91 97 VAL D O 1
ATOM 9184 N N . ILE D 1 36 ? 43.244 10.801 9.545 1.00 67.00 98 ILE D N 1
ATOM 9185 C CA . ILE D 1 36 ? 42.489 12.018 9.230 1.00 63.96 98 ILE D CA 1
ATOM 9186 C C . ILE D 1 36 ? 41.993 12.015 7.778 1.00 59.05 98 ILE D C 1
ATOM 9187 O O . ILE D 1 36 ? 42.796 12.030 6.842 1.00 57.49 98 ILE D O 1
ATOM 9203 N N . ALA D 1 37 ? 40.669 11.989 7.605 1.00 55.80 99 ALA D N 1
ATOM 9204 C CA . ALA D 1 37 ? 40.039 12.117 6.287 1.00 51.79 99 ALA D CA 1
ATOM 9205 C C . ALA D 1 37 ? 39.717 13.587 5.977 1.00 51.53 99 ALA D C 1
ATOM 9206 O O . ALA D 1 37 ? 39.420 14.362 6.881 1.00 52.31 99 ALA D O 1
ATOM 9213 N N . VAL D 1 38 ? 39.766 13.956 4.699 1.00 48.18 100 VAL D N 1
ATOM 9214 C CA . VAL D 1 38 ? 39.472 15.324 4.270 1.00 47.17 100 VAL D CA 1
ATOM 9215 C C . VAL D 1 38 ? 38.710 15.318 2.949 1.00 44.87 100 VAL D C 1
ATOM 9216 O O . VAL D 1 38 ? 39.275 15.056 1.886 1.00 43.62 100 VAL D O 1
ATOM 9229 N N . GLY D 1 39 ? 37.419 15.613 3.033 1.00 44.62 101 GLY D N 1
ATOM 9230 C CA . GLY D 1 39 ? 36.555 15.538 1.878 1.00 42.94 101 GLY D CA 1
ATOM 9231 C C . GLY D 1 39 ? 36.342 16.920 1.309 1.00 42.32 101 GLY D C 1
ATOM 9232 O O . GLY D 1 39 ? 36.136 17.880 2.050 1.00 43.49 101 GLY D O 1
ATOM 9236 N N . PHE D 1 40 ? 36.426 17.008 -0.009 1.00 41.70 102 PHE D N 1
ATOM 9237 C CA . PHE D 1 40 ? 36.130 18.229 -0.735 1.00 42.31 102 PHE D CA 1
ATOM 9238 C C . PHE D 1 40 ? 34.866 18.025 -1.542 1.00 41.64 102 PHE D C 1
ATOM 9239 O O . PHE D 1 40 ? 34.792 17.092 -2.320 1.00 41.47 102 PHE D O 1
ATOM 9256 N N . LEU D 1 41 ? 33.873 18.879 -1.360 1.00 44.27 103 LEU D N 1
ATOM 9257 C CA . LEU D 1 41 ? 32.660 18.764 -2.146 1.00 44.31 103 LEU D CA 1
ATOM 9258 C C . LEU D 1 41 ? 31.942 20.068 -2.440 1.00 44.49 103 LEU D C 1
ATOM 9259 O O . LEU D 1 41 ? 32.201 21.122 -1.845 1.00 44.05 103 LEU D O 1
ATOM 9275 N N . ASP D 1 42 ? 31.006 19.931 -3.366 1.00 45.72 104 ASP D N 1
ATOM 9276 C CA . ASP D 1 42 ? 30.157 20.989 -3.842 1.00 46.68 104 ASP D CA 1
ATOM 9277 C C . ASP D 1 42 ? 28.748 20.465 -3.650 1.00 47.50 104 ASP D C 1
ATOM 9278 O O . ASP D 1 42 ? 28.447 19.361 -4.095 1.00 48.20 104 ASP D O 1
ATOM 9287 N N . TYR D 1 43 ? 27.898 21.242 -2.980 1.00 49.18 105 TYR D N 1
ATOM 9288 C CA . TYR D 1 43 ? 26.543 20.800 -2.626 1.00 50.19 105 TYR D CA 1
ATOM 9289 C C . TYR D 1 43 ? 25.589 20.572 -3.808 1.00 51.21 105 TYR D C 1
ATOM 9290 O O . TYR D 1 43 ? 24.624 19.820 -3.687 1.00 52.08 105 TYR D O 1
ATOM 9308 N N . SER D 1 44 ? 25.844 21.226 -4.938 1.00 54.08 106 SER D N 1
ATOM 9309 C CA . SER D 1 44 ? 24.995 21.065 -6.113 1.00 55.11 106 SER D CA 1
ATOM 9310 C C . SER D 1 44 ? 25.465 19.860 -6.928 1.00 54.62 106 SER D C 1
ATOM 9311 O O . SER D 1 44 ? 24.791 19.418 -7.862 1.00 54.92 106 SER D O 1
ATOM 9319 N N . CYS D 1 45 ? 26.626 19.327 -6.570 1.00 52.92 107 CYS D N 1
ATOM 9320 C CA . CYS D 1 45 ? 27.246 18.292 -7.365 1.00 52.41 107 CYS D CA 1
ATOM 9321 C C . CYS D 1 45 ? 26.572 16.960 -7.133 1.00 54.08 107 CYS D C 1
ATOM 9322 O O . CYS D 1 45 ? 26.582 16.437 -6.022 1.00 55.40 107 CYS D O 1
ATOM 9330 N N . GLY D 1 46 ? 25.975 16.420 -8.188 1.00 53.64 108 GLY D N 1
ATOM 9331 C CA . GLY D 1 46 ? 25.319 15.123 -8.116 1.00 54.98 108 GLY D CA 1
ATOM 9332 C C . GLY D 1 46 ? 26.217 14.022 -7.576 1.00 55.32 108 GLY D C 1
ATOM 9333 O O . GLY D 1 46 ? 25.775 13.179 -6.808 1.00 56.86 108 GLY D O 1
ATOM 9337 N N . HIS D 1 47 ? 27.486 14.028 -7.967 1.00 57.77 109 HIS D N 1
ATOM 9338 C CA . HIS D 1 47 ? 28.415 13.023 -7.468 1.00 58.15 109 HIS D CA 1
ATOM 9339 C C . HIS D 1 47 ? 28.608 13.205 -5.953 1.00 59.63 109 HIS D C 1
ATOM 9340 O O . HIS D 1 47 ? 28.648 12.227 -5.212 1.00 61.14 109 HIS D O 1
ATOM 9354 N N . CYS D 1 48 ? 28.715 14.456 -5.496 1.00 49.28 110 CYS D N 1
ATOM 9355 C CA . CYS D 1 48 ? 28.786 14.736 -4.059 1.00 48.75 110 CYS D CA 1
ATOM 9356 C C . CYS D 1 48 ? 27.534 14.285 -3.279 1.00 49.66 110 CYS D C 1
ATOM 9357 O O . CYS D 1 48 ? 27.645 13.891 -2.122 1.00 49.49 110 CYS D O 1
ATOM 9365 N N . LYS D 1 49 ? 26.354 14.362 -3.895 1.00 59.10 111 LYS D N 1
ATOM 9366 C CA . LYS D 1 49 ? 25.100 13.986 -3.230 1.00 60.55 111 LYS D CA 1
ATOM 9367 C C . LYS D 1 49 ? 24.971 12.473 -3.103 1.00 61.93 111 LYS D C 1
ATOM 9368 O O . LYS D 1 49 ? 24.307 11.959 -2.196 1.00 62.61 111 LYS D O 1
ATOM 9387 N N . ALA D 1 50 ? 25.593 11.762 -4.034 1.00 57.25 112 ALA D N 1
ATOM 9388 C CA . ALA D 1 50 ? 25.448 10.323 -4.091 1.00 57.56 112 ALA D CA 1
ATOM 9389 C C . ALA D 1 50 ? 26.258 9.637 -2.984 1.00 56.76 112 ALA D C 1
ATOM 9390 O O . ALA D 1 50 ? 25.882 8.569 -2.519 1.00 57.34 112 ALA D O 1
ATOM 9397 N N . ILE D 1 51 ? 27.355 10.259 -2.555 1.00 55.43 113 ILE D N 1
ATOM 9398 C CA . ILE D 1 51 ? 28.265 9.618 -1.602 1.00 54.60 113 ILE D CA 1
ATOM 9399 C C . ILE D 1 51 ? 28.034 10.027 -0.149 1.00 54.06 113 ILE D C 1
ATOM 9400 O O . ILE D 1 51 ? 28.796 9.627 0.727 1.00 53.71 113 ILE D O 1
ATOM 9416 N N . LYS D 1 52 ? 27.004 10.820 0.118 1.00 56.56 114 LYS D N 1
ATOM 9417 C CA . LYS D 1 52 ? 26.826 11.366 1.459 1.00 56.23 114 LYS D CA 1
ATOM 9418 C C . LYS D 1 52 ? 26.670 10.257 2.520 1.00 56.94 114 LYS D C 1
ATOM 9419 O O . LYS D 1 52 ? 27.318 10.312 3.567 1.00 56.20 114 LYS D O 1
ATOM 9438 N N . ASN D 1 53 ? 25.844 9.243 2.239 1.00 62.59 115 ASN D N 1
ATOM 9439 C CA . ASN D 1 53 ? 25.640 8.137 3.185 1.00 63.61 115 ASN D CA 1
ATOM 9440 C C . ASN D 1 53 ? 26.916 7.324 3.405 1.00 63.26 115 ASN D C 1
ATOM 9441 O O . ASN D 1 53 ? 27.238 6.971 4.541 1.00 64.13 115 ASN D O 1
ATOM 9452 N N . ASP D 1 54 ? 27.631 7.023 2.322 1.00 52.39 116 ASP D N 1
ATOM 9453 C CA . ASP D 1 54 ? 28.937 6.373 2.417 1.00 51.75 116 ASP D CA 1
ATOM 9454 C C . ASP D 1 54 ? 29.860 7.097 3.373 1.00 50.70 116 ASP D C 1
ATOM 9455 O O . ASP D 1 54 ? 30.427 6.491 4.283 1.00 51.93 116 ASP D O 1
ATOM 9464 N N . ILE D 1 55 ? 30.010 8.405 3.163 1.00 57.48 117 ILE D N 1
ATOM 9465 C CA . ILE D 1 55 ? 30.833 9.217 4.046 1.00 56.51 117 ILE D CA 1
ATOM 9466 C C . ILE D 1 55 ? 30.308 9.215 5.469 1.00 56.82 117 ILE D C 1
ATOM 9467 O O . ILE D 1 55 ? 31.089 9.117 6.403 1.00 56.96 117 ILE D O 1
ATOM 9483 N N . LYS D 1 56 ? 29.001 9.361 5.646 1.00 55.37 118 LYS D N 1
ATOM 9484 C CA . LYS D 1 56 ? 28.438 9.398 6.996 1.00 56.35 118 LYS D CA 1
ATOM 9485 C C . LYS D 1 56 ? 28.589 8.035 7.679 1.00 59.04 118 LYS D C 1
ATOM 9486 O O . LYS D 1 56 ? 28.645 7.936 8.906 1.00 62.51 118 LYS D O 1
ATOM 9505 N N . GLN D 1 57 ? 28.662 6.990 6.866 1.00 60.87 119 GLN D N 1
ATOM 9506 C CA . GLN D 1 57 ? 28.906 5.636 7.354 1.00 63.65 119 GLN D CA 1
ATOM 9507 C C . GLN D 1 57 ? 30.389 5.415 7.660 1.00 63.38 119 GLN D C 1
ATOM 9508 O O . GLN D 1 57 ? 30.729 4.604 8.515 1.00 66.72 119 GLN D O 1
ATOM 9522 N N . LEU D 1 58 ? 31.270 6.127 6.956 1.00 61.05 120 LEU D N 1
ATOM 9523 C CA . LEU D 1 58 ? 32.700 6.036 7.236 1.00 61.31 120 LEU D CA 1
ATOM 9524 C C . LEU D 1 58 ? 33.015 6.747 8.554 1.00 63.11 120 LEU D C 1
ATOM 9525 O O . LEU D 1 58 ? 33.883 6.324 9.325 1.00 65.63 120 LEU D O 1
ATOM 9541 N N . ILE D 1 59 ? 32.276 7.812 8.825 1.00 62.34 121 ILE D N 1
ATOM 9542 C CA . ILE D 1 59 ? 32.419 8.534 10.076 1.00 65.25 121 ILE D CA 1
ATOM 9543 C C . ILE D 1 59 ? 31.855 7.734 11.242 1.00 69.98 121 ILE D C 1
ATOM 9544 O O . ILE D 1 59 ? 32.418 7.770 12.327 1.00 73.35 121 ILE D O 1
ATOM 9560 N N . ASN D 1 60 ? 30.759 7.008 11.022 1.00 86.86 122 ASN D N 1
ATOM 9561 C CA . ASN D 1 60 ? 30.162 6.179 12.081 1.00 92.35 122 ASN D CA 1
ATOM 9562 C C . ASN D 1 60 ? 31.089 5.082 12.586 1.00 94.47 122 ASN D C 1
ATOM 9563 O O . ASN D 1 60 ? 31.019 4.699 13.749 1.00 99.25 122 ASN D O 1
ATOM 9574 N N . ASP D 1 61 ? 31.944 4.572 11.703 1.00 83.05 123 ASP D N 1
ATOM 9575 C CA . ASP D 1 61 ? 32.918 3.556 12.069 1.00 85.43 123 ASP D CA 1
ATOM 9576 C C . ASP D 1 61 ? 33.700 3.967 13.308 1.00 89.02 123 ASP D C 1
ATOM 9577 O O . ASP D 1 61 ? 34.225 3.113 14.020 1.00 93.20 123 ASP D O 1
ATOM 9586 N N . GLY D 1 62 ? 33.778 5.273 13.555 1.00 78.49 124 GLY D N 1
ATOM 9587 C CA . GLY D 1 62 ? 34.394 5.800 14.761 1.00 82.19 124 GLY D CA 1
ATOM 9588 C C . GLY D 1 62 ? 35.908 5.835 14.692 1.00 82.25 124 GLY D C 1
ATOM 9589 O O . GLY D 1 62 ? 36.566 6.292 15.628 1.00 85.48 124 GLY D O 1
ATOM 9593 N N . LYS D 1 63 ? 36.458 5.388 13.566 1.00 80.36 125 LYS D N 1
ATOM 9594 C CA . LYS D 1 63 ? 37.896 5.164 13.453 1.00 81.10 125 LYS D CA 1
ATOM 9595 C C . LYS D 1 63 ? 38.693 6.352 12.894 1.00 78.01 125 LYS D C 1
ATOM 9596 O O . LYS D 1 63 ? 39.924 6.315 12.892 1.00 79.17 125 LYS D O 1
ATOM 9615 N N . ILE D 1 64 ? 38.007 7.402 12.449 1.00 73.19 126 ILE D N 1
ATOM 9616 C CA . ILE D 1 64 ? 38.679 8.554 11.844 1.00 70.26 126 ILE D CA 1
ATOM 9617 C C . ILE D 1 64 ? 38.110 9.850 12.363 1.00 70.26 126 ILE D C 1
ATOM 9618 O O . ILE D 1 64 ? 37.050 9.853 12.992 1.00 71.82 126 ILE D O 1
ATOM 9634 N N . LYS D 1 65 ? 38.813 10.946 12.078 1.00 68.80 127 LYS D N 1
ATOM 9635 C CA . LYS D 1 65 ? 38.196 12.264 12.093 1.00 67.38 127 LYS D CA 1
ATOM 9636 C C . LYS D 1 65 ? 38.086 12.728 10.659 1.00 62.29 127 LYS D C 1
ATOM 9637 O O . LYS D 1 65 ? 39.031 12.616 9.877 1.00 60.58 127 LYS D O 1
ATOM 9656 N N . TYR D 1 66 ? 36.907 13.228 10.323 1.00 63.12 128 TYR D N 1
ATOM 9657 C CA . TYR D 1 66 ? 36.589 13.613 8.969 1.00 58.69 128 TYR D CA 1
ATOM 9658 C C . TYR D 1 66 ? 36.455 15.121 8.893 1.00 57.92 128 TYR D C 1
ATOM 9659 O O . TYR D 1 66 ? 35.632 15.692 9.595 1.00 59.92 128 TYR D O 1
ATOM 9677 N N . ILE D 1 67 ? 37.257 15.755 8.040 1.00 54.30 129 ILE D N 1
ATOM 9678 C CA . ILE D 1 67 ? 37.231 17.201 7.884 1.00 54.09 129 ILE D CA 1
ATOM 9679 C C . ILE D 1 67 ? 36.416 17.564 6.649 1.00 51.83 129 ILE D C 1
ATOM 9680 O O . ILE D 1 67 ? 36.567 16.941 5.581 1.00 49.97 129 ILE D O 1
ATOM 9696 N N . PHE D 1 68 ? 35.572 18.579 6.783 1.00 51.58 130 PHE D N 1
ATOM 9697 C CA . PHE D 1 68 ? 34.745 19.033 5.671 1.00 49.98 130 PHE D CA 1
ATOM 9698 C C . PHE D 1 68 ? 35.337 20.259 5.012 1.00 49.43 130 PHE D C 1
ATOM 9699 O O . PHE D 1 68 ? 35.469 21.305 5.655 1.00 50.96 130 PHE D O 1
ATOM 9716 N N . ARG D 1 69 ? 35.701 20.118 3.738 1.00 46.67 131 ARG D N 1
ATOM 9717 C CA . ARG D 1 69 ? 36.133 21.240 2.913 1.00 46.16 131 ARG D CA 1
ATOM 9718 C C . ARG D 1 69 ? 35.111 21.607 1.858 1.00 45.18 131 ARG D C 1
ATOM 9719 O O . ARG D 1 69 ? 35.002 20.955 0.809 1.00 44.33 131 ARG D O 1
ATOM 9740 N N . ASP D 1 70 ? 34.344 22.645 2.159 1.00 46.43 132 ASP D N 1
ATOM 9741 C CA . ASP D 1 70 ? 33.452 23.244 1.195 1.00 46.80 132 ASP D CA 1
ATOM 9742 C C . ASP D 1 70 ? 34.276 23.895 0.101 1.00 45.83 132 ASP D C 1
ATOM 9743 O O . ASP D 1 70 ? 34.979 24.904 0.314 1.00 46.27 132 ASP D O 1
ATOM 9752 N N . ALA D 1 71 ? 34.179 23.295 -1.084 1.00 45.39 133 ALA D N 1
ATOM 9753 C CA . ALA D 1 71 ? 35.013 23.658 -2.217 1.00 44.20 133 ALA D CA 1
ATOM 9754 C C . ALA D 1 71 ? 34.147 23.846 -3.450 1.00 44.64 133 ALA D C 1
ATOM 9755 O O . ALA D 1 71 ? 34.305 23.128 -4.425 1.00 43.74 133 ALA D O 1
ATOM 9762 N N . PRO D 1 72 ? 33.214 24.808 -3.400 1.00 47.87 134 PRO D N 1
ATOM 9763 C CA . PRO D 1 72 ? 32.276 24.993 -4.517 1.00 48.83 134 PRO D CA 1
ATOM 9764 C C . PRO D 1 72 ? 33.009 25.267 -5.823 1.00 47.83 134 PRO D C 1
ATOM 9765 O O . PRO D 1 72 ? 33.986 26.028 -5.806 1.00 47.02 134 PRO D O 1
ATOM 9776 N N . ILE D 1 73 ? 32.555 24.651 -6.916 1.00 51.44 135 ILE D N 1
ATOM 9777 C CA . ILE D 1 73 ? 33.170 24.824 -8.228 1.00 51.47 135 ILE D CA 1
ATOM 9778 C C . ILE D 1 73 ? 32.128 24.999 -9.327 1.00 53.89 135 ILE D C 1
ATOM 9779 O O . ILE D 1 73 ? 32.475 25.391 -10.450 1.00 54.36 135 ILE D O 1
ATOM 9795 N N . LEU D 1 74 ? 30.863 24.720 -9.003 1.00 43.86 136 LEU D N 1
ATOM 9796 C CA . LEU D 1 74 ? 29.781 24.715 -9.988 1.00 46.31 136 LEU D CA 1
ATOM 9797 C C . LEU D 1 74 ? 28.992 26.026 -10.108 1.00 47.95 136 LEU D C 1
ATOM 9798 O O . LEU D 1 74 ? 27.921 26.036 -10.715 1.00 50.01 136 LEU D O 1
ATOM 9814 N N . GLY D 1 75 ? 29.507 27.115 -9.537 1.00 48.17 137 GLY D N 1
ATOM 9815 C CA . GLY D 1 75 ? 28.834 28.408 -9.615 1.00 49.79 137 GLY D CA 1
ATOM 9816 C C . GLY D 1 75 ? 28.396 29.016 -8.292 1.00 51.66 137 GLY D C 1
ATOM 9817 O O . GLY D 1 75 ? 28.690 28.478 -7.221 1.00 50.10 137 GLY D O 1
ATOM 9821 N N . ASN D 1 76 ? 27.671 30.134 -8.379 1.00 57.95 138 ASN D N 1
ATOM 9822 C CA . ASN D 1 76 ? 27.262 30.910 -7.215 1.00 60.14 138 ASN D CA 1
ATOM 9823 C C . ASN D 1 76 ? 26.230 30.232 -6.326 1.00 61.01 138 ASN D C 1
ATOM 9824 O O . ASN D 1 76 ? 26.258 30.416 -5.115 1.00 61.56 138 ASN D O 1
ATOM 9835 N N . ALA D 1 77 ? 25.305 29.480 -6.912 1.00 59.72 139 ALA D N 1
ATOM 9836 C CA . ALA D 1 77 ? 24.342 28.743 -6.102 1.00 60.11 139 ALA D CA 1
ATOM 9837 C C . ALA D 1 77 ? 25.099 27.796 -5.159 1.00 59.68 139 ALA D C 1
ATOM 9838 O O . ALA D 1 77 ? 24.756 27.690 -3.985 1.00 60.00 139 ALA D O 1
ATOM 9845 N N . SER D 1 78 ? 26.146 27.143 -5.663 1.00 58.37 140 SER D N 1
ATOM 9846 C CA . SER D 1 78 ? 26.985 26.276 -4.829 1.00 56.11 140 SER D CA 1
ATOM 9847 C C . SER D 1 78 ? 27.785 27.074 -3.797 1.00 54.31 140 SER D C 1
ATOM 9848 O O . SER D 1 78 ? 27.956 26.632 -2.648 1.00 52.61 140 SER D O 1
ATOM 9856 N N . LEU D 1 79 ? 28.271 28.245 -4.219 1.00 55.70 141 LEU D N 1
ATOM 9857 C CA . LEU D 1 79 ? 29.060 29.112 -3.353 1.00 54.69 141 LEU D CA 1
ATOM 9858 C C . LEU D 1 79 ? 28.189 29.573 -2.203 1.00 56.96 141 LEU D C 1
ATOM 9859 O O . LEU D 1 79 ? 28.598 29.548 -1.049 1.00 55.93 141 LEU D O 1
ATOM 9875 N N . LYS D 1 80 ? 26.969 29.973 -2.532 1.00 63.19 142 LYS D N 1
ATOM 9876 C CA . LYS D 1 80 ? 26.014 30.449 -1.543 1.00 65.11 142 LYS D CA 1
ATOM 9877 C C . LYS D 1 80 ? 25.815 29.420 -0.436 1.00 64.02 142 LYS D C 1
ATOM 9878 O O . LYS D 1 80 ? 25.930 29.727 0.752 1.00 64.32 142 LYS D O 1
ATOM 9897 N N . ALA D 1 81 ? 25.529 28.188 -0.839 1.00 60.17 143 ALA D N 1
ATOM 9898 C CA . ALA D 1 81 ? 25.323 27.101 0.097 1.00 58.43 143 ALA D CA 1
ATOM 9899 C C . ALA D 1 81 ? 26.564 26.852 0.956 1.00 56.09 143 ALA D C 1
ATOM 9900 O O . ALA D 1 81 ? 26.451 26.555 2.141 1.00 56.64 143 ALA D O 1
ATOM 9907 N N . ALA D 1 82 ? 27.746 26.975 0.360 1.00 59.73 144 ALA D N 1
ATOM 9908 C CA . ALA D 1 82 ? 28.987 26.811 1.104 1.00 57.71 144 ALA D CA 1
ATOM 9909 C C . ALA D 1 82 ? 29.057 27.826 2.238 1.00 59.01 144 ALA D C 1
ATOM 9910 O O . ALA D 1 82 ? 29.323 27.464 3.388 1.00 58.02 144 ALA D O 1
ATOM 9917 N N . LYS D 1 83 ? 28.811 29.093 1.896 1.00 70.68 145 LYS D N 1
ATOM 9918 C CA . LYS D 1 83 ? 28.799 30.186 2.866 1.00 72.07 145 LYS D CA 1
ATOM 9919 C C . LYS D 1 83 ? 27.748 29.955 3.937 1.00 72.98 145 LYS D C 1
ATOM 9920 O O . LYS D 1 83 ? 27.942 30.310 5.102 1.00 74.42 145 LYS D O 1
ATOM 9939 N N . SER D 1 84 ? 26.626 29.375 3.528 1.00 66.34 146 SER D N 1
ATOM 9940 C CA . SER D 1 84 ? 25.517 29.151 4.436 1.00 67.29 146 SER D CA 1
ATOM 9941 C C . SER D 1 84 ? 25.892 28.055 5.440 1.00 66.73 146 SER D C 1
ATOM 9942 O O . SER D 1 84 ? 25.638 28.183 6.636 1.00 68.65 146 SER D O 1
ATOM 9950 N N . ALA D 1 85 ? 26.525 26.999 4.938 1.00 60.67 147 ALA D N 1
ATOM 9951 C CA . ALA D 1 85 ? 27.035 25.916 5.771 1.00 60.00 147 ALA D CA 1
ATOM 9952 C C . ALA D 1 85 ? 28.037 26.424 6.811 1.00 60.81 147 ALA D C 1
ATOM 9953 O O . ALA D 1 85 ? 27.994 26.024 7.985 1.00 62.16 147 ALA D O 1
ATOM 9960 N N . LEU D 1 86 ? 28.946 27.296 6.384 1.00 59.45 148 LEU D N 1
ATOM 9961 C CA . LEU D 1 86 ? 29.957 27.810 7.298 1.00 60.40 148 LEU D CA 1
ATOM 9962 C C . LEU D 1 86 ? 29.351 28.849 8.247 1.00 63.34 148 LEU D C 1
ATOM 9963 O O . LEU D 1 86 ? 29.835 29.015 9.364 1.00 64.87 148 LEU D O 1
ATOM 9979 N N . ALA D 1 87 ? 28.278 29.516 7.822 1.00 67.56 149 ALA D N 1
ATOM 9980 C CA . ALA D 1 87 ? 27.550 30.434 8.708 1.00 70.56 149 ALA D CA 1
ATOM 9981 C C . ALA D 1 87 ? 26.952 29.674 9.889 1.00 72.16 149 ALA D C 1
ATOM 9982 O O . ALA D 1 87 ? 27.096 30.078 11.049 1.00 75.60 149 ALA D O 1
ATOM 9989 N N . VAL D 1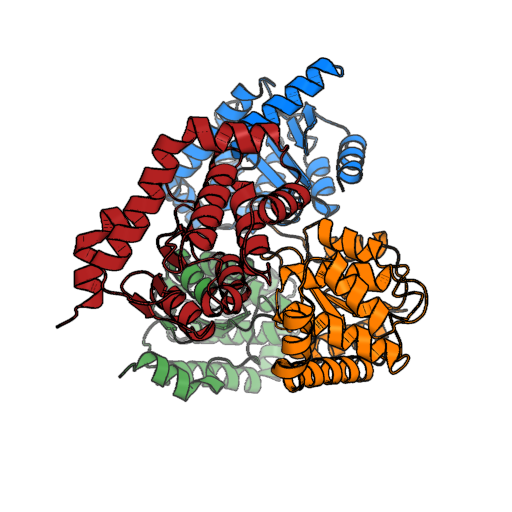 88 ? 26.274 28.576 9.578 1.00 68.34 150 VAL D N 1
ATOM 9990 C CA . VAL D 1 88 ? 25.755 27.666 10.600 1.00 71.00 150 VAL D CA 1
ATOM 9991 C C . VAL D 1 88 ? 26.875 27.152 11.495 1.00 71.51 150 VAL D C 1
ATOM 9992 O O . VAL D 1 88 ? 26.765 27.175 12.717 1.00 75.50 150 VAL D O 1
ATOM 10005 N N . TYR D 1 89 ? 27.954 26.688 10.880 1.00 67.85 151 TYR D N 1
ATOM 10006 C CA . TYR D 1 89 ? 29.124 26.267 11.630 1.00 68.49 151 TYR D CA 1
ATOM 10007 C C . TYR D 1 89 ? 29.553 27.261 12.732 1.00 72.51 151 TYR D C 1
ATOM 10008 O O . TYR D 1 89 ? 29.930 26.844 13.824 1.00 75.41 151 TYR D O 1
ATOM 10026 N N . PHE D 1 90 ? 29.488 28.564 12.466 1.00 73.08 152 PHE D N 1
ATOM 10027 C CA . PHE D 1 90 ? 29.978 29.543 13.443 1.00 76.98 152 PHE D CA 1
ATOM 10028 C C . PHE D 1 90 ? 28.951 29.831 14.533 1.00 81.97 152 PHE D C 1
ATOM 10029 O O . PHE D 1 90 ? 29.309 30.306 15.609 1.00 86.03 152 PHE D O 1
ATOM 10046 N N . LEU D 1 91 ? 27.683 29.541 14.264 1.00 82.08 153 LEU D N 1
ATOM 10047 C CA . LEU D 1 91 ? 26.655 29.640 15.293 1.00 87.09 153 LEU D CA 1
ATOM 10048 C C . LEU D 1 91 ? 26.689 28.432 16.227 1.00 88.99 153 LEU D C 1
ATOM 10049 O O . LEU D 1 91 ? 26.560 28.586 17.447 1.00 93.91 153 LEU D O 1
ATOM 10065 N N . ASP D 1 92 ? 26.859 27.242 15.650 1.00 85.43 154 ASP D N 1
ATOM 10066 C CA . ASP D 1 92 ? 27.026 26.002 16.416 1.00 86.90 154 ASP D CA 1
ATOM 10067 C C . ASP D 1 92 ? 27.688 24.933 15.542 1.00 82.06 154 ASP D C 1
ATOM 10068 O O . ASP D 1 92 ? 27.166 24.558 14.491 1.00 78.70 154 ASP D O 1
ATOM 10077 N N . LYS D 1 93 ? 28.831 24.439 16.009 1.00 85.91 155 LYS D N 1
ATOM 10078 C CA . LYS D 1 93 ? 29.641 23.4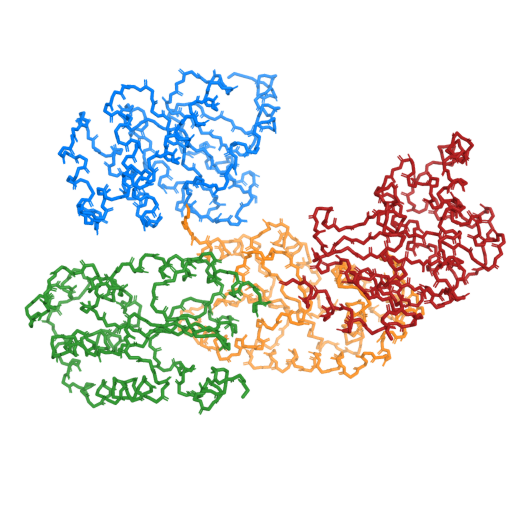89 15.262 1.00 81.89 155 LYS D CA 1
ATOM 10079 C C . LYS D 1 93 ? 28.927 22.169 15.033 1.00 81.04 155 LYS D C 1
ATOM 10080 O O . LYS D 1 93 ? 29.174 21.483 14.037 1.00 77.05 155 LYS D O 1
ATOM 10099 N N . GLU D 1 94 ? 28.043 21.816 15.956 1.00 86.18 156 GLU D N 1
ATOM 10100 C CA . GLU D 1 94 ? 27.330 20.549 15.880 1.00 86.30 156 GLU D CA 1
ATOM 10101 C C . GLU D 1 94 ? 26.178 20.619 14.881 1.00 84.16 156 GLU D C 1
ATOM 10102 O O . GLU D 1 94 ? 25.627 19.598 14.482 1.00 83.31 156 GLU D O 1
ATOM 10114 N N . LYS D 1 95 ? 25.833 21.830 14.465 1.00 78.89 157 LYS D N 1
ATOM 10115 C CA . LYS D 1 95 ? 24.712 22.038 13.564 1.00 77.64 157 LYS D CA 1
ATOM 10116 C C . LYS D 1 95 ? 25.164 22.157 12.113 1.00 72.26 157 LYS D C 1
ATOM 10117 O O . LYS D 1 95 ? 24.351 22.414 11.219 1.00 70.98 157 LYS D O 1
ATOM 10136 N N . TYR D 1 96 ? 26.460 21.964 11.876 1.00 69.51 158 TYR D N 1
ATOM 10137 C CA . TYR D 1 96 ? 27.003 22.064 10.529 1.00 64.73 158 TYR D CA 1
ATOM 10138 C C . TYR D 1 96 ? 26.699 20.791 9.753 1.00 62.38 158 TYR D C 1
ATOM 10139 O O . TYR D 1 96 ? 26.394 20.845 8.565 1.00 60.10 158 TYR D O 1
ATOM 10157 N N . PHE D 1 97 ? 26.796 19.645 10.416 1.00 69.99 159 PHE D N 1
ATOM 10158 C CA . PHE D 1 97 ? 26.583 18.392 9.711 1.00 68.05 159 PHE D CA 1
ATOM 10159 C C . PHE D 1 97 ? 25.144 18.260 9.224 1.00 68.77 159 PHE D C 1
ATOM 10160 O O . PHE D 1 97 ? 24.899 17.767 8.119 1.00 66.96 159 PHE D O 1
ATOM 10177 N N . ASP D 1 98 ? 24.193 18.685 10.047 1.00 66.61 160 ASP D N 1
ATOM 10178 C CA . ASP D 1 98 ? 22.791 18.582 9.671 1.00 68.13 160 ASP D CA 1
ATOM 10179 C C . ASP D 1 98 ? 22.500 19.388 8.405 1.00 65.40 160 ASP D C 1
ATOM 10180 O O . ASP D 1 98 ? 21.877 18.890 7.460 1.00 64.18 160 ASP D O 1
ATOM 10189 N N . PHE D 1 99 ? 22.970 20.629 8.385 1.00 71.23 161 PHE D N 1
ATOM 10190 C CA . PHE D 1 99 ? 22.858 21.462 7.198 1.00 70.10 161 PHE D CA 1
ATOM 10191 C C . PHE D 1 99 ? 23.581 20.809 6.007 1.00 66.98 161 PHE D C 1
ATOM 10192 O O . PHE D 1 99 ? 23.055 20.744 4.889 1.00 67.40 161 PHE D O 1
ATOM 10209 N N . HIS D 1 100 ? 24.790 20.322 6.266 1.00 58.39 162 HIS D N 1
ATOM 10210 C CA . HIS D 1 100 ? 25.597 19.657 5.259 1.00 55.60 162 HIS D CA 1
ATOM 10211 C C . HIS D 1 100 ? 24.816 18.488 4.654 1.00 55.38 162 HIS D C 1
ATOM 10212 O O . HIS D 1 100 ? 24.757 18.329 3.428 1.00 53.93 162 HIS D O 1
ATOM 10226 N N . HIS D 1 101 ? 24.172 17.697 5.505 1.00 58.24 163 HIS D N 1
ATOM 10227 C CA . HIS D 1 101 ? 23.429 16.541 5.020 1.00 58.75 163 HIS D CA 1
ATOM 10228 C C . HIS D 1 101 ? 22.151 16.975 4.318 1.00 60.35 163 HIS D C 1
ATOM 10229 O O . HIS D 1 101 ? 21.813 16.448 3.275 1.00 60.27 163 HIS D O 1
ATOM 10243 N N . ALA D 1 102 ? 21.437 17.929 4.896 1.00 61.15 164 ALA D N 1
ATOM 10244 C CA . ALA D 1 102 ? 20.255 18.490 4.247 1.00 63.09 164 ALA D CA 1
ATOM 10245 C C . ALA D 1 102 ? 20.580 19.059 2.857 1.00 62.30 164 ALA D C 1
ATOM 10246 O O . ALA D 1 102 ? 19.808 18.876 1.915 1.00 63.13 164 ALA D O 1
ATOM 10253 N N . ALA D 1 103 ? 21.718 19.744 2.741 1.00 59.63 165 ALA D N 1
ATOM 10254 C CA . ALA D 1 103 ? 22.145 20.344 1.476 1.00 58.99 165 ALA D CA 1
ATOM 10255 C C . ALA D 1 103 ? 22.421 19.303 0.381 1.00 57.74 165 ALA D C 1
ATOM 10256 O O . ALA D 1 103 ? 22.083 19.512 -0.790 1.00 58.24 165 ALA D O 1
ATOM 10263 N N . LEU D 1 104 ? 23.058 18.200 0.759 1.00 57.84 166 LEU D N 1
ATOM 10264 C CA . LEU D 1 104 ? 23.347 17.127 -0.185 1.00 57.41 166 LEU D CA 1
ATOM 10265 C C . LEU D 1 104 ? 22.066 16.401 -0.581 1.00 58.92 166 LEU D C 1
ATOM 10266 O O . LEU D 1 104 ? 21.957 15.858 -1.681 1.00 58.74 166 LEU D O 1
ATOM 10282 N N . SER D 1 105 ? 21.095 16.392 0.323 1.00 64.34 167 SER D N 1
ATOM 10283 C CA . SER D 1 105 ? 19.799 15.800 0.034 1.00 66.08 167 SER D CA 1
ATOM 10284 C C . SER D 1 105 ? 18.962 16.712 -0.864 1.00 67.85 167 SER D C 1
ATOM 10285 O O . SER D 1 105 ? 18.159 16.227 -1.659 1.00 67.52 167 SER D O 1
ATOM 10293 N N . HIS D 1 106 ? 19.166 18.026 -0.741 1.00 74.94 168 HIS D N 1
ATOM 10294 C CA . HIS D 1 106 ? 18.432 19.021 -1.527 1.00 79.61 168 HIS D CA 1
ATOM 10295 C C . HIS D 1 106 ? 18.497 18.694 -3.009 1.00 78.38 168 HIS D C 1
ATOM 10296 O O . HIS D 1 106 ? 19.577 18.665 -3.604 1.00 75.79 168 HIS D O 1
ATOM 10310 N N . LYS D 1 107 ? 17.333 18.473 -3.608 1.00 82.99 169 LYS D N 1
ATOM 10311 C CA . LYS D 1 107 ? 17.262 17.942 -4.964 1.00 81.29 169 LYS D CA 1
ATOM 10312 C C . LYS D 1 107 ? 17.474 19.028 -6.028 1.00 83.19 169 LYS D C 1
ATOM 10313 O O . LYS D 1 107 ? 18.202 18.822 -7.001 1.00 81.67 169 LYS D O 1
ATOM 10332 N N . GLY D 1 108 ? 16.857 20.189 -5.835 1.00 68.14 170 GLY D N 1
ATOM 10333 C CA . GLY D 1 108 ? 16.938 21.244 -6.827 1.00 70.69 170 GLY D CA 1
ATOM 10334 C C . GLY D 1 108 ? 18.195 22.077 -6.691 1.00 71.41 170 GLY D C 1
ATOM 10335 O O . GLY D 1 108 ? 19.166 21.655 -6.065 1.00 67.94 170 GLY D O 1
ATOM 10339 N N . GLU D 1 109 ? 18.177 23.266 -7.287 1.00 79.95 171 GLU D N 1
ATOM 10340 C CA . GLU D 1 109 ? 19.264 24.215 -7.112 1.00 80.99 171 GLU D CA 1
ATOM 10341 C C . GLU D 1 109 ? 18.962 25.147 -5.963 1.00 83.11 171 GLU D C 1
ATOM 10342 O O . GLU D 1 109 ? 17.809 25.347 -5.592 1.00 85.91 171 GLU D O 1
ATOM 10354 N N . PHE D 1 110 ? 20.019 25.719 -5.409 1.00 76.62 172 PHE D N 1
ATOM 10355 C CA . PHE D 1 110 ? 19.920 26.482 -4.178 1.00 75.20 172 PHE D CA 1
ATOM 10356 C C . PHE D 1 110 ? 19.483 27.924 -4.396 1.00 76.64 172 PHE D C 1
ATOM 10357 O O . PHE D 1 110 ? 19.987 28.620 -5.277 1.00 75.04 172 PHE D O 1
ATOM 10374 N N . SER D 1 111 ? 18.544 28.353 -3.564 1.00 75.20 173 SER D N 1
ATOM 10375 C CA . SER D 1 111 ? 18.091 29.730 -3.527 1.00 76.45 173 SER D CA 1
ATOM 10376 C C . SER D 1 111 ? 18.176 30.251 -2.090 1.00 76.49 173 SER D C 1
ATOM 10377 O O . SER D 1 111 ? 18.253 29.465 -1.147 1.00 76.17 173 SER D O 1
ATOM 10385 N N . ASP D 1 112 ? 18.175 31.572 -1.930 1.00 78.26 174 ASP D N 1
ATOM 10386 C CA . ASP D 1 112 ? 18.232 32.187 -0.604 1.00 79.02 174 ASP D CA 1
ATOM 10387 C C . ASP D 1 112 ? 17.163 31.600 0.313 1.00 82.98 174 ASP D C 1
ATOM 10388 O O . ASP D 1 112 ? 17.355 31.488 1.526 1.00 82.91 174 ASP D O 1
ATOM 10397 N N . GLU D 1 113 ? 16.044 31.214 -0.294 1.00 92.06 175 GLU D N 1
ATOM 10398 C CA . GLU D 1 113 ? 14.864 30.767 0.433 1.00 95.74 175 GLU D CA 1
ATOM 10399 C C . GLU D 1 113 ? 14.937 29.284 0.789 1.00 95.05 175 GLU D C 1
ATOM 10400 O O . GLU D 1 113 ? 14.623 28.896 1.914 1.00 96.48 175 GLU D O 1
ATOM 10412 N N . SER D 1 114 ? 15.350 28.454 -0.168 1.00 96.69 176 SER D N 1
ATOM 10413 C CA . SER D 1 114 ? 15.452 27.014 0.070 1.00 95.32 176 SER D CA 1
ATOM 10414 C C . SER D 1 114 ? 16.562 26.728 1.081 1.00 92.82 176 SER D C 1
ATOM 10415 O O . SER D 1 114 ? 16.508 25.737 1.814 1.00 92.50 176 SER D O 1
ATOM 10423 N N . ILE D 1 115 ? 17.565 27.603 1.120 1.00 81.29 177 ILE D N 1
ATOM 10424 C CA . ILE D 1 115 ? 18.635 27.486 2.104 1.00 78.83 177 ILE D CA 1
ATOM 10425 C C . ILE D 1 115 ? 18.058 27.750 3.496 1.00 81.37 177 ILE D C 1
ATOM 10426 O O . ILE D 1 115 ? 18.394 27.049 4.445 1.00 80.22 177 ILE D O 1
ATOM 10442 N N . LEU D 1 116 ? 17.177 28.742 3.616 1.00 83.20 178 LEU D N 1
ATOM 10443 C CA . LEU D 1 116 ? 16.506 29.007 4.889 1.00 86.28 178 LEU D CA 1
ATOM 10444 C C . LEU D 1 116 ? 15.644 27.818 5.303 1.00 87.43 178 LEU D C 1
ATOM 10445 O O . LEU D 1 116 ? 15.579 27.481 6.483 1.00 88.33 178 LEU D O 1
ATOM 10461 N N . ASP D 1 117 ? 14.986 27.187 4.334 1.00 95.80 179 ASP D N 1
ATOM 10462 C CA . ASP D 1 117 ? 14.170 26.006 4.610 1.00 96.48 179 ASP D CA 1
ATOM 10463 C C . ASP D 1 117 ? 14.991 24.941 5.318 1.00 93.06 179 ASP D C 1
ATOM 10464 O O . ASP D 1 117 ? 14.482 24.199 6.157 1.00 93.76 179 ASP D O 1
ATOM 10473 N N . ILE D 1 118 ? 16.264 24.854 4.957 1.00 85.62 180 ILE D N 1
ATOM 10474 C CA . ILE D 1 118 ? 17.165 23.945 5.640 1.00 81.67 180 ILE D CA 1
ATOM 10475 C C . ILE D 1 118 ? 17.386 24.481 7.046 1.00 83.40 180 ILE D C 1
ATOM 10476 O O . ILE D 1 118 ? 17.252 23.749 8.027 1.00 83.15 180 ILE D O 1
ATOM 10492 N N . VAL D 1 119 ? 17.703 25.770 7.130 1.00 80.37 181 VAL D N 1
ATOM 10493 C CA . VAL D 1 119 ? 17.892 26.438 8.415 1.00 82.96 181 VAL D CA 1
ATOM 10494 C C . VAL D 1 119 ? 16.637 26.289 9.277 1.00 86.96 181 VAL D C 1
ATOM 10495 O O . VAL D 1 119 ? 16.713 26.356 10.499 1.00 90.11 181 VAL D O 1
ATOM 10508 N N . LYS D 1 120 ? 15.490 26.060 8.643 1.00 98.98 182 LYS D N 1
ATOM 10509 C CA . LYS D 1 120 ? 14.246 25.863 9.382 1.00 102.24 182 LYS D CA 1
ATOM 10510 C C . LYS D 1 120 ? 14.215 24.500 10.080 1.00 100.49 182 LYS D C 1
ATOM 10511 O O . LYS D 1 120 ? 13.849 24.419 11.247 1.00 103.42 182 LYS D O 1
ATOM 10530 N N . ASN D 1 121 ? 14.607 23.440 9.376 1.00 97.68 183 ASN D N 1
ATOM 10531 C CA . ASN D 1 121 ? 14.584 22.085 9.942 1.00 96.24 183 ASN D CA 1
ATOM 10532 C C . ASN D 1 121 ? 15.659 21.813 10.987 1.00 95.32 183 ASN D C 1
ATOM 10533 O O . ASN D 1 121 ? 15.596 20.804 11.687 1.00 97.11 183 ASN D O 1
ATOM 10544 N N . ILE D 1 122 ? 16.664 22.679 11.062 1.00 105.61 184 ILE D N 1
ATOM 10545 C CA . ILE D 1 122 ? 17.656 22.583 12.130 1.00 105.65 184 ILE D CA 1
ATOM 10546 C C . ILE D 1 122 ? 17.110 23.287 13.367 1.00 112.18 184 ILE D C 1
ATOM 10547 O O . ILE D 1 122 ? 17.343 22.851 14.496 1.00 114.96 184 ILE D O 1
ATOM 10563 N N . GLY D 1 123 ? 16.395 24.386 13.136 1.00 97.18 185 GLY D N 1
ATOM 10564 C CA . GLY D 1 123 ? 15.763 25.138 14.204 1.00 103.53 185 GLY D CA 1
ATOM 10565 C C . GLY D 1 123 ? 16.532 26.400 14.539 1.00 103.10 185 GLY D C 1
ATOM 10566 O O . GLY D 1 123 ? 16.157 27.150 15.446 1.00 108.60 185 GLY D O 1
ATOM 10570 N N . ILE D 1 124 ? 17.614 26.633 13.804 1.00 97.73 186 ILE D N 1
ATOM 10571 C CA . ILE D 1 124 ? 18.376 27.866 13.927 1.00 97.31 186 ILE D CA 1
ATOM 10572 C C . ILE D 1 124 ? 17.494 29.036 13.491 1.00 100.18 186 ILE D C 1
ATOM 10573 O O . ILE D 1 124 ? 16.833 28.983 12.453 1.00 100.12 186 ILE D O 1
ATOM 10589 N N . ASP D 1 125 ? 17.470 30.076 14.317 1.00 103.92 187 ASP D N 1
ATOM 10590 C CA . ASP D 1 125 ? 16.652 31.252 14.059 1.00 107.20 187 ASP D CA 1
ATOM 10591 C C . ASP D 1 125 ? 17.219 32.004 12.867 1.00 103.00 187 ASP D C 1
ATOM 10592 O O . ASP D 1 125 ? 18.427 31.980 12.640 1.00 99.79 187 ASP D O 1
ATOM 10601 N N . GLU D 1 126 ? 16.349 32.657 12.100 1.00 104.64 188 GLU D N 1
ATOM 10602 C CA . GLU D 1 126 ? 16.771 33.319 10.866 1.00 102.23 188 GLU D CA 1
ATOM 10603 C C . GLU D 1 126 ? 17.642 34.536 11.144 1.00 102.75 188 GLU D C 1
ATOM 10604 O O . GLU D 1 126 ? 18.491 34.902 10.329 1.00 99.65 188 GLU D O 1
ATOM 10616 N N . ASP D 1 127 ? 17.428 35.169 12.292 1.00 113.30 189 ASP D N 1
ATOM 10617 C CA . ASP D 1 127 ? 18.170 36.375 12.644 1.00 114.06 189 ASP D CA 1
ATOM 10618 C C . ASP D 1 127 ? 19.613 36.030 12.971 1.00 110.78 189 ASP D C 1
ATOM 10619 O O . ASP D 1 127 ? 20.538 36.702 12.508 1.00 109.21 189 ASP D O 1
ATOM 10628 N N . ASP D 1 128 ? 19.794 34.988 13.779 1.00 104.98 190 ASP D N 1
ATOM 10629 C CA . ASP D 1 128 ? 21.125 34.526 14.139 1.00 101.50 190 ASP D CA 1
ATOM 10630 C C . ASP D 1 128 ? 21.869 34.150 12.877 1.00 97.34 190 ASP D C 1
ATOM 10631 O O . ASP D 1 128 ? 23.017 34.549 12.661 1.00 94.71 190 ASP D O 1
ATOM 10640 N N . PHE D 1 129 ? 21.183 33.380 12.040 1.00 96.99 191 PHE D N 1
ATOM 10641 C CA . PHE D 1 129 ? 21.734 32.918 10.783 1.00 93.07 191 PHE D CA 1
ATOM 10642 C C . PHE D 1 129 ? 22.182 34.095 9.927 1.00 92.05 191 PHE D C 1
ATOM 10643 O O . PHE D 1 129 ? 23.307 34.118 9.431 1.00 88.98 191 PHE D O 1
ATOM 10660 N N . ASN D 1 130 ? 21.301 35.077 9.766 1.00 88.47 192 ASN D N 1
ATOM 10661 C CA . ASN D 1 130 ? 21.609 36.249 8.949 1.00 87.93 192 ASN D CA 1
ATOM 10662 C C . ASN D 1 130 ? 22.738 37.088 9.540 1.00 88.70 192 ASN D C 1
ATOM 10663 O O . ASN D 1 130 ? 23.638 37.516 8.818 1.00 85.87 192 ASN D O 1
ATOM 10674 N N . ASP D 1 131 ? 22.688 37.322 10.849 1.00 92.89 193 ASP D N 1
ATOM 10675 C CA . ASP D 1 131 ? 23.733 38.084 11.529 1.00 94.36 193 ASP D CA 1
ATOM 10676 C C . ASP D 1 131 ? 25.095 37.419 11.358 1.00 89.90 193 ASP D C 1
ATOM 10677 O O . ASP D 1 131 ? 26.104 38.101 11.151 1.00 89.11 193 ASP D O 1
ATOM 10686 N N . SER D 1 132 ? 25.111 36.089 11.435 1.00 87.37 194 SER D N 1
ATOM 10687 C CA . SER D 1 132 ? 26.346 35.322 11.308 1.00 83.52 194 SER D CA 1
ATOM 10688 C C . SER D 1 132 ? 27.004 35.541 9.935 1.00 79.38 194 SER D C 1
ATOM 10689 O O . SER D 1 132 ? 28.205 35.797 9.860 1.00 77.75 194 SER D O 1
ATOM 10697 N N . ILE D 1 133 ? 26.213 35.455 8.867 1.00 86.08 195 ILE D N 1
ATOM 10698 C CA . ILE D 1 133 ? 26.702 35.698 7.506 1.00 80.08 195 ILE D CA 1
ATOM 10699 C C . ILE D 1 133 ? 27.541 36.974 7.390 1.00 79.15 195 ILE D C 1
ATOM 10700 O O . ILE D 1 133 ? 28.513 37.002 6.632 1.00 74.90 195 ILE D O 1
ATOM 10716 N N . LYS D 1 134 ? 27.170 38.014 8.142 1.00 82.64 196 LYS D N 1
ATOM 10717 C CA . LYS D 1 134 ? 27.816 39.325 8.034 1.00 83.25 196 LYS D CA 1
ATOM 10718 C C . LYS D 1 134 ? 29.010 39.467 8.970 1.00 84.72 196 LYS D C 1
ATOM 10719 O O . LYS D 1 134 ? 30.087 39.918 8.564 1.00 83.07 196 LYS D O 1
ATOM 10738 N N . ASP D 1 135 ? 28.798 39.117 10.235 1.00 85.11 197 ASP D N 1
ATOM 10739 C CA . ASP D 1 135 ? 29.842 39.229 11.238 1.00 87.15 197 ASP D CA 1
ATOM 10740 C C . ASP D 1 135 ? 31.031 38.351 10.885 1.00 83.13 197 ASP D C 1
ATOM 10741 O O . ASP D 1 135 ? 32.178 38.716 11.135 1.00 83.91 197 ASP D O 1
ATOM 10750 N N . ASN D 1 136 ? 30.743 37.194 10.293 1.00 79.19 198 ASN D N 1
ATOM 10751 C CA . ASN D 1 136 ? 31.769 36.219 9.957 1.00 75.55 198 ASN D CA 1
ATOM 10752 C C . ASN D 1 136 ? 32.081 36.148 8.461 1.00 71.15 198 ASN D C 1
ATOM 10753 O O . ASN D 1 136 ? 32.728 35.207 7.999 1.00 68.41 198 ASN D O 1
ATOM 10764 N N . ALA D 1 137 ? 31.624 37.148 7.706 1.00 71.52 199 ALA D N 1
ATOM 10765 C CA . ALA D 1 137 ? 31.892 37.209 6.266 1.00 69.00 199 ALA D CA 1
ATOM 10766 C C . ALA D 1 137 ? 33.395 37.118 6.027 1.00 67.86 199 ALA D C 1
ATOM 10767 O O . ALA D 1 137 ? 33.863 36.393 5.131 1.00 65.53 199 ALA D O 1
ATOM 10774 N N . ASP D 1 138 ? 34.131 37.844 6.865 1.00 80.68 200 ASP D N 1
ATOM 10775 C CA . ASP D 1 138 ? 35.590 37.812 6.901 1.00 81.52 200 ASP D CA 1
ATOM 10776 C C . ASP D 1 138 ? 36.110 36.373 6.819 1.00 80.19 200 ASP D C 1
ATOM 10777 O O . ASP D 1 138 ? 36.689 35.961 5.807 1.00 79.76 200 ASP D O 1
ATOM 10786 N N . LYS D 1 139 ? 35.878 35.606 7.879 1.00 84.85 201 LYS D N 1
ATOM 10787 C CA . LYS D 1 139 ? 36.459 34.275 7.998 1.00 82.76 201 LYS D CA 1
ATOM 10788 C C . LYS D 1 139 ? 35.857 33.251 7.022 1.00 81.46 201 LYS D C 1
ATOM 10789 O O . LYS D 1 139 ? 36.561 32.361 6.549 1.00 79.93 201 LYS D O 1
ATOM 10808 N N . ILE D 1 140 ? 34.563 33.380 6.732 1.00 63.92 202 ILE D N 1
ATOM 10809 C CA . ILE D 1 140 ? 33.870 32.491 5.798 1.00 62.40 202 ILE D CA 1
ATOM 10810 C C . ILE D 1 140 ? 34.524 32.556 4.420 1.00 59.74 202 ILE D C 1
ATOM 10811 O O . ILE D 1 140 ? 34.896 31.525 3.843 1.00 57.80 202 ILE D O 1
ATOM 10827 N N . GLU D 1 141 ? 34.660 33.779 3.911 1.00 60.53 203 GLU D N 1
ATOM 10828 C CA . GLU D 1 141 ? 35.284 34.026 2.620 1.00 59.21 203 GLU D CA 1
ATOM 10829 C C . GLU D 1 141 ? 36.690 33.460 2.595 1.00 58.34 203 GLU D C 1
ATOM 10830 O O . GLU D 1 141 ? 37.103 32.879 1.598 1.00 56.62 203 GLU D O 1
ATOM 10842 N N . GLN D 1 142 ? 37.430 33.640 3.686 1.00 60.10 204 GLN D N 1
ATOM 10843 C CA . GLN D 1 142 ? 38.797 33.137 3.750 1.00 59.85 204 GLN D CA 1
ATOM 10844 C C . GLN D 1 142 ? 38.827 31.601 3.685 1.00 58.19 204 GLN D C 1
ATOM 10845 O O . GLN D 1 142 ? 39.629 31.021 2.961 1.00 56.89 204 GLN D O 1
ATOM 10859 N N . MET D 1 143 ? 37.955 30.951 4.448 1.00 57.56 205 MET D N 1
ATOM 10860 C CA . MET D 1 143 ? 37.961 29.500 4.512 1.00 55.99 205 MET D CA 1
ATOM 10861 C C . MET D 1 143 ? 37.601 28.941 3.132 1.00 53.74 205 MET D C 1
ATOM 10862 O O . MET D 1 143 ? 38.333 28.138 2.574 1.00 52.29 205 MET D O 1
ATOM 10876 N N . ILE D 1 144 ? 36.504 29.435 2.574 1.00 57.64 206 ILE D N 1
ATOM 10877 C CA . ILE D 1 144 ? 36.039 28.979 1.287 1.00 55.30 206 ILE D CA 1
ATOM 10878 C C . ILE D 1 144 ? 37.027 29.342 0.193 1.00 54.72 206 ILE D C 1
ATOM 10879 O O . ILE D 1 144 ? 37.254 28.551 -0.717 1.00 53.12 206 ILE D O 1
ATOM 10895 N N . ASN D 1 145 ? 37.636 30.524 0.277 1.00 54.15 207 ASN D N 1
ATOM 10896 C CA . ASN D 1 145 ? 38.617 30.901 -0.732 1.00 53.41 207 ASN D CA 1
ATOM 10897 C C . ASN D 1 145 ? 39.833 29.999 -0.659 1.00 53.69 207 ASN D C 1
ATOM 10898 O O . ASN D 1 145 ? 40.351 29.560 -1.682 1.00 52.72 207 ASN D O 1
ATOM 10909 N N . ASN D 1 146 ? 40.285 29.714 0.559 1.00 52.45 208 ASN D N 1
ATOM 10910 C CA . ASN D 1 146 ? 41.453 28.879 0.727 1.00 52.08 208 ASN D CA 1
ATOM 10911 C C . ASN D 1 146 ? 41.173 27.435 0.310 1.00 49.98 208 ASN D C 1
ATOM 10912 O O . ASN D 1 146 ? 42.050 26.780 -0.225 1.00 49.21 208 ASN D O 1
ATOM 10923 N N . SER D 1 147 ? 39.956 26.953 0.534 1.00 49.25 209 SER D N 1
ATOM 10924 C CA . SER D 1 147 ? 39.593 25.610 0.105 1.00 47.31 209 SER D CA 1
ATOM 10925 C C . SER D 1 147 ? 39.609 25.556 -1.435 1.00 46.31 209 SER D C 1
ATOM 10926 O O . SER D 1 147 ? 40.109 24.601 -2.026 1.00 45.67 209 SER D O 1
ATOM 10934 N N . ARG D 1 148 ? 39.065 26.585 -2.078 1.00 53.09 210 ARG D N 1
ATOM 10935 C CA . ARG D 1 148 ? 39.052 26.637 -3.532 1.00 52.40 210 ARG D CA 1
ATOM 10936 C C . ARG D 1 148 ? 40.456 26.622 -4.111 1.00 53.26 210 ARG D C 1
ATOM 10937 O O . ARG D 1 148 ? 40.736 25.856 -5.039 1.00 52.62 210 ARG D O 1
ATOM 10958 N N . LEU D 1 149 ? 41.338 27.459 -3.568 1.00 50.31 211 LEU D N 1
ATOM 10959 C CA . LEU D 1 149 ? 42.696 27.538 -4.089 1.00 50.25 211 LEU D CA 1
ATOM 10960 C C . LEU D 1 149 ? 43.428 26.213 -3.930 1.00 49.38 211 LEU D C 1
ATOM 10961 O O . LEU D 1 149 ? 44.156 25.793 -4.821 1.00 48.65 211 LEU D O 1
ATOM 10977 N N . LEU D 1 150 ? 43.219 25.562 -2.793 1.00 46.85 212 LEU D N 1
ATOM 10978 C CA . LEU D 1 150 ? 43.867 24.285 -2.497 1.00 46.36 212 LEU D CA 1
ATOM 10979 C C . LEU D 1 150 ? 43.501 23.215 -3.535 1.00 45.09 212 LEU D C 1
ATOM 10980 O O . LEU D 1 150 ? 44.345 22.456 -4.001 1.00 43.69 212 LEU D O 1
ATOM 10996 N N . VAL D 1 151 ? 42.229 23.176 -3.896 1.00 46.84 213 VAL D N 1
ATOM 10997 C CA . VAL D 1 151 ? 41.759 22.264 -4.919 1.00 45.71 213 VAL D CA 1
ATOM 10998 C C . VAL D 1 151 ? 42.421 22.548 -6.277 1.00 44.53 213 VAL D C 1
ATOM 10999 O O . VAL D 1 151 ? 42.765 21.599 -7.004 1.00 42.90 213 VAL D O 1
ATOM 11012 N N . ARG D 1 152 ? 42.570 23.831 -6.632 1.00 49.52 214 ARG D N 1
ATOM 11013 C CA . ARG D 1 152 ? 43.290 24.201 -7.845 1.00 48.86 214 ARG D CA 1
ATOM 11014 C C . ARG D 1 152 ? 44.747 23.763 -7.674 1.00 48.02 214 ARG D C 1
ATOM 11015 O O . ARG D 1 152 ? 45.348 23.208 -8.589 1.00 47.16 214 ARG D O 1
ATOM 11036 N N . ASP D 1 153 ? 45.316 24.023 -6.498 1.00 46.65 215 ASP D N 1
ATOM 11037 C CA . ASP D 1 153 ? 46.686 23.605 -6.213 1.00 47.07 215 ASP D CA 1
ATOM 11038 C C . ASP D 1 153 ? 46.880 22.081 -6.292 1.00 45.95 215 ASP D C 1
ATOM 11039 O O . ASP D 1 153 ? 47.931 21.621 -6.719 1.00 46.36 215 ASP D O 1
ATOM 11048 N N . LEU D 1 154 ? 45.887 21.304 -5.872 1.00 43.79 216 LEU D N 1
ATOM 11049 C CA . LEU D 1 154 ? 45.995 19.847 -5.947 1.00 43.59 216 LEU D CA 1
ATOM 11050 C C . LEU D 1 154 ? 45.670 19.316 -7.333 1.00 41.61 216 LEU D C 1
ATOM 11051 O O . LEU D 1 154 ? 45.760 18.118 -7.589 1.00 41.20 216 LEU D O 1
ATOM 11067 N N . GLY D 1 155 ? 45.266 20.202 -8.227 1.00 42.26 217 GLY D N 1
ATOM 11068 C CA . GLY D 1 155 ? 45.017 19.816 -9.601 1.00 41.09 217 GLY D CA 1
ATOM 11069 C C . GLY D 1 155 ? 43.866 18.842 -9.794 1.00 39.77 217 GLY D C 1
ATOM 11070 O O . GLY D 1 155 ? 43.863 18.100 -10.770 1.00 39.69 217 GLY D O 1
ATOM 11074 N N . VAL D 1 156 ? 42.897 18.830 -8.882 1.00 37.22 218 VAL D N 1
ATOM 11075 C CA . VAL D 1 156 ? 41.687 18.030 -9.075 1.00 35.98 218 VAL D CA 1
ATOM 11076 C C . VAL D 1 156 ? 40.570 18.868 -9.680 1.00 35.79 218 VAL D C 1
ATOM 11077 O O . VAL D 1 156 ? 40.112 19.831 -9.081 1.00 37.00 218 VAL D O 1
ATOM 11090 N N . GLY D 1 157 ? 40.105 18.476 -10.857 1.00 36.88 219 GLY D N 1
ATOM 11091 C CA . GLY D 1 157 ? 39.171 19.287 -11.617 1.00 36.33 219 GLY D CA 1
ATOM 11092 C C . GLY D 1 157 ? 37.716 19.151 -11.230 1.00 35.73 219 GLY D C 1
ATOM 11093 O O . GLY D 1 157 ? 36.948 20.112 -11.379 1.00 35.91 219 GLY D O 1
ATOM 11097 N N . GLY D 1 158 ? 37.334 17.977 -10.723 1.00 36.39 220 GLY D N 1
ATOM 11098 C CA . GLY D 1 158 ? 35.949 17.706 -10.356 1.00 36.31 220 GLY D CA 1
ATOM 11099 C C . GLY D 1 158 ? 35.731 17.423 -8.876 1.00 37.36 220 GLY D C 1
ATOM 11100 O O . GLY D 1 158 ? 36.685 17.337 -8.090 1.00 38.27 220 GLY D O 1
ATOM 11104 N N . THR D 1 159 ? 34.463 17.313 -8.491 1.00 40.97 221 THR D N 1
ATOM 11105 C CA . THR D 1 159 ? 34.099 16.982 -7.123 1.00 41.89 221 THR D CA 1
ATOM 11106 C C . THR D 1 159 ? 33.219 15.737 -7.140 1.00 42.25 221 THR D C 1
ATOM 11107 O O . THR D 1 159 ? 32.565 15.463 -8.141 1.00 41.98 221 THR D O 1
ATOM 11118 N N . PRO D 1 160 ? 33.224 14.959 -6.044 1.00 43.94 222 PRO D N 1
ATOM 11119 C CA . PRO D 1 160 ? 34.021 15.144 -4.827 1.00 44.12 222 PRO D CA 1
ATOM 11120 C C . PRO D 1 160 ? 35.415 14.605 -5.025 1.00 43.85 222 PRO D C 1
ATOM 11121 O O . PRO D 1 160 ? 35.678 13.978 -6.069 1.00 43.82 222 PRO D O 1
ATOM 11132 N N . PHE D 1 161 ? 36.294 14.861 -4.065 1.00 38.02 223 PHE D N 1
ATOM 11133 C CA . PHE D 1 161 ? 37.483 14.037 -3.890 1.00 38.54 223 PHE D CA 1
ATOM 11134 C C . PHE D 1 161 ? 37.842 14.016 -2.405 1.00 39.16 223 PHE D C 1
ATOM 11135 O O . PHE D 1 161 ? 37.394 14.862 -1.628 1.00 39.25 223 PHE D O 1
ATOM 11152 N N . LEU D 1 162 ? 38.621 13.015 -2.015 1.00 40.34 224 LEU D N 1
ATOM 11153 C CA . LEU D 1 162 ? 38.832 12.706 -0.609 1.00 41.33 224 LEU D CA 1
ATOM 11154 C C . LEU D 1 162 ? 40.273 12.314 -0.357 1.00 42.64 224 LEU D C 1
ATOM 11155 O O . LEU D 1 162 ? 40.808 11.429 -1.019 1.00 43.55 224 LEU D O 1
ATOM 11171 N N . ILE D 1 163 ? 40.903 12.992 0.592 1.00 44.00 225 ILE D N 1
ATOM 11172 C CA . ILE D 1 163 ? 42.239 12.642 1.008 1.00 45.60 225 ILE D CA 1
ATOM 11173 C C . ILE D 1 163 ? 42.163 11.858 2.301 1.00 47.15 225 ILE D C 1
ATOM 11174 O O . ILE D 1 163 ? 41.565 12.317 3.271 1.00 47.64 225 ILE D O 1
ATOM 11190 N N . ILE D 1 164 ? 42.768 10.673 2.303 1.00 49.96 226 ILE D N 1
ATOM 11191 C CA . ILE D 1 164 ? 43.015 9.943 3.536 1.00 51.94 226 ILE D CA 1
ATOM 11192 C C . ILE D 1 164 ? 44.494 9.615 3.627 1.00 53.98 226 ILE D C 1
ATOM 11193 O O . ILE D 1 164 ? 45.042 8.929 2.765 1.00 54.84 226 ILE D O 1
ATOM 11209 N N . GLY D 1 165 ? 45.125 10.100 4.691 1.00 56.10 227 GLY D N 1
ATOM 11210 C CA . GLY D 1 165 ? 46.547 9.916 4.897 1.00 59.22 227 GLY D CA 1
ATOM 11211 C C . GLY D 1 165 ? 47.345 10.335 3.680 1.00 58.41 227 GLY D C 1
ATOM 11212 O O . GLY D 1 165 ? 47.409 11.516 3.325 1.00 57.00 227 GLY D O 1
ATOM 11216 N N . ASP D 1 166 ? 47.928 9.339 3.020 1.00 64.42 228 ASP D N 1
ATOM 11217 C CA . ASP D 1 166 ? 48.797 9.556 1.873 1.00 64.64 228 ASP D CA 1
ATOM 11218 C C . ASP D 1 166 ? 48.046 9.433 0.557 1.00 62.33 228 ASP D C 1
ATOM 11219 O O . ASP D 1 166 ? 48.626 9.621 -0.513 1.00 62.16 228 ASP D O 1
ATOM 11228 N N . SER D 1 167 ? 46.755 9.128 0.646 1.00 56.53 229 SER D N 1
ATOM 11229 C CA . SER D 1 167 ? 45.957 8.782 -0.533 1.00 55.20 229 SER D CA 1
ATOM 11230 C C . SER D 1 167 ? 44.929 9.837 -0.909 1.00 52.53 229 SER D C 1
ATOM 11231 O O . SER D 1 167 ? 44.370 10.490 -0.032 1.00 51.61 229 SER D O 1
ATOM 11239 N N . LEU D 1 168 ? 44.685 9.987 -2.213 1.00 48.36 230 LEU D N 1
ATOM 11240 C CA . LEU D 1 168 ? 43.677 10.915 -2.733 1.00 46.12 230 LEU D CA 1
ATOM 11241 C C . LEU D 1 168 ? 42.757 10.206 -3.723 1.00 45.72 230 LEU D C 1
ATOM 11242 O O . LEU D 1 168 ? 43.171 9.833 -4.815 1.00 46.97 230 LEU D O 1
ATOM 11258 N N . PHE D 1 169 ? 41.500 10.049 -3.329 1.00 42.23 231 PHE D N 1
ATOM 11259 C CA . PHE D 1 169 ? 40.530 9.295 -4.096 1.00 42.00 231 PHE D CA 1
ATOM 11260 C C . PHE D 1 169 ? 39.615 10.221 -4.897 1.00 39.85 231 PHE D C 1
ATOM 11261 O O . PHE D 1 169 ? 38.806 10.946 -4.339 1.00 38.61 231 PHE D O 1
ATOM 11278 N N . VAL D 1 170 ? 39.743 10.202 -6.212 1.00 40.57 232 VAL D N 1
ATOM 11279 C CA . VAL D 1 170 ? 38.954 11.124 -7.041 1.00 38.92 232 VAL D CA 1
ATOM 11280 C C . VAL D 1 170 ? 37.610 10.489 -7.360 1.00 38.61 232 VAL D C 1
ATOM 11281 O O . VAL D 1 170 ? 37.510 9.271 -7.544 1.00 40.08 232 VAL D O 1
ATOM 11294 N N . GLY D 1 171 ? 36.587 11.334 -7.399 1.00 37.49 233 GLY D N 1
ATOM 11295 C CA . GLY D 1 171 ? 35.262 10.937 -7.819 1.00 37.46 233 GLY D CA 1
ATOM 11296 C C . GLY D 1 171 ? 34.597 9.911 -6.920 1.00 38.45 233 GLY D C 1
ATOM 11297 O O . GLY D 1 171 ? 34.703 9.963 -5.697 1.00 38.52 233 GLY D O 1
ATOM 11301 N N . ALA D 1 172 ? 33.918 8.966 -7.556 1.00 39.50 234 ALA D N 1
ATOM 11302 C CA . ALA D 1 172 ? 33.065 8.029 -6.858 1.00 40.79 234 ALA D CA 1
ATOM 11303 C C . ALA D 1 172 ? 33.925 6.989 -6.147 1.00 42.51 234 ALA D C 1
ATOM 11304 O O . ALA D 1 172 ? 34.895 6.476 -6.710 1.00 43.71 234 ALA D O 1
ATOM 11311 N N . THR D 1 173 ? 33.572 6.703 -4.904 1.00 44.99 235 THR D N 1
ATOM 11312 C CA . THR D 1 173 ? 34.358 5.813 -4.061 1.00 46.52 235 THR D CA 1
ATOM 11313 C C . THR D 1 173 ? 33.636 4.487 -3.754 1.00 48.40 235 THR D C 1
ATOM 11314 O O . THR D 1 173 ? 32.413 4.362 -3.873 1.00 48.69 235 THR D O 1
ATOM 11325 N N . ASP D 1 174 ? 34.439 3.495 -3.394 1.00 51.93 236 ASP D N 1
ATOM 11326 C CA . ASP D 1 174 ? 33.965 2.245 -2.860 1.00 53.19 236 ASP D CA 1
ATOM 11327 C C . ASP D 1 174 ? 34.165 2.285 -1.346 1.00 53.00 236 ASP D C 1
ATOM 11328 O O . ASP D 1 174 ? 35.293 2.341 -0.856 1.00 53.37 236 ASP D O 1
ATOM 11337 N N . LEU D 1 175 ? 33.059 2.289 -0.616 1.00 50.58 237 LEU D N 1
ATOM 11338 C CA . LEU D 1 175 ? 33.089 2.344 0.843 1.00 51.21 237 LEU D CA 1
ATOM 11339 C C . LEU D 1 175 ? 33.982 1.241 1.460 1.00 53.17 237 LEU D C 1
ATOM 11340 O O . LEU D 1 175 ? 34.508 1.422 2.555 1.00 54.15 237 LEU D O 1
ATOM 11356 N N . ASN D 1 176 ? 34.167 0.126 0.746 1.00 60.51 238 ASN D N 1
ATOM 11357 C CA . ASN D 1 176 ? 35.075 -0.947 1.186 1.00 62.58 238 ASN D CA 1
ATOM 11358 C C . ASN D 1 176 ? 36.549 -0.616 0.981 1.00 62.68 238 ASN D C 1
ATOM 11359 O O . ASN D 1 176 ? 37.396 -1.026 1.759 1.00 64.03 238 ASN D O 1
ATOM 11370 N N . VAL D 1 177 ? 36.857 0.103 -0.085 1.00 53.55 239 VAL D N 1
ATOM 11371 C CA . VAL D 1 177 ? 38.227 0.520 -0.344 1.00 53.86 239 VAL D CA 1
ATOM 11372 C C . VAL D 1 177 ? 38.647 1.532 0.709 1.00 52.88 239 VAL D C 1
ATOM 11373 O O . VAL D 1 177 ? 39.780 1.517 1.184 1.00 54.07 239 VAL D O 1
ATOM 11386 N N . LEU D 1 178 ? 37.704 2.386 1.079 1.00 51.64 240 LEU D N 1
ATOM 11387 C CA . LEU D 1 178 ? 37.939 3.435 2.062 1.00 51.49 240 LEU D CA 1
ATOM 11388 C C . LEU D 1 178 ? 38.231 2.836 3.432 1.00 54.20 240 LEU D C 1
ATOM 11389 O O . LEU D 1 178 ? 39.255 3.136 4.031 1.00 55.70 240 LEU D O 1
ATOM 11405 N N . ARG D 1 179 ? 37.333 1.987 3.919 1.00 59.88 241 ARG D N 1
ATOM 11406 C CA . ARG D 1 179 ? 37.540 1.301 5.193 1.00 63.10 241 ARG D CA 1
ATOM 11407 C C . ARG D 1 179 ? 38.864 0.536 5.225 1.00 65.88 241 ARG D C 1
ATOM 11408 O O . ARG D 1 179 ? 39.533 0.493 6.251 1.00 68.48 241 ARG D O 1
ATOM 11429 N N . LYS D 1 180 ? 39.243 -0.061 4.103 1.00 69.39 242 LYS D N 1
ATOM 11430 C CA . LYS D 1 180 ? 40.508 -0.776 4.019 1.00 72.23 242 LYS D CA 1
ATOM 11431 C C . LYS D 1 180 ? 41.726 0.153 4.083 1.00 71.70 242 LYS D C 1
ATOM 11432 O O . LYS D 1 180 ? 42.776 -0.242 4.592 1.00 74.55 242 LYS D O 1
ATOM 11451 N N . LYS D 1 181 ? 41.607 1.375 3.562 1.00 61.23 243 LYS D N 1
ATOM 11452 C CA . LYS D 1 181 ? 42.709 2.324 3.684 1.00 61.07 243 LYS D CA 1
ATOM 11453 C C . LYS D 1 181 ? 42.838 2.796 5.117 1.00 62.99 243 LYS D C 1
ATOM 11454 O O . LYS D 1 181 ? 43.939 3.056 5.592 1.00 65.47 243 LYS D O 1
ATOM 11473 N N . VAL D 1 182 ? 41.711 2.907 5.806 1.00 63.55 244 VAL D N 1
ATOM 11474 C CA . VAL D 1 182 ? 41.706 3.403 7.174 1.00 66.08 244 VAL D CA 1
ATOM 11475 C C . VAL D 1 182 ? 42.352 2.390 8.118 1.00 71.41 244 VAL D C 1
ATOM 11476 O O . VAL D 1 182 ? 43.109 2.762 9.027 1.00 74.79 244 VAL D O 1
ATOM 11489 N N . ASP D 1 183 ? 42.048 1.111 7.896 1.00 75.75 245 ASP D N 1
ATOM 11490 C CA . ASP D 1 183 ? 42.623 0.036 8.689 1.00 81.07 245 ASP D CA 1
ATOM 11491 C C . ASP D 1 183 ? 44.121 -0.037 8.427 1.00 82.79 245 ASP D C 1
ATOM 11492 O O . ASP D 1 183 ? 44.927 -0.072 9.354 1.00 87.19 245 ASP D O 1
ATOM 11501 N N . GLU D 1 184 ? 44.475 -0.031 7.146 1.00 85.85 246 GLU D N 1
ATOM 11502 C CA . GLU D 1 184 ? 45.866 -0.085 6.709 1.00 88.22 246 GLU D CA 1
ATOM 11503 C C . GLU D 1 184 ? 46.742 0.952 7.424 1.00 89.78 246 GLU D C 1
ATOM 11504 O O . GLU D 1 184 ? 47.923 0.703 7.680 1.00 93.78 246 GLU D O 1
ATOM 11516 N N . LEU D 1 185 ? 46.161 2.108 7.742 1.00 84.30 247 LEU D N 1
ATOM 11517 C CA . LEU D 1 185 ? 46.913 3.202 8.352 1.00 85.22 247 LEU D CA 1
ATOM 11518 C C . LEU D 1 185 ? 47.033 3.066 9.872 1.00 90.64 247 LEU D C 1
ATOM 11519 O O . LEU D 1 185 ? 47.733 3.859 10.507 1.00 92.45 247 LEU D O 1
ATOM 11535 N N . SER D 1 186 ? 46.356 2.070 10.450 1.00 98.01 248 SER D N 1
ATOM 11536 C CA . SER D 1 186 ? 46.520 1.726 11.873 1.00 104.24 248 SER D CA 1
ATOM 11537 C C . SER D 1 186 ? 47.383 0.483 12.028 1.00 108.88 248 SER D C 1
ATOM 11538 O O . SER D 1 186 ? 47.615 0.020 13.141 1.00 114.26 248 SER D O 1
#

B-factor: mean 58.13, std 22.37, range [19.15, 158.65]

Sequence (738 aa):
SNAARDNVTKSKISQYKDQIFDLTYPYSGNENSSVIAVGFLDYSCCGHCCKAIKNDIKQLINDGKIKYIFRDAPILGNASLKAAKSALAVYFLDKEKYFDFHHAALSHKGEFSDESILDIVKNIGIDEDDFNDSIKDNADKIEQMINNSRLLVRDLGVGGTPFLIIGDSLFVGATDLNVLRKKVDELSSNAARDNVTKSKISQYKDQIFDLTYPYSGNENSSVIAVGFLDYSCCGHCCKAIKNDIKQLINDGKIKYIFRDAPILGNASLKAAKSALAVYFLDKEKYFDFHHAALSHKGEFSDESILDIVKNIGIDEDDFNDSIKDNADKIEQMINNSRLLVRDLGVGGTPFLIIGDSLFVGATDLNVLRKKVDELSHKQGDNVTKSKISQYKDQIFDLTYPYSGNENSSVIAVGFLDYSCGHCKAIKNDIKQLINDGKIKYIFRDAPILGNASLKAAKSALAVYFLDKEKYFDFHHAALSHKGEFSDESILDIVKNIGIDEDDFNDSIKDNADKIEQMINNSRLLVRDLGVGGTPFLIIGDSLFVGATDLNVLRKKVDELSDNVTKSKISQYKDQIFDLTYPYSGNENSSVIAVGFLDYSCGHCKAIKNDIKQLINDGKIKYIFRDAPILGNASLKAAKSALAVYFLDKEKYFDFHHAALSHKGEFSDESILDIVKNIGIDEDDFNDSIKDNADKIEQMINNSRLLVRDLGVGGTPFLIIGDSLFVGATDLNVLRKKVDELS

Solvent-accessible surface area: 34833 Å² total; per-residue (Å²): 116,99,84,76,146,79,91,80,21,101,67,80,8,65,128,43,116,101,87,0,45,43,131,86,9,1,18,6,6,3,78,31,4,90,13,35,0,0,2,0,12,2,3,34,9,54,114,0,29,74,15,47,69,36,3,97,88,2,23,114,58,2,67,1,7,2,1,6,6,7,0,2,84,104,42,102,22,1,49,76,0,2,59,8,0,2,0,0,7,57,34,7,54,64,49,5,28,61,0,6,38,31,0,2,56,37,190,45,150,15,44,85,116,20,8,48,84,14,0,101,128,23,56,16,36,66,94,45,5,54,81,4,55,145,120,46,46,128,111,3,72,102,10,2,54,76,0,78,109,4,9,189,59,11,56,40,74,21,28,4,2,13,0,0,26,56,25,38,35,95,24,54,27,95,28,103,62,4,97,154,28,5,78,118,67,52,123,105,76,77,149,76,93,80,24,106,66,80,7,63,128,43,53,101,92,0,20,45,74,81,11,3,72,26,38,39,111,128,3,66,17,12,0,0,2,0,10,1,4,42,11,52,114,0,36,81,19,48,76,38,6,88,66,3,25,107,28,19,19,1,21,2,0,6,6,8,0,2,87,105,38,126,28,2,44,74,0,2,55,6,0,2,0,0,18,56,23,1,88,122,48,4,44,66,1,4,35,30,0,2,46,32,188,56,158,11,46,86,116,22,4,26,67,13,0,101,129,24,50,18,47,79,65,31,9,69,77,3,60,165,115,41,46,126,91,2,75,94,6,2,55,66,0,85,107,5,9,191,58,16,55,42,76,20,26,3,2,18,0,0,22,50,27,38,34,91,25,59,27,104,36,116,69,10,58,147,24,4,13,94,63,14,100,64,56,12,200,87,96,45,96,64,65,3,49,130,40,106,124,89,0,44,41,71,96,8,1,74,33,39,33,85,56,17,104,9,32,0,0,2,0,13,1,4,29,8,46,127,0,39,82,16,21,24,48,4,18,25,3,21,47,44,21,98,1,11,2,0,7,6,8,0,1,56,103,36,118,21,2,37,82,0,2,71,6,0,2,0,2,19,63,67,48,142,150,59,5,50,61,0,7,31,28,0,3,43,31,160,54,139,10,47,86,112,24,6,34,84,15,0,95,134,19,64,57,77,82,84,83,3,44,73,5,72,140,119,28,48,112,100,5,84,98,20,4,57,64,0,72,92,5,5,128,74,0,61,20,75,38,12,3,1,6,0,0,26,57,22,36,41,98,22,93,28,77,22,108,60,1,84,126,24,4,74,114,64,100,182,98,94,51,73,66,74,0,63,131,44,116,97,89,0,42,45,113,66,7,2,77,28,40,84,106,137,21,108,10,40,0,0,4,1,9,1,2,32,8,49,122,0,34,84,16,16,25,40,8,25,10,2,23,66,46,45,120,1,1,3,1,5,4,4,0,2,56,103,38,112,26,2,28,85,0,1,69,7,0,1,0,0,10,71,71,60,137,144,61,4,53,73,0,6,31,33,0,2,36,38,169,43,142,13,47,79,115,23,4,36,72,13,3,143,142,28,58,24,77,87,93,75,8,51,85,4,54,130,108,44,46,112,96,5,88,89,5,2,52,68,0,59,92,4,4,136,68,2,58,21,73,40,12,5,2,8,0,0,20,59,21,32,41,100,26,93,32,74,27,109,68,2,74,133,25,4,76,108,66,121

Nearest PDB structures (foldseek):
  6eez-assembly1_A  TM=1.005E+00  e=4.068E-33  Wolbachia endosymbiont of Drosophila melanogaster
  5g1k-assembly1_A  TM=7.732E-01  e=1.429E-06  Escherichia coli
  5g1l-assembly1_A  TM=7.789E-01  e=2.610E-06  Escherichia coli
  2h0h-assembly2_B  TM=7.725E-01  e=3.830E-06  Escherichia coli
  1v57-assembly1_A  TM=7.781E-01  e=9.717E-06  Escherichia coli

Radius of gyration: 30.25 Å; Cα contacts (8 Å, |Δi|>4): 1121; chains: 4; bounding box: 64×84×77 Å

InterPro domains:
  IPR012336 Thioredoxin-like fold [PF13462] (88-245)
  IPR036249 Thioredoxin-like superfamily [SSF52833] (84-245)